Protein 2X1P (pdb70)

B-factor: mean 11.82, std 7.87, range [3.63, 53.61]

Structure (mmCIF, N/CA/C/O backbone):
data_2X1P
#
_entry.id   2X1P
#
_cell.length_a   55.948
_cell.length_b   59.342
_cell.length_c   81.651
_cell.angle_alpha   90.00
_cell.angle_beta   90.01
_cell.angle_gamma   90.00
#
_symmetry.space_group_name_H-M   'P 1 2 1'
#
loop_
_entity.id
_entity.type
_entity.pdbx_description
1 polymer 'GELSOLIN NANOBODY'
2 water water
#
loop_
_atom_site.group_PDB
_atom_site.id
_atom_site.type_symbol
_atom_site.label_atom_id
_atom_site.label_alt_id
_atom_site.label_comp_id
_atom_site.label_asym_id
_atom_site.label_entity_id
_atom_site.label_seq_id
_atom_site.pdbx_PDB_ins_code
_atom_site.Cartn_x
_atom_site.Cartn_y
_atom_site.Cartn_z
_atom_site.occupancy
_atom_site.B_iso_or_equiv
_atom_site.auth_seq_id
_atom_site.auth_comp_id
_atom_site.auth_asym_id
_atom_site.auth_atom_id
_atom_site.pdbx_PDB_model_num
ATOM 1 N N . GLN A 1 3 ? 41.958 33.289 32.540 1.00 15.07 3 GLN A N 1
ATOM 2 C CA . GLN A 1 3 ? 41.663 34.287 33.607 1.00 14.95 3 GLN A CA 1
ATOM 3 C C . GLN A 1 3 ? 42.667 35.431 33.533 1.00 13.86 3 GLN A C 1
ATOM 4 O O . GLN A 1 3 ? 43.875 35.203 33.564 1.00 14.39 3 GLN A O 1
ATOM 10 N N . LEU A 1 4 ? 42.165 36.657 33.423 1.00 12.38 4 LEU A N 1
ATOM 11 C CA . LEU A 1 4 ? 43.027 37.833 33.345 1.00 11.03 4 LEU A CA 1
ATOM 12 C C . LEU A 1 4 ? 43.000 38.613 34.647 1.00 10.55 4 LEU A C 1
ATOM 13 O O . LEU A 1 4 ? 41.924 38.971 35.133 1.00 11.33 4 LEU A O 1
ATOM 18 N N . GLN A 1 5 ? 44.183 38.856 35.212 1.00 9.89 5 GLN A N 1
ATOM 19 C CA . GLN A 1 5 ? 44.310 39.677 36.410 1.00 9.61 5 GLN A CA 1
ATOM 20 C C . GLN A 1 5 ? 44.871 41.042 36.038 1.00 9.02 5 GLN A C 1
ATOM 21 O O . GLN A 1 5 ? 46.056 41.199 35.731 1.00 9.20 5 GLN A O 1
ATOM 27 N N . GLU A 1 6 ? 43.986 42.026 36.064 1.00 8.00 6 GLU A N 1
ATOM 28 C CA . GLU A 1 6 ? 44.312 43.390 35.697 1.00 7.53 6 GLU A CA 1
ATOM 29 C C . GLU A 1 6 ? 44.834 44.174 36.913 1.00 6.82 6 GLU A C 1
ATOM 30 O O . GLU A 1 6 ? 44.507 43.835 38.057 1.00 7.30 6 GLU A O 1
ATOM 36 N N . SER A 1 7 ? 45.637 45.209 36.671 1.00 6.84 7 SER A N 1
ATOM 37 C CA . SER A 1 7 ? 46.111 46.088 37.734 1.00 6.81 7 SER A CA 1
ATOM 38 C C . SER A 1 7 ? 46.441 47.465 37.178 1.00 6.49 7 SER A C 1
ATOM 39 O O . SER A 1 7 ? 46.541 47.660 35.955 1.00 6.83 7 SER A O 1
ATOM 42 N N . GLY A 1 8 ? 46.616 48.415 38.086 1.00 6.42 8 GLY A N 1
ATOM 43 C CA . GLY A 1 8 ? 46.985 49.768 37.710 1.00 6.47 8 GLY A CA 1
ATOM 44 C C . GLY A 1 8 ? 45.791 50.683 37.555 1.00 5.99 8 GLY A C 1
ATOM 45 O O . GLY A 1 8 ? 44.715 50.418 38.098 1.00 6.50 8 GLY A O 1
ATOM 46 N N . GLY A 1 9 ? 45.985 51.758 36.796 1.00 7.40 9 GLY A N 1
ATOM 47 C CA . GLY A 1 9 ? 44.977 52.807 36.660 1.00 8.16 9 GLY A CA 1
ATOM 48 C C . GLY A 1 9 ? 45.138 53.882 37.718 1.00 8.02 9 GLY A C 1
ATOM 49 O O . GLY A 1 9 ? 46.240 54.093 38.239 1.00 8.96 9 GLY A O 1
ATOM 50 N N . GLY A 1 10 ? 44.042 54.570 38.023 1.00 7.78 10 GLY A N 1
ATOM 51 C CA . GLY A 1 10 ? 44.035 55.617 39.038 1.00 7.38 10 GLY A CA 1
ATOM 52 C C . GLY A 1 10 ? 43.762 57.011 38.502 1.00 6.35 10 GLY A C 1
ATOM 53 O O . GLY A 1 10 ? 43.248 57.187 37.385 1.00 6.12 10 GLY A O 1
ATOM 54 N N . LEU A 1 11 ? 44.119 57.991 39.328 1.00 6.43 11 LEU A N 1
ATOM 55 C CA . LEU A 1 11 ? 43.863 59.405 39.097 1.00 6.27 11 LEU A CA 1
ATOM 56 C C . LEU A 1 11 ? 45.179 60.113 38.811 1.00 5.77 11 LEU A C 1
ATOM 57 O O . LEU A 1 11 ? 46.164 59.923 39.534 1.00 6.03 11 LEU A O 1
ATOM 62 N N . VAL A 1 12 ? 45.193 60.933 37.764 1.00 5.73 12 VAL A N 1
ATOM 63 C CA . VAL A 1 12 ? 46.388 61.677 37.377 1.00 6.41 12 VAL A CA 1
ATOM 64 C C . VAL A 1 12 ? 45.955 63.004 36.767 1.00 6.21 12 VAL A C 1
ATOM 65 O O . VAL A 1 12 ? 44.860 63.115 36.210 1.00 6.25 12 VAL A O 1
ATOM 69 N N . GLN A 1 13 ? 46.818 64.006 36.863 1.00 6.96 13 GLN A N 1
ATOM 70 C CA . GLN A 1 13 ? 46.577 65.300 36.236 1.00 8.70 13 GLN A CA 1
ATOM 71 C C . GLN A 1 13 ? 46.809 65.253 34.728 1.00 7.54 13 GLN A C 1
ATOM 72 O O . GLN A 1 13 ? 47.673 64.524 34.241 1.00 7.31 13 GLN A O 1
ATOM 78 N N . ALA A 1 14 ? 46.035 66.055 34.000 1.00 7.75 14 ALA A N 1
ATOM 79 C CA . ALA A 1 14 ? 46.214 66.222 32.563 1.00 7.89 14 ALA A CA 1
ATOM 80 C C . ALA A 1 14 ? 47.677 66.479 32.201 1.00 7.36 14 ALA A C 1
ATOM 81 O O . ALA A 1 14 ? 48.404 67.202 32.903 1.00 7.46 14 ALA A O 1
ATOM 83 N N . GLY A 1 15 ? 48.100 65.872 31.097 1.00 7.69 15 GLY A N 1
ATOM 84 C CA . GLY A 1 15 ? 49.472 65.959 30.619 1.00 7.82 15 GLY A CA 1
ATOM 85 C C . GLY A 1 15 ? 50.324 64.802 31.099 1.00 7.82 15 GLY A C 1
ATOM 86 O O . GLY A 1 15 ? 51.363 64.503 30.501 1.00 8.02 15 GLY A O 1
ATOM 87 N N . GLY A 1 16 ? 49.879 64.157 32.178 1.00 7.28 16 GLY A N 1
ATOM 88 C CA . GLY A 1 16 ? 50.642 63.104 32.833 1.00 7.12 16 GLY A CA 1
ATOM 89 C C . GLY A 1 16 ? 50.446 61.722 32.248 1.00 6.43 16 GLY A C 1
ATOM 90 O O . GLY A 1 16 ? 49.934 61.561 31.129 1.00 6.85 16 GLY A O 1
ATOM 91 N N . SER A 1 17 ? 50.855 60.729 33.032 1.00 6.53 17 SER A N 1
ATOM 92 C CA . SER A 1 17 ? 50.950 59.353 32.575 1.00 6.65 17 SER A CA 1
ATOM 93 C C . SER A 1 17 ? 50.407 58.376 33.605 1.00 6.72 17 SER A C 1
ATOM 94 O O . SER A 1 17 ? 50.448 58.641 34.812 1.00 7.16 17 SER A O 1
ATOM 97 N N . LEU A 1 18 ? 49.923 57.239 33.112 1.00 6.66 18 LEU A N 1
ATOM 98 C CA . LEU A 1 18 ? 49.499 56.126 33.949 1.00 7.17 18 LEU A CA 1
ATOM 99 C C . LEU A 1 18 ? 49.856 54.840 33.236 1.00 6.57 18 LEU A C 1
ATOM 100 O O . LEU A 1 18 ? 49.922 54.808 32.005 1.00 7.31 18 LEU A O 1
ATOM 105 N N . ARG A 1 19 ? 50.044 53.774 34.001 1.00 7.50 19 ARG A N 1
ATOM 106 C CA . ARG A 1 19 ? 50.371 52.480 33.431 1.00 7.70 19 ARG A CA 1
ATOM 107 C C . ARG A 1 19 ? 49.385 51.431 33.916 1.00 7.92 19 ARG A C 1
ATOM 108 O O . ARG A 1 19 ? 49.088 51.349 35.116 1.00 10.59 19 ARG A O 1
ATOM 116 N N . LEU A 1 20 ? 48.878 50.634 32.982 1.00 6.41 20 LEU A N 1
ATOM 117 C CA . LEU A 1 20 ? 47.990 49.517 33.296 1.00 6.15 20 LEU A CA 1
ATOM 118 C C . LEU A 1 20 ? 48.721 48.223 33.003 1.00 5.75 20 LEU A C 1
ATOM 119 O O . LEU A 1 20 ? 49.593 48.181 32.127 1.00 5.78 20 LEU A O 1
ATOM 124 N N . SER A 1 21 ? 48.349 47.157 33.702 1.00 6.13 21 SER A N 1
ATOM 125 C CA . SER A 1 21 ? 48.934 45.853 33.436 1.00 6.93 21 SER A CA 1
ATOM 126 C C . SER A 1 21 ? 47.896 44.751 33.525 1.00 6.83 21 SER A C 1
ATOM 127 O O . SER A 1 21 ? 46.835 44.915 34.137 1.00 7.01 21 SER A O 1
ATOM 130 N N . CYS A 1 22 ? 48.213 43.620 32.911 1.00 7.77 22 CYS A N 1
ATOM 131 C CA . CYS A 1 22 ? 47.303 42.497 32.883 1.00 8.86 22 CYS A CA 1
ATOM 132 C C . CYS A 1 22 ? 48.103 41.209 32.735 1.00 9.76 22 CYS A C 1
ATOM 133 O O . CYS A 1 22 ? 49.010 41.123 31.912 1.00 9.67 22 CYS A O 1
ATOM 136 N N . ALA A 1 23 ? 47.775 40.213 33.550 1.00 11.81 23 ALA A N 1
ATOM 137 C CA . ALA A 1 23 ? 48.441 38.916 33.480 1.00 13.31 23 ALA A CA 1
ATOM 138 C C . ALA A 1 23 ? 47.417 37.794 33.432 1.00 13.81 23 ALA A C 1
ATOM 139 O O . ALA A 1 23 ? 46.425 37.828 34.157 1.00 13.01 23 ALA A O 1
ATOM 141 N N . ALA A 1 24 ? 47.654 36.811 32.568 1.00 15.06 24 ALA A N 1
ATOM 142 C CA . ALA A 1 24 ? 46.856 35.589 32.562 1.00 15.75 24 ALA A CA 1
ATOM 143 C C . ALA A 1 24 ? 47.420 34.598 33.571 1.00 16.24 24 ALA A C 1
ATOM 144 O O . ALA A 1 24 ? 48.635 34.500 33.740 1.00 16.89 24 ALA A O 1
ATOM 146 N N . SER A 1 31 ? 48.178 30.825 24.565 1.00 16.57 31 SER A N 1
ATOM 147 C CA . SER A 1 31 ? 48.625 31.637 23.440 1.00 16.22 31 SER A CA 1
ATOM 148 C C . SER A 1 31 ? 47.482 32.506 22.918 1.00 15.48 31 SER A C 1
ATOM 149 O O . SER A 1 31 ? 46.485 31.990 22.412 1.00 15.74 31 SER A O 1
ATOM 152 N N . PHE A 1 32 ? 47.629 33.823 23.046 1.00 14.30 32 PHE A N 1
ATOM 153 C CA . PHE A 1 32 ? 46.592 34.752 22.605 1.00 13.01 32 PHE A CA 1
ATOM 154 C C . PHE A 1 32 ? 47.115 36.158 22.324 1.00 11.66 32 PHE A C 1
ATOM 155 O O . PHE A 1 32 ? 48.145 36.588 22.862 1.00 11.17 32 PHE A O 1
ATOM 163 N N . ALA A 1 33 ? 46.388 36.864 21.465 1.00 10.58 33 ALA A N 1
ATOM 164 C CA . ALA A 1 33 ? 46.542 38.302 21.327 1.00 9.33 33 ALA A CA 1
ATOM 165 C C . ALA A 1 33 ? 45.863 38.975 22.520 1.00 9.15 33 ALA A C 1
ATOM 166 O O . ALA A 1 33 ? 44.807 38.533 22.983 1.00 9.88 33 ALA A O 1
ATOM 168 N N . MET A 1 34 ? 46.477 40.041 23.024 1.00 8.71 34 MET A N 1
ATOM 169 C CA . MET A 1 34 ? 45.884 40.820 24.109 1.00 9.77 34 MET A CA 1
ATOM 170 C C . MET A 1 34 ? 45.449 42.178 23.601 1.00 8.54 34 MET A C 1
ATOM 171 O O . MET A 1 34 ? 46.167 42.825 22.835 1.00 9.30 34 MET A O 1
ATOM 176 N N . GLY A 1 35 ? 44.271 42.605 24.040 1.00 8.46 35 GLY A N 1
ATOM 177 C CA . GLY A 1 35 ? 43.754 43.923 23.702 1.00 8.14 35 GLY A CA 1
ATOM 178 C C . GLY A 1 35 ? 43.381 44.731 24.929 1.00 7.54 35 GLY A C 1
ATOM 179 O O . GLY A 1 35 ? 43.203 44.183 26.023 1.00 7.90 35 GLY A O 1
ATOM 180 N N . TRP A 1 36 ? 43.275 46.042 24.733 1.00 6.88 36 TRP A N 1
ATOM 181 C CA . TRP A 1 36 ? 42.753 46.952 25.735 1.00 6.49 36 TRP A CA 1
ATOM 182 C C . TRP A 1 36 ? 41.616 47.732 25.124 1.00 6.21 36 TRP A C 1
ATOM 183 O O . TRP A 1 36 ? 41.718 48.200 23.982 1.00 6.20 36 TRP A O 1
ATOM 194 N N . PHE A 1 37 ? 40.538 47.843 25.895 1.00 5.87 37 PHE A N 1
ATOM 195 C CA . PHE A 1 37 ? 39.345 48.600 25.543 1.00 5.66 37 PHE A CA 1
ATOM 196 C C . PHE A 1 37 ? 39.036 49.548 26.687 1.00 5.21 37 PHE A C 1
ATOM 197 O O . PHE A 1 37 ? 39.471 49.326 27.820 1.00 6.22 37 PHE A O 1
ATOM 205 N N . ARG A 1 38 ? 38.274 50.596 26.402 1.00 4.96 38 ARG A N 1
ATOM 206 C CA . ARG A 1 38 ? 37.856 51.526 27.440 1.00 4.89 38 ARG A CA 1
ATOM 207 C C . ARG A 1 38 ? 36.405 51.905 27.246 1.00 5.10 38 ARG A C 1
ATOM 208 O O . ARG A 1 38 ? 35.883 51.878 26.128 1.00 5.83 38 ARG A O 1
ATOM 216 N N . GLN A 1 39 ? 35.763 52.279 28.344 1.00 5.28 39 GLN A N 1
ATOM 217 C CA . GLN A 1 39 ? 34.393 52.751 28.279 1.00 6.13 39 GLN A CA 1
ATOM 218 C C . GLN A 1 39 ? 34.185 53.899 29.244 1.00 6.38 39 GLN A C 1
ATOM 219 O O . GLN A 1 39 ? 34.398 53.763 30.454 1.00 6.34 39 GLN A O 1
ATOM 225 N N . ALA A 1 40 ? 33.791 55.034 28.676 1.00 6.68 40 ALA A N 1
ATOM 226 C CA . ALA A 1 40 ? 33.474 56.233 29.427 1.00 7.13 40 ALA A CA 1
ATOM 227 C C . ALA A 1 40 ? 31.958 56.331 29.602 1.00 7.27 40 ALA A C 1
ATOM 228 O O . ALA A 1 40 ? 31.202 55.818 28.773 1.00 6.57 40 ALA A O 1
ATOM 230 N N . PRO A 1 41 ? 31.496 57.001 30.671 1.00 7.76 41 PRO A N 1
ATOM 231 C CA . PRO A 1 41 ? 30.056 57.041 30.943 1.00 7.57 41 PRO A CA 1
ATOM 232 C C . PRO A 1 41 ? 29.248 57.554 29.756 1.00 6.55 41 PRO A C 1
ATOM 233 O O . PRO A 1 41 ? 29.556 58.612 29.195 1.00 7.25 41 PRO A O 1
ATOM 237 N N . GLY A 1 42 ? 28.229 56.792 29.372 1.00 6.03 42 GLY A N 1
ATOM 238 C CA . GLY A 1 42 ? 27.345 57.182 28.283 1.00 5.96 42 GLY A CA 1
ATOM 239 C C . GLY A 1 42 ? 27.912 56.994 26.890 1.00 5.82 42 GLY A C 1
ATOM 240 O O . GLY A 1 42 ? 27.231 57.310 25.909 1.00 5.81 42 GLY A O 1
ATOM 241 N N . LYS A 1 43 ? 29.135 56.465 26.796 1.00 5.91 43 LYS A N 1
ATOM 242 C CA . LYS A 1 43 ? 29.802 56.259 25.513 1.00 6.99 43 LYS A CA 1
ATOM 243 C C . LYS A 1 43 ? 29.906 54.768 25.186 1.00 6.90 43 LYS A C 1
ATOM 244 O O . LYS A 1 43 ? 29.936 53.922 26.080 1.00 7.30 43 LYS A O 1
ATOM 250 N N . GLU A 1 44 ? 29.991 54.446 23.901 1.00 7.87 44 GLU A N 1
ATOM 251 C CA . GLU A 1 44 ? 30.250 53.072 23.496 1.00 8.82 44 GLU A CA 1
ATOM 252 C C . GLU A 1 44 ? 31.672 52.672 23.882 1.00 8.17 44 GLU A C 1
ATOM 253 O O . GLU A 1 44 ? 32.603 53.483 23.776 1.00 8.45 44 GLU A O 1
ATOM 259 N N . ARG A 1 45 ? 31.830 51.438 24.357 1.00 8.14 45 ARG A N 1
ATOM 260 C CA . ARG A 1 45 ? 33.157 50.860 24.583 1.00 9.04 45 ARG A CA 1
ATOM 261 C C . ARG A 1 45 ? 34.004 50.978 23.306 1.00 8.33 45 ARG A C 1
ATOM 262 O O . ARG A 1 45 ? 33.507 50.713 22.206 1.00 9.47 45 ARG A O 1
ATOM 270 N N . GLU A 1 46 ? 35.277 51.350 23.488 1.00 7.61 46 GLU A N 1
ATOM 271 C CA . GLU A 1 46 ? 36.221 51.771 22.437 1.00 9.04 46 GLU A CA 1
ATOM 272 C C . GLU A 1 46 ? 37.474 50.900 22.485 1.00 6.58 46 GLU A C 1
ATOM 273 O O . GLU A 1 46 ? 38.008 50.687 23.574 1.00 5.67 46 GLU A O 1
ATOM 279 N N . PHE A 1 47 ? 37.976 50.452 21.331 1.00 6.26 47 PHE A N 1
ATOM 280 C CA . PHE A 1 47 ? 39.313 49.856 21.243 1.00 5.90 47 PHE A CA 1
ATOM 281 C C . PHE A 1 47 ? 40.375 50.885 21.609 1.00 5.83 47 PHE A C 1
ATOM 282 O O . PHE A 1 47 ? 40.256 52.064 21.255 1.00 6.86 47 PHE A O 1
ATOM 290 N N . VAL A 1 48 ? 41.416 50.426 22.301 1.00 5.25 48 VAL A N 1
ATOM 291 C CA . VAL A 1 48 ? 42.566 51.266 22.617 1.00 5.38 48 VAL A CA 1
ATOM 292 C C . VAL A 1 48 ? 43.851 50.772 21.942 1.00 5.30 48 VAL A C 1
ATOM 293 O O . VAL A 1 48 ? 44.494 51.528 21.215 1.00 5.50 48 VAL A O 1
ATOM 297 N N . ALA A 1 49 ? 44.224 49.515 22.181 1.00 5.27 49 ALA A N 1
ATOM 298 C CA . ALA A 1 49 ? 45.475 48.979 21.649 1.00 5.57 49 ALA A CA 1
ATOM 299 C C . ALA A 1 49 ? 45.472 47.467 21.737 1.00 5.72 49 ALA A C 1
ATOM 300 O O . ALA A 1 49 ? 44.752 46.886 22.543 1.00 5.98 49 ALA A O 1
ATOM 302 N N . SER A 1 50 ? 46.299 46.827 20.916 1.00 5.86 50 SER A N 1
ATOM 303 C CA . SER A 1 50 ? 46.455 45.382 20.973 1.00 6.40 50 SER A CA 1
ATOM 304 C C . SER A 1 50 ? 47.884 44.984 20.644 1.00 6.53 50 SER A C 1
ATOM 305 O O . SER A 1 50 ? 48.654 45.754 20.056 1.00 6.53 50 SER A O 1
ATOM 308 N N . ILE A 1 51 ? 48.225 43.764 21.034 1.00 6.92 51 ILE A N 1
ATOM 309 C CA . ILE A 1 51 ? 49.559 43.224 20.838 1.00 7.33 51 ILE A CA 1
ATOM 310 C C . ILE A 1 51 ? 49.479 41.721 20.600 1.00 7.58 51 ILE A C 1
ATOM 311 O O . ILE A 1 51 ? 48.667 41.025 21.216 1.00 8.37 51 ILE A O 1
ATOM 316 N N . SER A 1 52 ? 50.321 41.237 19.690 1.00 8.10 52 SER A N 1
ATOM 317 C CA . SER A 1 52 ? 50.409 39.818 19.373 1.00 9.49 52 SER A CA 1
ATOM 318 C C . SER A 1 52 ? 51.144 39.080 20.483 1.00 10.56 52 SER A C 1
ATOM 319 O O . SER A 1 52 ? 51.811 39.701 21.319 1.00 10.16 52 SER A O 1
ATOM 322 N N . ARG A 1 53 ? 51.047 37.752 20.476 1.00 12.39 53 ARG A N 1
ATOM 323 C CA . ARG A 1 53 ? 51.745 36.923 21.464 1.00 14.32 53 ARG A CA 1
ATOM 324 C C . ARG A 1 53 ? 53.240 37.264 21.594 1.00 14.67 53 ARG A C 1
ATOM 325 O O . ARG A 1 53 ? 53.752 37.396 22.707 1.00 15.37 53 ARG A O 1
ATOM 333 N N . SER A 1 54 ? 53.917 37.430 20.459 1.00 15.08 54 SER A N 1
ATOM 334 C CA . SER A 1 54 ? 55.364 37.679 20.440 1.00 15.64 54 SER A CA 1
ATOM 335 C C . SER A 1 54 ? 55.735 39.084 20.911 1.00 15.39 54 SER A C 1
ATOM 336 O O . SER A 1 54 ? 56.856 39.317 21.384 1.00 15.80 54 SER A O 1
ATOM 339 N N . GLY A 1 55 ? 54.793 40.014 20.773 1.00 15.26 55 GLY A N 1
ATOM 340 C CA . GLY A 1 55 ? 55.047 41.422 21.049 1.00 14.91 55 GLY A CA 1
ATOM 341 C C . GLY A 1 55 ? 55.491 42.203 19.822 1.00 14.98 55 GLY A C 1
ATOM 342 O O . GLY A 1 55 ? 55.620 43.426 19.878 1.00 15.36 55 GLY A O 1
ATOM 343 N N . THR A 1 56 ? 55.711 41.501 18.712 1.00 15.13 56 THR A N 1
ATOM 344 C CA . THR A 1 56 ? 56.262 42.120 17.504 1.00 15.34 56 THR A CA 1
ATOM 345 C C . THR A 1 56 ? 55.237 42.938 16.719 1.00 14.55 56 THR A C 1
ATOM 346 O O . THR A 1 56 ? 55.607 43.860 15.987 1.00 15.19 56 THR A O 1
ATOM 350 N N . LEU A 1 57 ? 53.958 42.599 16.869 1.00 13.40 57 LEU A N 1
ATOM 351 C CA . LEU A 1 57 ? 52.898 43.303 16.156 1.00 12.19 57 LEU A CA 1
ATOM 352 C C . LEU A 1 57 ? 51.965 44.011 17.126 1.00 11.50 57 LEU A C 1
ATOM 353 O O . LEU A 1 57 ? 51.367 43.386 18.006 1.00 11.29 57 LEU A O 1
ATOM 358 N N . THR A 1 58 ? 51.874 45.327 16.964 1.00 11.13 58 THR A N 1
ATOM 359 C CA . THR A 1 58 ? 51.009 46.157 17.788 1.00 11.26 58 THR A CA 1
ATOM 360 C C . THR A 1 58 ? 50.029 46.936 16.920 1.00 11.00 58 THR A C 1
ATOM 361 O O . THR A 1 58 ? 50.293 47.203 15.737 1.00 11.86 58 THR A O 1
ATOM 365 N N . ARG A 1 59 ? 48.899 47.294 17.522 1.00 10.35 59 ARG A N 1
ATOM 366 C CA . ARG A 1 59 ? 47.896 48.117 16.876 1.00 10.06 59 ARG A CA 1
ATOM 367 C C . ARG A 1 59 ? 47.396 49.138 17.881 1.00 8.81 59 ARG A C 1
ATOM 368 O O . ARG A 1 59 ? 47.225 48.823 19.067 1.00 8.60 59 ARG A O 1
ATOM 376 N N . TYR A 1 60 ? 47.152 50.352 17.402 1.00 8.04 60 TYR A N 1
ATOM 377 C CA . TYR A 1 60 ? 46.663 51.432 18.246 1.00 7.63 60 TYR A CA 1
ATOM 378 C C . TYR A 1 60 ? 45.443 52.087 17.635 1.00 7.70 60 TYR A C 1
ATOM 379 O O . TYR A 1 60 ? 45.390 52.321 16.425 1.00 8.10 60 TYR A O 1
ATOM 388 N N . ALA A 1 61 ? 44.464 52.393 18.479 1.00 7.73 61 ALA A N 1
ATOM 389 C CA . ALA A 1 61 ? 43.349 53.246 18.082 1.00 8.26 61 ALA A CA 1
ATOM 390 C C . ALA A 1 61 ? 43.869 54.635 17.722 1.00 8.48 61 ALA A C 1
ATOM 391 O O . ALA A 1 61 ? 44.936 55.047 18.187 1.00 7.74 61 ALA A O 1
ATOM 393 N N . ASP A 1 62 ? 43.111 55.356 16.899 1.00 10.22 62 ASP A N 1
ATOM 394 C CA . ASP A 1 62 ? 43.486 56.709 16.488 1.00 11.38 62 ASP A CA 1
ATOM 395 C C . ASP A 1 62 ? 43.825 57.639 17.654 1.00 11.08 62 ASP A C 1
ATOM 396 O O . ASP A 1 62 ? 44.773 58.413 17.576 1.00 11.72 62 ASP A O 1
ATOM 401 N N . SER A 1 63 ? 43.062 57.547 18.737 1.00 10.36 63 SER A N 1
ATOM 402 C CA . SER A 1 63 ? 43.286 58.416 19.888 1.00 9.85 63 SER A CA 1
ATOM 403 C C . SER A 1 63 ? 44.530 58.027 20.691 1.00 8.81 63 SER A C 1
ATOM 404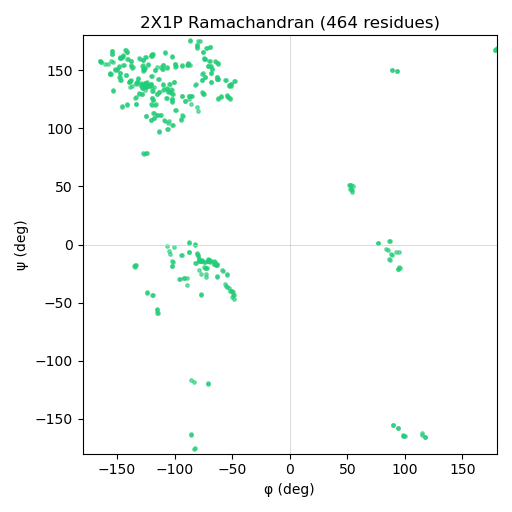 O O . SER A 1 63 ? 45.060 58.850 21.439 1.00 9.02 63 SER A O 1
ATOM 407 N N . ALA A 1 64 ? 44.981 56.783 20.529 1.00 8.00 64 ALA A N 1
ATOM 408 C CA . ALA A 1 64 ? 46.121 56.234 21.270 1.00 7.36 64 ALA A CA 1
ATOM 409 C C . ALA A 1 64 ? 47.448 56.420 20.543 1.00 7.44 64 ALA A C 1
ATOM 410 O O . ALA A 1 64 ? 48.506 56.482 21.175 1.00 7.40 64 ALA A O 1
ATOM 412 N N . LYS A 1 65 ? 47.386 56.467 19.213 1.00 8.36 65 LYS A N 1
ATOM 413 C CA . LYS A 1 65 ? 48.568 56.569 18.362 1.00 10.00 65 LYS A CA 1
ATOM 414 C C . LYS A 1 65 ? 49.426 57.748 18.773 1.00 9.79 65 LYS A C 1
ATOM 415 O O . LYS A 1 65 ? 48.940 58.874 18.871 1.00 10.33 65 LYS A O 1
ATOM 421 N N . GLY A 1 66 ? 50.700 57.482 19.019 1.00 9.66 66 GLY A N 1
ATOM 422 C CA . GLY A 1 66 ? 51.631 58.548 19.350 1.00 9.74 66 GLY A CA 1
ATOM 423 C C . GLY A 1 66 ? 51.665 58.936 20.815 1.00 9.37 66 GLY A C 1
ATOM 424 O O . GLY A 1 66 ? 52.474 59.776 21.212 1.00 10.58 66 GLY A O 1
ATOM 425 N N . ARG A 1 67 ? 50.798 58.358 21.641 1.00 8.70 67 ARG A N 1
ATOM 426 C CA . ARG A 1 67 ? 50.965 58.607 23.062 1.00 9.08 67 ARG A CA 1
ATOM 427 C C . ARG A 1 67 ? 50.849 57.416 23.997 1.00 7.02 67 ARG A C 1
ATOM 428 O O . ARG A 1 67 ? 51.350 57.485 25.112 1.00 6.35 67 ARG A O 1
ATOM 436 N N . PHE A 1 68 ? 50.253 56.310 23.543 1.00 6.40 68 PHE A N 1
ATOM 437 C CA . PHE A 1 68 ? 50.212 55.090 24.356 1.00 5.85 68 PHE A CA 1
ATOM 438 C C . PHE A 1 68 ? 51.181 54.051 23.787 1.00 5.69 68 PHE A C 1
ATOM 439 O O . PHE A 1 68 ? 51.439 54.026 22.579 1.00 6.90 68 PHE A O 1
ATOM 447 N N . THR A 1 69 ? 51.690 53.185 24.662 1.00 5.54 69 THR A N 1
ATOM 448 C CA . THR A 1 69 ? 52.609 52.125 24.279 1.00 5.72 69 THR A CA 1
ATOM 449 C C . THR A 1 69 ? 52.161 50.826 24.924 1.00 5.30 69 THR A C 1
ATOM 450 O O . THR A 1 69 ? 52.053 50.736 26.151 1.00 5.35 69 THR A O 1
ATOM 454 N N . ILE A 1 70 ? 51.889 49.826 24.095 1.00 5.80 70 ILE A N 1
ATOM 455 C CA . ILE A 1 70 ? 51.547 48.498 24.583 1.00 6.12 70 ILE A CA 1
ATOM 456 C C . ILE A 1 70 ? 52.784 47.607 24.487 1.00 6.26 70 ILE A C 1
ATOM 457 O O . ILE A 1 70 ? 53.546 47.702 23.523 1.00 6.88 70 ILE A O 1
ATOM 462 N N . SER A 1 71 ? 52.990 46.769 25.498 1.00 6.45 71 SER A N 1
ATOM 463 C CA . SER A 1 71 ? 54.173 45.920 25.573 1.00 7.50 71 SER A CA 1
ATOM 464 C C . SER A 1 71 ? 53.829 44.608 26.249 1.00 8.08 71 SER A C 1
ATOM 465 O O . SER A 1 71 ? 52.822 44.507 26.950 1.00 7.84 71 SER A O 1
ATOM 468 N N . VAL A 1 72 ? 54.673 43.605 26.028 1.00 9.79 72 VAL A N 1
ATOM 469 C CA . VAL A 1 72 ? 54.525 42.315 26.687 1.00 11.85 72 VAL A CA 1
ATOM 470 C C . VAL A 1 72 ? 55.813 41.989 27.431 1.00 12.37 72 VAL A C 1
ATOM 471 O O . VAL A 1 72 ? 56.909 42.276 26.943 1.00 12.47 72 VAL A O 1
ATOM 475 N N . ASP A 1 73 ? 55.674 41.420 28.625 1.00 13.53 73 ASP A N 1
ATOM 476 C CA . ASP A 1 73 ? 56.797 40.773 29.283 1.00 14.80 73 ASP A CA 1
ATOM 477 C C . ASP A 1 73 ? 56.613 39.276 29.101 1.00 15.51 73 ASP A C 1
ATOM 478 O O . ASP A 1 73 ? 55.794 38.650 29.778 1.00 15.19 73 ASP A O 1
ATOM 483 N N . ASN A 1 74 ? 57.389 38.722 28.172 1.00 16.89 74 ASN A N 1
ATOM 484 C CA . ASN A 1 74 ? 57.298 37.315 27.783 1.00 18.10 74 ASN A CA 1
ATOM 485 C C . ASN A 1 74 ? 57.767 36.333 28.857 1.00 18.53 74 ASN A C 1
ATOM 486 O O . ASN A 1 74 ? 57.497 35.133 28.768 1.00 19.12 74 ASN A O 1
ATOM 491 N N . ALA A 1 75 ? 58.467 36.847 29.865 1.00 18.92 75 ALA A N 1
ATOM 492 C CA . ALA A 1 75 ? 58.957 36.027 30.973 1.00 19.11 75 ALA A CA 1
ATOM 493 C C . ALA A 1 75 ? 57.937 35.927 32.107 1.00 19.16 75 ALA A C 1
ATOM 494 O O . ALA A 1 75 ? 57.903 34.929 32.833 1.00 19.52 75 ALA A O 1
ATOM 496 N N . LYS A 1 76 ? 57.110 36.963 32.248 1.00 18.90 76 LYS A N 1
ATOM 497 C CA . LYS A 1 76 ? 56.126 37.050 33.329 1.00 18.57 76 LYS A CA 1
ATOM 498 C C . LYS A 1 76 ? 54.691 36.830 32.853 1.00 17.88 76 LYS A C 1
ATOM 499 O O . LYS A 1 76 ? 53.758 36.857 33.660 1.00 18.01 76 LYS A O 1
ATOM 505 N N . ASN A 1 77 ? 54.523 36.616 31.547 1.00 16.97 77 ASN A N 1
ATOM 506 C CA . ASN A 1 77 ? 53.205 36.455 30.920 1.00 16.16 77 ASN A CA 1
ATOM 507 C C . ASN A 1 77 ? 52.266 37.624 31.234 1.00 14.88 77 ASN A C 1
ATOM 508 O O . ASN A 1 77 ? 51.104 37.435 31.592 1.00 14.96 77 ASN A O 1
ATOM 513 N N . THR A 1 78 ? 52.795 38.837 31.120 1.00 13.17 78 THR A N 1
ATOM 514 C CA . THR A 1 78 ? 52.001 40.030 31.364 1.00 11.78 78 THR A CA 1
ATOM 515 C C . THR A 1 78 ? 51.955 40.889 30.106 1.00 10.82 78 THR A C 1
ATOM 516 O O . THR A 1 78 ? 52.743 40.701 29.175 1.00 11.09 78 THR A O 1
ATOM 520 N N . VAL A 1 79 ? 51.000 41.808 30.081 1.00 9.03 79 VAL A N 1
ATOM 521 C CA . VAL A 1 79 ? 50.931 42.846 29.065 1.00 8.40 79 VAL A CA 1
ATOM 522 C C . VAL A 1 79 ? 50.719 44.162 29.798 1.00 7.58 79 VAL A C 1
ATOM 523 O O . VAL A 1 79 ? 50.013 44.213 30.808 1.00 8.02 79 VAL A O 1
ATOM 527 N N . SER A 1 80 ? 51.345 45.219 29.298 1.00 7.54 80 SER A N 1
ATOM 528 C CA . SER A 1 80 ? 51.193 46.535 29.889 1.00 7.22 80 SER A CA 1
ATOM 529 C C . SER A 1 80 ? 50.766 47.563 28.863 1.00 6.36 80 SER A C 1
ATOM 530 O O . SER A 1 80 ? 51.078 47.444 27.671 1.00 7.15 80 SER A O 1
ATOM 533 N N . LEU A 1 81 ? 50.039 48.565 29.344 1.00 5.67 81 LEU A N 1
ATOM 534 C CA . LEU A 1 81 ? 49.653 49.701 28.535 1.00 5.33 81 LEU A CA 1
ATOM 535 C C . LEU A 1 81 ? 50.120 50.951 29.258 1.00 4.77 81 LEU A C 1
ATOM 536 O O . LEU A 1 81 ? 49.611 51.286 30.336 1.00 5.42 81 LEU A O 1
ATOM 541 N N . GLN A 1 82 ? 51.118 51.606 28.678 1.00 4.86 82 GLN A N 1
ATOM 542 C CA . GLN A 1 82 ? 51.636 52.854 29.204 1.00 5.04 82 GLN A CA 1
ATOM 543 C C . GLN A 1 82 ? 50.899 53.965 28.478 1.00 5.28 82 GLN A C 1
ATOM 544 O O . GLN A 1 82 ? 50.841 53.974 27.253 1.00 7.04 82 GLN A O 1
ATOM 550 N N . MET A 1 83 ? 50.331 54.894 29.233 1.00 4.90 83 MET A N 1
ATOM 551 C CA . MET A 1 83 ? 49.577 55.993 28.654 1.00 6.01 83 MET A CA 1
ATOM 552 C C . MET A 1 83 ? 50.249 57.302 29.027 1.00 5.55 83 MET A C 1
ATOM 553 O O . MET A 1 83 ? 50.295 57.662 30.203 1.00 6.98 83 MET A O 1
ATOM 558 N N . ASP A 1 84 ? 50.792 57.988 28.024 1.00 5.41 84 ASP A N 1
ATOM 559 C CA . ASP A 1 84 ? 51.406 59.290 28.221 1.00 5.36 84 ASP A CA 1
ATOM 560 C C . ASP A 1 84 ? 50.526 60.381 27.611 1.00 5.54 84 ASP A C 1
ATOM 561 O O . ASP A 1 84 ? 49.606 60.097 26.830 1.00 5.76 84 ASP A O 1
ATOM 566 N N . ASN A 1 85 ? 50.811 61.627 27.982 1.00 5.63 85 ASN A N 1
ATOM 567 C CA . ASN A 1 85 ? 50.115 62.789 27.434 1.00 5.62 85 ASN A CA 1
ATOM 568 C C . ASN A 1 85 ? 48.598 62.642 27.567 1.00 5.53 85 ASN A C 1
ATOM 569 O O . ASN A 1 85 ? 47.837 62.873 26.615 1.00 5.39 85 ASN A O 1
ATOM 574 N N . LEU A 1 86 ? 48.165 62.255 28.763 1.00 5.53 86 LEU A N 1
ATOM 575 C CA . LEU A 1 86 ? 46.757 62.034 29.030 1.00 5.36 86 LEU A CA 1
ATOM 576 C C . LEU A 1 86 ? 45.977 63.337 29.073 1.00 5.06 86 LEU A C 1
ATOM 577 O O . LEU A 1 86 ? 46.524 64.399 29.380 1.00 6.08 86 LEU A O 1
ATOM 582 N N . ASN A 1 87 ? 44.687 63.252 28.768 1.00 5.27 87 ASN A N 1
ATOM 583 C CA . ASN A 1 87 ? 43.805 64.401 28.876 1.00 5.76 87 ASN A CA 1
ATOM 584 C C . ASN A 1 87 ? 42.452 63.938 29.418 1.00 5.56 87 ASN A C 1
ATOM 585 O O . ASN A 1 87 ? 42.206 62.731 29.491 1.00 5.49 87 ASN A O 1
ATOM 590 N N . PRO A 1 88 ? 41.600 64.881 29.865 1.00 6.29 88 PRO A N 1
ATOM 591 C CA . PRO A 1 88 ? 40.328 64.476 30.475 1.00 6.44 88 PRO A CA 1
ATOM 592 C C . PRO A 1 88 ? 39.435 63.559 29.627 1.00 6.38 88 PRO A C 1
ATOM 593 O O . PRO A 1 88 ? 38.634 62.806 30.192 1.00 6.96 88 PRO A O 1
ATOM 597 N N . ASP A 1 89 ? 39.564 63.600 28.303 1.00 5.87 89 ASP A N 1
ATOM 598 C CA . ASP A 1 89 ? 38.778 62.703 27.456 1.00 6.16 89 ASP A CA 1
ATOM 599 C C . ASP A 1 89 ? 39.156 61.234 27.645 1.00 6.01 89 ASP A C 1
ATOM 600 O O . ASP A 1 89 ? 38.398 60.354 27.248 1.00 6.75 89 ASP A O 1
ATOM 605 N N . ASP A 1 90 ? 40.321 60.978 28.243 1.00 5.40 90 ASP A N 1
ATOM 606 C CA . ASP A 1 90 ? 40.794 59.615 28.491 1.00 5.26 90 ASP A CA 1
ATOM 607 C C . ASP A 1 90 ? 40.171 58.960 29.724 1.00 5.23 90 ASP A C 1
ATOM 608 O O . ASP A 1 90 ? 40.385 57.780 29.965 1.00 5.31 90 ASP A O 1
ATOM 613 N N . THR A 1 91 ? 39.415 59.722 30.506 1.00 5.04 91 THR A N 1
ATOM 614 C CA . THR A 1 91 ? 38.724 59.176 31.672 1.00 4.74 91 THR A CA 1
ATOM 615 C C . THR A 1 91 ? 37.771 58.075 31.231 1.00 4.36 91 THR A C 1
ATOM 616 O O . THR A 1 91 ? 36.965 58.292 30.320 1.00 5.22 91 THR A O 1
ATOM 620 N N . ALA A 1 92 ? 37.878 56.902 31.853 1.00 4.60 92 ALA A N 1
ATOM 621 C CA . ALA A 1 92 ? 37.097 55.730 31.463 1.00 4.75 92 ALA A CA 1
ATOM 622 C C . ALA A 1 92 ? 37.495 54.567 32.340 1.00 4.62 92 ALA A C 1
ATOM 623 O O . ALA A 1 92 ? 38.517 54.620 33.023 1.00 4.76 92 ALA A O 1
ATOM 625 N N . VAL A 1 93 ? 36.703 53.504 32.291 1.00 4.62 93 VAL A N 1
ATOM 626 C CA . VAL A 1 93 ? 37.138 52.214 32.808 1.00 5.11 93 VAL A CA 1
ATOM 627 C C . VAL A 1 93 ? 37.864 51.500 31.667 1.00 4.72 93 VAL A C 1
ATOM 628 O O . VAL A 1 93 ? 37.338 51.404 30.560 1.00 4.92 93 VAL A O 1
ATOM 632 N N . TYR A 1 94 ? 39.082 51.033 31.947 1.00 5.01 94 TYR A N 1
ATOM 633 C CA . TYR A 1 94 ? 39.922 50.337 30.970 1.00 5.03 94 TYR A CA 1
ATOM 634 C C . TYR A 1 94 ? 39.961 48.849 31.291 1.00 4.73 94 TYR A C 1
ATOM 635 O O . TYR A 1 94 ? 40.166 48.465 32.444 1.00 5.02 94 TYR A O 1
ATOM 644 N N . TYR A 1 95 ? 39.782 48.025 30.261 1.00 5.20 95 TYR A N 1
ATOM 645 C CA . TYR A 1 95 ? 39.766 46.567 30.371 1.00 5.84 95 TYR A CA 1
ATOM 646 C C . TYR A 1 95 ? 40.840 45.948 29.502 1.00 5.95 95 TYR A C 1
ATOM 647 O O . TYR A 1 95 ? 41.007 46.346 28.347 1.00 6.20 95 TYR A O 1
ATOM 656 N N . CYS A 1 96 ? 41.540 44.953 30.034 1.00 5.82 96 CYS A N 1
ATOM 657 C CA . CYS A 1 96 ? 42.311 44.068 29.171 1.00 6.43 96 CYS A CA 1
ATOM 658 C C . CYS A 1 96 ? 41.419 42.919 28.711 1.00 6.23 96 CYS A C 1
ATOM 659 O O . CYS A 1 96 ? 40.414 42.584 29.347 1.00 6.40 96 CYS A O 1
ATOM 662 N N . ALA A 1 97 ? 41.784 42.338 27.577 1.00 6.66 97 ALA A N 1
ATOM 663 C CA . ALA A 1 97 ? 41.019 41.259 26.973 1.00 7.41 97 ALA A CA 1
ATOM 664 C C . ALA A 1 97 ? 41.949 40.342 26.192 1.00 7.44 97 ALA A C 1
ATOM 665 O O . ALA A 1 97 ? 42.974 40.775 25.681 1.00 8.44 97 ALA A O 1
ATOM 667 N N . ALA A 1 98 ? 41.572 39.071 26.095 1.00 7.75 98 ALA A N 1
ATOM 668 C CA . ALA A 1 98 ? 42.368 38.054 25.415 1.00 7.79 98 ALA A CA 1
ATOM 669 C C . ALA A 1 98 ? 41.583 37.459 24.256 1.00 7.50 98 ALA A C 1
ATOM 670 O O . ALA A 1 98 ? 40.405 37.144 24.402 1.00 7.79 98 ALA A O 1
ATOM 672 N N . ASP A 1 99 ? 42.249 37.316 23.113 1.00 7.72 99 ASP A N 1
ATOM 673 C CA . ASP A 1 99 ? 41.669 36.688 21.932 1.00 7.71 99 ASP A CA 1
ATOM 674 C C . ASP A 1 99 ? 42.395 35.380 21.633 1.00 7.85 99 ASP A C 1
ATOM 675 O O . ASP A 1 99 ? 43.464 35.355 21.010 1.00 7.40 99 ASP A O 1
ATOM 680 N N . LEU A 1 100 ? 41.787 34.296 22.098 1.00 8.55 100 LEU A N 1
ATOM 681 C CA . LEU A 1 100 ? 42.332 32.957 21.913 1.00 9.34 100 LEU A CA 1
ATOM 682 C C . LEU A 1 100 ? 42.257 32.470 20.467 1.00 8.91 100 LEU A C 1
ATOM 683 O O . LEU A 1 100 ? 42.894 31.474 20.116 1.00 9.19 100 LEU A O 1
ATOM 688 N N . HIS A 1 101 ? 41.481 33.168 19.642 1.00 8.29 101 HIS A N 1
ATOM 689 C CA . HIS A 1 101 ? 41.369 32.840 18.215 1.00 8.31 101 HIS A CA 1
ATOM 690 C C . HIS A 1 101 ? 42.619 33.243 17.449 1.00 7.20 101 HIS A C 1
ATOM 691 O O . HIS A 1 101 ? 42.787 32.831 16.294 1.00 6.39 101 HIS A O 1
ATOM 698 N N . ARG A 1 102 ? 43.456 34.082 18.064 1.00 6.77 102 ARG A N 1
ATOM 699 C CA . ARG A 1 102 ? 44.632 34.624 17.398 1.00 7.31 102 ARG A CA 1
ATOM 700 C C . ARG A 1 102 ? 45.907 34.331 18.182 1.00 7.33 102 ARG A C 1
ATOM 701 O O . ARG A 1 102 ? 46.430 35.195 18.891 1.00 7.35 102 ARG A O 1
ATOM 709 N N . PRO A 1 103 ? 46.413 33.091 18.069 1.00 7.79 103 PRO A N 1
ATOM 710 C CA . PRO A 1 103 ? 47.637 32.715 18.772 1.00 8.44 103 PRO A CA 1
ATOM 711 C C . PRO A 1 103 ? 48.915 33.366 18.225 1.00 8.64 103 PRO A C 1
ATOM 712 O O . PRO A 1 103 ? 49.950 33.309 18.897 1.00 9.31 103 PRO A O 1
ATOM 716 N N . TYR A 1 104 ? 48.844 33.969 17.036 1.00 8.62 104 TYR A N 1
ATOM 717 C CA . TYR A 1 104 ? 50.019 34.592 16.405 1.00 9.31 104 TYR A CA 1
ATOM 718 C C . TYR A 1 104 ? 49.863 36.065 16.044 1.00 9.41 104 TYR A C 1
ATOM 719 O O . TYR A 1 104 ? 50.807 36.838 16.203 1.00 9.77 104 TYR A O 1
ATOM 728 N N . GLY A 1 105 ? 48.702 36.442 15.512 1.00 9.56 105 GLY A N 1
ATOM 729 C CA . GLY A 1 105 ? 48.497 37.801 15.000 1.00 10.99 105 GLY A CA 1
ATOM 730 C C . GLY A 1 105 ? 48.182 38.830 16.077 1.00 11.46 105 GLY A C 1
ATOM 731 O O . GLY A 1 105 ? 47.930 38.472 17.220 1.00 11.05 105 GLY A O 1
ATOM 732 N N . PRO A 1 106 ? 48.195 40.133 15.724 1.00 12.49 106 PRO A N 1
ATOM 733 C CA . PRO A 1 106 ? 47.777 41.096 16.732 1.00 12.70 106 PRO A CA 1
ATOM 734 C C . PRO A 1 106 ? 46.267 41.042 16.894 1.00 12.43 106 PRO A C 1
ATOM 735 O O . PRO A 1 106 ? 45.546 40.528 16.024 1.00 12.57 106 PRO A O 1
ATOM 739 N N . GLY A 1 107 ? 45.805 41.554 18.019 1.00 12.11 107 GLY A N 1
ATOM 740 C CA . GLY A 1 107 ? 44.389 41.612 18.278 1.00 11.17 107 GLY A CA 1
ATOM 741 C C . GLY A 1 107 ? 43.702 42.595 17.354 1.00 10.30 107 GLY A C 1
ATOM 742 O O . GLY A 1 107 ? 44.284 43.607 16.941 1.00 10.79 107 GLY A O 1
ATOM 743 N N . THR A 1 108 ? 42.459 42.272 17.017 1.00 9.43 108 THR A N 1
ATOM 744 C CA . THR A 1 108 ? 41.615 43.153 16.225 1.00 9.30 108 THR A CA 1
ATOM 745 C C . THR A 1 108 ? 41.049 44.272 17.096 1.00 9.28 108 THR A C 1
ATOM 746 O O . THR A 1 108 ? 41.220 44.283 18.323 1.00 9.58 108 THR A O 1
ATOM 750 N N . GLN A 1 109 ? 40.348 45.199 16.449 1.00 9.83 109 GLN A N 1
ATOM 751 C CA . GLN A 1 109 ? 39.700 46.308 17.143 1.00 10.77 109 GLN A CA 1
ATOM 752 C C . GLN A 1 109 ? 38.292 45.956 17.618 1.00 10.83 109 GLN A C 1
ATOM 753 O O . GLN A 1 109 ? 37.602 46.799 18.196 1.00 11.42 109 GLN A O 1
ATOM 759 N N . ARG A 1 110 ? 37.868 44.719 17.373 1.00 11.12 110 ARG A N 1
ATOM 760 C CA . ARG A 1 110 ? 36.493 44.307 17.636 1.00 11.62 110 ARG A CA 1
ATOM 761 C C . ARG A 1 110 ? 36.361 43.561 18.957 1.00 11.07 110 ARG A C 1
ATOM 762 O O . ARG A 1 110 ? 36.923 42.479 19.127 1.00 10.24 110 ARG A O 1
ATOM 770 N N . SER A 1 111 ? 35.611 44.149 19.885 1.00 11.42 111 SER A N 1
ATOM 771 C CA . SER A 1 111 ? 35.410 43.573 21.211 1.00 12.07 111 SER A CA 1
ATOM 772 C C . SER A 1 111 ? 34.842 42.151 21.153 1.00 11.72 111 SER A C 1
ATOM 773 O O . SER A 1 111 ? 35.184 41.305 21.981 1.00 11.32 111 SER A O 1
ATOM 776 N N . ASP A 1 112 ? 33.997 41.896 20.154 1.00 12.03 112 ASP A N 1
ATOM 777 C CA . ASP A 1 112 ? 33.336 40.600 19.984 1.00 12.84 112 ASP A CA 1
ATOM 778 C C . ASP A 1 112 ? 34.304 39.445 19.704 1.00 12.70 112 ASP A C 1
ATOM 779 O O . ASP A 1 112 ? 33.941 38.276 19.859 1.00 13.34 112 ASP A O 1
ATOM 784 N N . GLU A 1 113 ? 35.530 39.776 19.302 1.00 11.95 113 GLU A N 1
ATOM 785 C CA . GLU A 1 113 ? 36.563 38.774 19.020 1.00 11.99 113 GLU A CA 1
ATOM 786 C C . GLU A 1 113 ? 37.279 38.264 20.277 1.00 11.58 113 GLU A C 1
ATOM 787 O O . GLU A 1 113 ? 37.954 37.231 20.233 1.00 12.62 113 GLU A O 1
ATOM 793 N N . TYR A 1 114 ? 37.131 38.988 21.385 1.00 10.98 114 TYR A N 1
ATOM 794 C CA . TYR A 1 114 ? 37.823 38.661 22.635 1.00 10.48 114 TYR A CA 1
ATOM 795 C C . TYR A 1 114 ? 36.866 37.972 23.612 1.00 11.11 114 TYR A C 1
ATOM 796 O O . TYR A 1 114 ? 35.813 38.519 23.936 1.00 11.49 114 TYR A O 1
ATOM 805 N N . ASP A 1 115 ? 37.242 36.786 24.090 1.00 11.49 115 ASP A N 1
ATOM 806 C CA . ASP A 1 115 ? 36.360 35.966 24.934 1.00 12.06 115 ASP A CA 1
ATOM 807 C C . ASP A 1 115 ? 36.676 36.016 26.428 1.00 11.92 115 ASP A C 1
ATOM 808 O O . ASP A 1 115 ? 35.862 35.580 27.242 1.00 12.41 115 ASP A O 1
ATOM 813 N N . SER A 1 116 ? 37.856 36.523 26.783 1.00 11.66 116 SER A N 1
ATOM 814 C CA . SER A 1 116 ? 38.261 36.640 28.185 1.00 11.64 116 SER A CA 1
ATOM 815 C C . SER A 1 116 ? 38.584 38.090 28.511 1.00 10.90 116 SER A C 1
ATOM 816 O O . SER A 1 116 ? 39.250 38.767 27.731 1.00 10.41 116 SER A O 1
ATOM 819 N N . TRP A 1 117 ? 38.113 38.547 29.670 1.00 10.32 117 TRP A N 1
ATOM 820 C CA . TRP A 1 117 ? 38.193 39.956 30.051 1.00 9.97 117 TRP A CA 1
ATOM 821 C C . TRP A 1 117 ? 38.710 40.147 31.468 1.00 9.77 117 TRP A C 1
ATOM 822 O O . TRP A 1 117 ? 38.346 39.396 32.380 1.00 10.17 117 TRP A O 1
ATOM 833 N N . GLY A 1 118 ? 39.562 41.153 31.644 1.00 9.33 118 GLY A N 1
ATOM 834 C CA . GLY A 1 118 ? 39.945 41.609 32.977 1.00 8.98 118 GLY A CA 1
ATOM 835 C C . GLY A 1 118 ? 38.780 42.336 33.625 1.00 9.12 118 GLY A C 1
ATOM 836 O O . GLY A 1 118 ? 37.794 42.649 32.967 1.00 9.72 118 GLY A O 1
ATOM 837 N N . GLN A 1 119 ? 38.887 42.618 34.916 1.00 8.86 119 GLN A N 1
ATOM 838 C CA . GLN A 1 119 ? 37.745 43.180 35.648 1.00 8.96 119 GLN A CA 1
ATOM 839 C C . GLN A 1 119 ? 37.523 44.676 35.422 1.00 8.19 119 GLN A C 1
ATOM 840 O O . GLN A 1 119 ? 36.479 45.212 35.805 1.00 8.80 119 GLN A O 1
ATOM 846 N N . GLY A 1 120 ? 38.502 45.338 34.812 1.00 7.57 120 GLY A N 1
ATOM 847 C CA . GLY A 1 120 ? 38.436 46.771 34.574 1.00 6.99 120 GLY A CA 1
ATOM 848 C C . GLY A 1 120 ? 39.090 47.562 35.685 1.00 6.30 120 GLY A C 1
ATOM 849 O O . GLY A 1 120 ? 39.089 47.147 36.849 1.00 7.36 120 GLY A O 1
ATOM 850 N N . THR A 1 121 ? 39.647 48.709 35.320 1.00 5.77 121 THR A N 1
ATOM 851 C CA . THR A 1 121 ? 40.170 49.646 36.292 1.00 5.94 121 THR A CA 1
ATOM 852 C C . THR A 1 121 ? 39.796 51.065 35.878 1.00 5.20 121 THR A C 1
ATOM 853 O O . THR A 1 121 ? 39.817 51.410 34.687 1.00 5.31 121 THR A O 1
ATOM 857 N N . GLN A 1 122 ? 39.446 51.884 36.865 1.00 5.53 122 GLN A N 1
ATOM 858 C CA . GLN A 1 122 ? 39.110 53.274 36.619 1.00 5.79 122 GLN A CA 1
ATOM 859 C C . GLN A 1 122 ? 40.357 54.105 36.364 1.00 5.44 122 GLN A C 1
ATOM 860 O O . GLN A 1 122 ? 41.327 54.039 37.129 1.00 6.39 122 GLN A O 1
ATOM 866 N N . VAL A 1 123 ? 40.310 54.884 35.289 1.00 5.32 123 VAL A N 1
ATOM 867 C CA . VAL A 1 123 ? 41.317 55.886 34.971 1.00 5.41 123 VAL A CA 1
ATOM 868 C C . VAL A 1 123 ? 40.596 57.220 34.933 1.00 5.09 123 VAL A C 1
ATOM 869 O O . VAL A 1 123 ? 39.593 57.366 34.225 1.00 4.98 123 VAL A O 1
ATOM 873 N N . THR A 1 124 ? 41.091 58.183 35.699 1.00 5.03 124 THR A N 1
ATOM 874 C CA . THR A 1 124 ? 40.511 59.516 35.700 1.00 5.31 124 THR A CA 1
ATOM 875 C C . THR A 1 124 ? 41.622 60.529 35.534 1.00 4.90 124 THR A C 1
ATOM 876 O O . THR A 1 124 ? 42.641 60.466 36.238 1.00 5.74 124 THR A O 1
ATOM 880 N N . VAL A 1 125 ? 41.431 61.441 34.584 1.00 5.11 125 VAL A N 1
ATOM 881 C CA . VAL A 1 125 ? 42.418 62.454 34.270 1.00 5.74 125 VAL A CA 1
ATOM 882 C C . VAL A 1 125 ? 41.811 63.802 34.621 1.00 6.09 125 VAL A C 1
ATOM 883 O O . VAL A 1 125 ? 40.842 64.238 33.991 1.00 6.32 125 VAL A O 1
ATOM 887 N N . SER A 1 126 ? 42.354 64.438 35.654 1.00 6.56 126 SER A N 1
ATOM 888 C CA . SER A 1 126 ? 41.816 65.694 36.156 1.00 8.24 126 SER A CA 1
ATOM 889 C C . SER A 1 126 ? 42.319 66.869 35.331 1.00 8.47 126 SER A C 1
ATOM 890 O O . SER A 1 126 ? 43.404 66.830 34.753 1.00 9.35 126 SER A O 1
ATOM 893 N N . GLN B 1 3 ? 41.774 62.943 6.908 1.00 14.14 3 GLN B N 1
ATOM 894 C CA . GLN B 1 3 ? 42.034 63.903 5.798 1.00 14.00 3 GLN B CA 1
ATOM 895 C C . GLN B 1 3 ? 41.027 65.045 5.868 1.00 12.95 3 GLN B C 1
ATOM 896 O O . GLN B 1 3 ? 39.820 64.812 5.838 1.00 13.36 3 GLN B O 1
ATOM 902 N N . LEU B 1 4 ? 41.522 66.276 5.971 1.00 11.48 4 LEU B N 1
ATOM 903 C CA . LEU B 1 4 ? 40.655 67.451 6.088 1.00 10.18 4 LEU B CA 1
ATOM 904 C C . LEU B 1 4 ? 40.580 68.228 4.780 1.00 9.77 4 LEU B C 1
ATOM 905 O O . LEU B 1 4 ? 41.611 68.515 4.175 1.00 10.35 4 LEU B O 1
ATOM 910 N N . GLN B 1 5 ? 39.358 68.554 4.359 1.00 8.96 5 GLN B N 1
ATOM 911 C CA . GLN B 1 5 ? 39.119 69.350 3.155 1.00 8.74 5 GLN B CA 1
ATOM 912 C C . GLN B 1 5 ? 38.637 70.743 3.542 1.00 7.63 5 GLN B C 1
ATOM 913 O O . GLN B 1 5 ? 37.498 70.931 3.977 1.00 8.13 5 GLN B O 1
ATOM 919 N N . GLU B 1 6 ? 39.521 71.716 3.382 1.00 6.76 6 GLU B N 1
ATOM 920 C CA . GLU B 1 6 ? 39.258 73.089 3.773 1.00 6.25 6 GLU B CA 1
ATOM 921 C C . GLU B 1 6 ? 38.717 73.886 2.583 1.00 5.90 6 GLU B C 1
ATOM 922 O O . GLU B 1 6 ? 39.003 73.554 1.427 1.00 6.21 6 GLU B O 1
ATOM 928 N N . SER B 1 7 ? 37.955 74.942 2.862 1.00 5.83 7 SER B N 1
ATOM 929 C CA . SER B 1 7 ? 37.469 75.828 1.814 1.00 6.48 7 SER B CA 1
ATOM 930 C C . SER B 1 7 ? 37.188 77.218 2.359 1.00 5.69 7 SER B C 1
ATOM 931 O O . SER B 1 7 ? 37.093 77.416 3.582 1.00 6.14 7 SER B O 1
ATOM 934 N N . GLY B 1 8 ? 37.062 78.173 1.441 1.00 5.72 8 GLY B N 1
ATOM 935 C CA . GLY B 1 8 ? 36.797 79.556 1.798 1.00 5.98 8 GLY B CA 1
ATOM 936 C C . GLY B 1 8 ? 38.064 80.384 1.803 1.00 5.19 8 GLY B C 1
ATOM 937 O O . GLY B 1 8 ? 39.095 79.978 1.243 1.00 5.59 8 GLY B O 1
ATOM 938 N N . GLY B 1 9 ? 37.987 81.555 2.424 1.00 5.91 9 GLY B N 1
ATOM 939 C CA . GLY B 1 9 ? 39.103 82.495 2.446 1.00 5.87 9 GLY B CA 1
ATOM 940 C C . GLY B 1 9 ? 38.961 83.602 1.424 1.00 5.65 9 GLY B C 1
ATOM 941 O O . GLY B 1 9 ? 37.874 83.831 0.878 1.00 6.94 9 GLY B O 1
ATOM 942 N N . GLY B 1 10 ? 40.061 84.301 1.177 1.00 5.53 10 GLY B N 1
ATOM 943 C CA . GLY B 1 10 ? 40.092 85.360 0.188 1.00 5.63 10 GLY B CA 1
ATOM 944 C C . GLY B 1 10 ? 40.396 86.728 0.758 1.00 5.00 10 GLY B C 1
ATOM 945 O O . GLY B 1 10 ? 40.850 86.869 1.903 1.00 5.55 10 GLY B O 1
ATOM 946 N N . LEU B 1 11 ? 40.134 87.726 -0.079 1.00 5.54 11 LEU B N 1
ATOM 947 C CA . LEU B 1 11 ? 40.414 89.120 0.195 1.00 6.07 11 LEU B CA 1
ATOM 948 C C . LEU B 1 11 ? 39.117 89.823 0.583 1.00 6.08 11 LEU B C 1
ATOM 949 O O . LEU B 1 11 ? 38.084 89.664 -0.085 1.00 6.49 11 LEU B O 1
ATOM 954 N N . VAL B 1 12 ? 39.173 90.601 1.659 1.00 6.18 12 VAL B N 1
ATOM 955 C CA . VAL B 1 12 ? 37.994 91.266 2.198 1.00 7.44 12 VAL B CA 1
ATOM 956 C C . VAL B 1 12 ? 38.413 92.606 2.802 1.00 7.27 12 VAL B C 1
ATOM 957 O O . VAL B 1 12 ? 39.527 92.731 3.311 1.00 7.33 12 VAL B O 1
ATOM 961 N N . GLN B 1 13 ? 37.534 93.605 2.733 1.00 8.35 13 GLN B N 1
ATOM 962 C CA . GLN B 1 13 ? 37.809 94.915 3.338 1.00 9.84 13 GLN B CA 1
ATOM 963 C C . GLN B 1 13 ? 37.696 94.853 4.858 1.00 9.19 13 GLN B C 1
ATOM 964 O O . GLN B 1 13 ? 36.839 94.153 5.394 1.00 9.35 13 GLN B O 1
ATOM 970 N N . ALA B 1 14 ? 38.557 95.608 5.542 1.00 9.12 14 ALA B N 1
ATOM 971 C CA . ALA B 1 14 ? 38.484 95.741 6.996 1.00 9.02 14 ALA B CA 1
ATOM 972 C C . ALA B 1 14 ? 37.069 96.105 7.429 1.00 8.90 14 ALA B C 1
ATOM 973 O O . ALA B 1 14 ? 36.399 96.930 6.791 1.00 9.55 14 ALA B O 1
ATOM 975 N N . GLY B 1 15 ? 36.627 95.469 8.509 1.00 8.98 15 GLY B N 1
ATOM 976 C CA . GLY B 1 15 ? 35.263 95.592 8.998 1.00 9.40 15 GLY B CA 1
ATOM 977 C C . GLY B 1 15 ? 34.354 94.490 8.485 1.00 9.37 15 GLY B C 1
ATOM 978 O O . GLY B 1 15 ? 33.298 94.247 9.061 1.00 10.18 15 GLY B O 1
ATOM 979 N N . GLY B 1 16 ? 34.764 93.826 7.405 1.00 8.79 16 GLY B N 1
ATOM 980 C CA . GLY B 1 16 ? 33.953 92.788 6.772 1.00 8.50 16 GLY B CA 1
ATOM 981 C C . GLY B 1 16 ? 34.056 91.415 7.413 1.00 7.99 16 GLY B C 1
ATOM 982 O O . GLY B 1 16 ? 34.724 91.231 8.442 1.00 7.75 16 GLY B O 1
ATOM 983 N N . SER B 1 17 ? 33.387 90.449 6.781 1.00 7.97 17 SER B N 1
ATOM 984 C CA . SER B 1 17 ? 33.283 89.078 7.277 1.00 8.28 17 SER B CA 1
ATOM 985 C C . SER B 1 17 ? 33.733 88.054 6.239 1.00 7.89 17 SER B C 1
ATOM 986 O O . SER B 1 17 ? 33.613 88.285 5.033 1.00 8.35 17 SER B O 1
ATOM 989 N N . LEU B 1 18 ? 34.217 86.915 6.728 1.00 7.49 18 LEU B N 1
ATOM 990 C CA . LEU B 1 18 ? 34.511 85.738 5.914 1.00 7.14 18 LEU B CA 1
ATOM 991 C C . LEU B 1 18 ? 34.136 84.510 6.708 1.00 6.61 18 LEU B C 1
ATOM 992 O O . LEU B 1 18 ? 34.312 84.482 7.929 1.00 7.80 18 LEU B O 1
ATOM 997 N N . ARG B 1 19 ? 33.661 83.489 6.008 1.00 6.28 19 ARG B N 1
ATOM 998 C CA . ARG B 1 19 ? 33.330 82.221 6.629 1.00 5.94 19 ARG B CA 1
ATOM 999 C C . ARG B 1 19 ? 34.178 81.113 6.012 1.00 5.47 19 ARG B C 1
ATOM 1000 O O . ARG B 1 19 ? 34.117 80.886 4.797 1.00 6.23 19 ARG B O 1
ATOM 1008 N N . LEU B 1 20 ? 34.969 80.433 6.837 1.00 5.16 20 LEU B N 1
ATOM 1009 C CA . LEU B 1 20 ? 35.783 79.310 6.375 1.00 5.38 20 LEU B CA 1
ATOM 1010 C C . LEU B 1 20 ? 35.078 78.012 6.721 1.00 5.42 20 LEU B C 1
ATOM 1011 O O . LEU B 1 20 ? 34.281 77.963 7.666 1.00 5.67 20 LEU B O 1
ATOM 1016 N N . SER B 1 21 ? 35.370 76.952 5.982 1.00 5.87 21 SER B N 1
ATOM 1017 C CA . SER B 1 21 ? 34.790 75.652 6.293 1.00 6.71 21 SER B CA 1
ATOM 1018 C C . SER B 1 21 ? 35.814 74.538 6.178 1.00 6.10 21 SER B C 1
ATOM 1019 O O . SER B 1 21 ? 36.835 74.671 5.493 1.00 5.82 21 SER B O 1
ATOM 1022 N N . CYS B 1 22 ? 35.537 73.437 6.863 1.00 6.78 22 CYS B N 1
ATOM 1023 C CA . CYS B 1 22 ? 36.421 72.286 6.857 1.00 7.64 22 CYS B CA 1
ATOM 1024 C C . CYS B 1 22 ? 35.646 71.019 7.189 1.00 8.46 22 CYS B C 1
ATOM 1025 O O . CYS B 1 22 ? 34.686 71.038 7.967 1.00 8.28 22 CYS B O 1
ATOM 1028 N N . ALA B 1 23 ? 36.070 69.904 6.609 1.00 10.39 23 ALA B N 1
ATOM 1029 C CA . ALA B 1 23 ? 35.405 68.639 6.868 1.00 11.48 23 ALA B CA 1
ATOM 1030 C C . ALA B 1 23 ? 36.355 67.499 6.598 1.00 12.04 23 ALA B C 1
ATOM 1031 O O . ALA B 1 23 ? 37.203 67.596 5.712 1.00 12.04 23 ALA B O 1
ATOM 1033 N N . ALA B 1 24 ? 36.212 66.423 7.368 1.00 12.86 24 ALA B N 1
ATOM 1034 C CA . ALA B 1 24 ? 36.964 65.198 7.131 1.00 13.58 24 ALA B CA 1
ATOM 1035 C C . ALA B 1 24 ? 36.454 64.501 5.874 1.00 14.34 24 ALA B C 1
ATOM 1036 O O . ALA B 1 24 ? 35.285 64.642 5.513 1.00 15.21 24 ALA B O 1
ATOM 1038 N N . SER B 1 31 ? 36.271 60.381 15.398 1.00 15.10 31 SER B N 1
ATOM 1039 C CA . SER B 1 31 ? 35.812 61.434 16.297 1.00 14.69 31 SER B CA 1
ATOM 1040 C C . SER B 1 31 ? 36.993 62.267 16.776 1.00 13.73 31 SER B C 1
ATOM 1041 O O . SER B 1 31 ? 37.963 61.727 17.309 1.00 14.17 31 SER B O 1
ATOM 1044 N N . PHE B 1 32 ? 36.907 63.580 16.579 1.00 12.32 32 PHE B N 1
ATOM 1045 C CA . PHE B 1 32 ? 37.993 64.489 16.926 1.00 11.01 32 PHE B CA 1
ATOM 1046 C C . PHE B 1 32 ? 37.475 65.892 17.217 1.00 10.05 32 PHE B C 1
ATOM 1047 O O . PHE B 1 32 ? 36.393 66.280 16.764 1.00 9.88 32 PHE B O 1
ATOM 1055 N N . ALA B 1 33 ? 38.263 66.643 17.976 1.00 9.11 33 ALA B N 1
ATOM 1056 C CA . ALA B 1 33 ? 38.053 68.073 18.127 1.00 8.22 33 ALA B CA 1
ATOM 1057 C C . ALA B 1 33 ? 38.668 68.802 16.930 1.00 8.03 33 ALA B C 1
ATOM 1058 O O . ALA B 1 33 ? 39.773 68.470 16.486 1.00 8.52 33 ALA B O 1
ATOM 1060 N N . MET B 1 34 ? 37.959 69.803 16.413 1.00 7.14 34 MET B N 1
ATOM 1061 C CA . MET B 1 34 ? 38.459 70.607 15.291 1.00 8.28 34 MET B CA 1
ATOM 1062 C C . MET B 1 34 ? 38.980 71.934 15.797 1.00 7.11 34 MET B C 1
ATOM 1063 O O . MET B 1 34 ? 38.294 72.618 16.551 1.00 7.94 34 MET B O 1
ATOM 1068 N N . GLY B 1 35 ? 40.194 72.287 15.387 1.00 6.58 35 GLY B N 1
ATOM 1069 C CA . GLY B 1 35 ? 40.767 73.580 15.719 1.00 6.44 35 GLY B CA 1
ATOM 1070 C C . GLY B 1 35 ? 41.086 74.366 14.458 1.00 5.96 35 GLY B C 1
ATOM 1071 O O . GLY B 1 35 ? 41.166 73.806 13.349 1.00 6.80 35 GLY B O 1
ATOM 1072 N N . TRP B 1 36 ? 41.268 75.671 14.641 1.00 5.76 36 TRP B N 1
ATOM 1073 C CA . TRP B 1 36 ? 41.722 76.558 13.592 1.00 5.43 36 TRP B CA 1
ATOM 1074 C C . TRP B 1 36 ? 42.897 77.344 14.125 1.00 4.83 36 TRP B C 1
ATOM 1075 O O . TRP B 1 36 ? 42.850 77.867 15.250 1.00 5.34 36 TRP B O 1
ATOM 1086 N N . PHE B 1 37 ? 43.933 77.420 13.293 1.00 4.95 37 PHE B N 1
ATOM 1087 C CA . PHE B 1 37 ? 45.151 78.165 13.573 1.00 5.23 37 PHE B CA 1
ATOM 1088 C C . PHE B 1 37 ? 45.423 79.084 12.404 1.00 5.03 37 PHE B C 1
ATOM 1089 O O . PHE B 1 37 ? 45.012 78.798 11.276 1.00 6.24 37 PHE B O 1
ATOM 1097 N N . ARG B 1 38 ? 46.128 80.178 12.657 1.00 4.87 38 ARG B N 1
ATOM 1098 C CA . ARG B 1 38 ? 46.545 81.057 11.581 1.00 4.92 38 ARG B CA 1
ATOM 1099 C C . ARG B 1 38 ? 48.041 81.300 11.651 1.00 5.12 38 ARG B C 1
ATOM 1100 O O . ARG B 1 38 ? 48.648 81.263 12.732 1.00 5.54 38 ARG B O 1
ATOM 1108 N N . GLN B 1 39 ? 48.637 81.538 10.490 1.00 5.20 39 GLN B N 1
ATOM 1109 C CA . GLN B 1 39 ? 50.069 81.767 10.407 1.00 5.22 39 GLN B CA 1
ATOM 1110 C C . GLN B 1 39 ? 50.344 82.770 9.301 1.00 5.62 39 GLN B C 1
ATOM 1111 O O . GLN B 1 39 ? 50.021 82.524 8.132 1.00 5.54 39 GLN B O 1
ATOM 1117 N N . ALA B 1 40 ? 50.923 83.904 9.685 1.00 6.05 40 ALA B N 1
ATOM 1118 C CA . ALA B 1 40 ? 51.312 84.953 8.745 1.00 7.11 40 ALA B CA 1
ATOM 1119 C C . ALA B 1 40 ? 52.826 85.080 8.730 1.00 7.45 40 ALA B C 1
ATOM 1120 O O . ALA B 1 40 ? 53.465 84.953 9.773 1.00 6.66 40 ALA B O 1
ATOM 1122 N N . PRO B 1 41 ? 53.417 85.327 7.544 1.00 8.29 41 PRO B N 1
ATOM 1123 C CA . PRO B 1 41 ? 54.868 85.530 7.508 1.00 8.85 41 PRO B CA 1
ATOM 1124 C C . PRO B 1 41 ? 55.324 86.573 8.526 1.00 8.95 41 PRO B C 1
ATOM 1125 O O . PRO B 1 41 ? 54.684 87.612 8.693 1.00 9.56 41 PRO B O 1
ATOM 1129 N N . GLY B 1 42 ? 56.411 86.266 9.224 1.00 8.85 42 GLY B N 1
ATOM 1130 C CA . GLY B 1 42 ? 56.955 87.157 10.241 1.00 8.98 42 GLY B CA 1
ATOM 1131 C C . GLY B 1 42 ? 56.367 87.012 11.634 1.00 8.60 42 GLY B C 1
ATOM 1132 O O . GLY B 1 42 ? 56.921 87.562 12.590 1.00 9.80 42 GLY B O 1
ATOM 1133 N N . LYS B 1 43 ? 55.258 86.280 11.760 1.00 7.81 43 LYS B N 1
ATOM 1134 C CA . LYS B 1 43 ? 54.556 86.142 13.029 1.00 7.75 43 LYS B CA 1
ATOM 1135 C C . LYS B 1 43 ? 54.545 84.704 13.511 1.00 7.03 43 LYS B C 1
ATOM 1136 O O . LYS B 1 43 ? 54.535 83.757 12.717 1.00 7.01 43 LYS B O 1
ATOM 1142 N N . GLU B 1 44 ? 54.514 84.553 14.824 1.00 6.84 44 GLU B N 1
ATOM 1143 C CA . GLU B 1 44 ? 54.262 83.264 15.419 1.00 6.83 44 GLU B CA 1
ATOM 1144 C C . GLU B 1 44 ? 52.864 82.780 15.027 1.00 5.57 44 GLU B C 1
ATOM 1145 O O . GLU B 1 44 ? 51.913 83.573 14.954 1.00 6.34 44 GLU B O 1
ATOM 1151 N N . ARG B 1 45 ? 52.738 81.481 14.781 1.00 5.62 45 ARG B N 1
ATOM 1152 C CA . ARG B 1 45 ? 51.433 80.850 14.597 1.00 5.90 45 ARG B CA 1
ATOM 1153 C C . ARG B 1 45 ? 50.523 81.128 15.798 1.00 5.43 45 ARG B C 1
ATOM 1154 O O . ARG B 1 45 ? 50.980 81.122 16.949 1.00 6.33 45 ARG B O 1
ATOM 1162 N N . GLU B 1 46 ? 49.240 81.361 15.527 1.00 5.12 46 GLU B N 1
ATOM 1163 C CA . GLU B 1 46 ? 48.271 81.635 16.579 1.00 5.39 46 GLU B CA 1
ATOM 1164 C C . GLU B 1 46 ? 47.095 80.677 16.522 1.00 5.07 46 GLU B C 1
ATOM 1165 O O . GLU B 1 46 ? 46.541 80.408 15.449 1.00 5.52 46 GLU B O 1
ATOM 1171 N N . PHE B 1 47 ? 46.692 80.192 17.688 1.00 4.86 47 PHE B N 1
ATOM 1172 C CA . PHE B 1 47 ? 45.389 79.556 17.833 1.00 4.97 47 PHE B CA 1
ATOM 1173 C C . PHE B 1 47 ? 44.297 80.573 17.542 1.00 4.67 47 PHE B C 1
ATOM 1174 O O . PHE B 1 47 ? 44.437 81.749 17.897 1.00 5.54 47 PHE B O 1
ATOM 1182 N N . VAL B 1 48 ? 43.213 80.112 16.915 1.00 4.49 48 VAL B N 1
ATOM 1183 C CA . VAL B 1 48 ? 42.045 80.950 16.660 1.00 4.85 48 VAL B CA 1
ATOM 1184 C C . VAL B 1 48 ? 40.807 80.460 17.429 1.00 4.67 48 VAL B C 1
ATOM 1185 O O . VAL B 1 48 ? 40.236 81.213 18.226 1.00 5.15 48 VAL B O 1
ATOM 1189 N N . ALA B 1 49 ? 40.390 79.222 17.186 1.00 4.74 49 ALA B N 1
ATOM 1190 C CA . ALA B 1 49 ? 39.184 78.689 17.826 1.00 5.29 49 ALA B CA 1
ATOM 1191 C C . ALA B 1 49 ? 39.149 77.181 17.700 1.00 5.20 49 ALA B C 1
ATOM 1192 O O . ALA B 1 49 ? 39.773 76.614 16.803 1.00 5.57 49 ALA B O 1
ATOM 1194 N N . SER B 1 50 ? 38.411 76.527 18.589 1.00 5.14 50 SER B N 1
ATOM 1195 C CA . SER B 1 50 ? 38.214 75.086 18.490 1.00 5.36 50 SER B CA 1
ATOM 1196 C C . SER B 1 50 ? 36.818 74.710 18.939 1.00 5.22 50 SER B C 1
ATOM 1197 O O . SER B 1 50 ? 36.140 75.472 19.637 1.00 5.55 50 SER B O 1
ATOM 1200 N N . ILE B 1 51 ? 36.414 73.506 18.553 1.00 5.65 51 ILE B N 1
ATOM 1201 C CA . ILE B 1 51 ? 35.088 73.004 18.853 1.00 6.09 51 ILE B CA 1
ATOM 1202 C C . ILE B 1 51 ? 35.121 71.494 19.050 1.00 6.40 51 ILE B C 1
ATOM 1203 O O . ILE B 1 51 ? 35.875 70.780 18.385 1.00 6.93 51 ILE B O 1
ATOM 1208 N N . SER B 1 52 ? 34.303 71.017 19.981 1.00 6.42 52 SER B N 1
ATOM 1209 C CA . SER B 1 52 ? 34.144 69.586 20.211 1.00 7.00 52 SER B CA 1
ATOM 1210 C C . SER B 1 52 ? 33.415 68.937 19.041 1.00 7.45 52 SE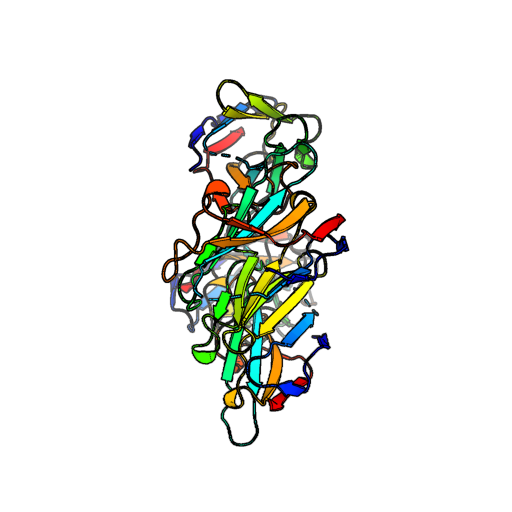R B C 1
ATOM 1211 O O . SER B 1 52 ? 32.686 69.607 18.299 1.00 7.39 52 SER B O 1
ATOM 1214 N N . ARG B 1 53 ? 33.595 67.627 18.892 1.00 8.61 53 ARG B N 1
ATOM 1215 C CA . ARG B 1 53 ? 32.847 66.866 17.896 1.00 10.13 53 ARG B CA 1
ATOM 1216 C C . ARG B 1 53 ? 31.340 67.153 17.978 1.00 10.35 53 ARG B C 1
ATOM 1217 O O . ARG B 1 53 ? 30.669 67.292 16.950 1.00 11.16 53 ARG B O 1
ATOM 1225 N N . SER B 1 54 ? 30.828 67.252 19.204 1.00 10.29 54 SER B N 1
ATOM 1226 C CA . SER B 1 54 ? 29.405 67.501 19.458 1.00 10.80 54 SER B CA 1
ATOM 1227 C C . SER B 1 54 ? 28.917 68.847 18.930 1.00 10.32 54 SER B C 1
ATOM 1228 O O . SER B 1 54 ? 27.731 69.007 18.630 1.00 11.06 54 SER B O 1
ATOM 1231 N N . GLY B 1 55 ? 29.826 69.814 18.846 1.00 9.73 55 GLY B N 1
ATOM 1232 C CA . GLY B 1 55 ? 29.482 71.165 18.430 1.00 9.98 55 GLY B CA 1
ATOM 1233 C C . GLY B 1 55 ? 29.007 72.054 19.564 1.00 10.18 55 GLY B C 1
ATOM 1234 O O . GLY B 1 55 ? 28.645 73.210 19.331 1.00 10.49 55 GLY B O 1
ATOM 1235 N N . THR B 1 56 ? 29.022 71.530 20.790 1.00 10.38 56 THR B N 1
ATOM 1236 C CA . THR B 1 56 ? 28.465 72.249 21.938 1.00 11.32 56 THR B CA 1
ATOM 1237 C C . THR B 1 56 ? 29.514 72.911 22.831 1.00 10.50 56 THR B C 1
ATOM 1238 O O . THR B 1 56 ? 29.175 73.795 23.620 1.00 11.78 56 THR B O 1
ATOM 1242 N N . LEU B 1 57 ? 30.771 72.480 22.724 1.00 9.56 57 LEU B N 1
ATOM 1243 C CA . LEU B 1 57 ? 31.850 73.053 23.527 1.00 8.89 57 LEU B CA 1
ATOM 1244 C C . LEU B 1 57 ? 32.847 73.753 22.626 1.00 8.30 57 LEU B C 1
ATOM 1245 O O . LEU B 1 57 ? 33.306 73.184 21.638 1.00 8.20 57 LEU B O 1
ATOM 1250 N N . THR B 1 58 ? 33.169 74.996 22.969 1.00 8.41 58 THR B N 1
ATOM 1251 C CA . THR B 1 58 ? 34.061 75.808 22.150 1.00 8.94 58 THR B CA 1
ATOM 1252 C C . THR B 1 58 ? 35.160 76.462 22.970 1.00 8.81 58 THR B C 1
ATOM 1253 O O . THR B 1 58 ? 35.050 76.598 24.197 1.00 9.90 58 THR B O 1
ATOM 1257 N N . ARG B 1 59 ? 36.217 76.865 22.270 1.00 8.54 59 ARG B N 1
ATOM 1258 C CA . ARG B 1 59 ? 37.295 77.654 22.844 1.00 8.46 59 ARG B CA 1
ATOM 1259 C C . ARG B 1 59 ? 37.670 78.719 21.818 1.00 7.33 59 ARG B C 1
ATOM 1260 O O . ARG B 1 59 ? 37.782 78.419 20.621 1.00 7.34 59 ARG B O 1
ATOM 1268 N N . TYR B 1 60 ? 37.860 79.954 22.284 1.00 6.89 60 TYR B N 1
ATOM 1269 C CA . TYR B 1 60 ? 38.255 81.054 21.415 1.00 6.71 60 TYR B CA 1
ATOM 1270 C C . TYR B 1 60 ? 39.513 81.707 21.925 1.00 6.60 60 TYR B C 1
ATOM 1271 O O . TYR B 1 60 ? 39.654 81.960 23.126 1.00 7.05 60 TYR B O 1
ATOM 1280 N N . ALA B 1 61 ? 40.418 82.005 21.001 1.00 6.66 61 ALA B N 1
ATOM 1281 C CA . ALA B 1 61 ? 41.576 82.830 21.305 1.00 7.10 61 ALA B CA 1
ATOM 1282 C C . ALA B 1 61 ? 41.125 84.234 21.675 1.00 6.97 61 ALA B C 1
ATOM 1283 O O . ALA B 1 61 ? 40.034 84.666 21.305 1.00 6.43 61 ALA B O 1
ATOM 1285 N N . ASP B 1 62 ? 41.987 84.944 22.397 1.00 8.26 62 ASP B N 1
ATOM 1286 C CA . ASP B 1 62 ? 41.731 86.327 22.784 1.00 9.73 62 ASP B CA 1
ATOM 1287 C C . ASP B 1 62 ? 41.294 87.197 21.621 1.00 9.68 62 ASP B C 1
ATOM 1288 O O . ASP B 1 62 ? 40.365 87.994 21.754 1.00 10.51 62 ASP B O 1
ATOM 1293 N N . SER B 1 63 ? 41.956 87.048 20.483 1.00 9.42 63 SER B N 1
ATOM 1294 C CA . SER B 1 63 ? 41.661 87.925 19.366 1.00 9.66 63 SER B CA 1
ATOM 1295 C C . SER B 1 63 ? 40.359 87.553 18.647 1.00 8.03 63 SER B C 1
ATOM 1296 O O . SER B 1 63 ? 39.824 88.357 17.881 1.00 8.62 63 SER B O 1
ATOM 1299 N N . ALA B 1 64 ? 39.841 86.355 18.926 1.00 7.29 64 ALA B N 1
ATOM 1300 C CA . ALA B 1 64 ? 38.619 85.843 18.298 1.00 6.92 64 ALA B CA 1
ATOM 1301 C C . ALA B 1 64 ? 37.356 86.069 19.132 1.00 6.98 64 ALA B C 1
ATOM 1302 O O . ALA B 1 64 ? 36.258 86.188 18.580 1.00 7.26 64 ALA B O 1
ATOM 1304 N N . LYS B 1 65 ? 37.517 86.097 20.456 1.00 7.87 65 LYS B N 1
ATOM 1305 C CA . LYS B 1 65 ? 36.400 86.227 21.394 1.00 9.48 65 LYS B CA 1
ATOM 1306 C C . LYS B 1 65 ? 35.514 87.405 21.049 1.00 9.58 65 LYS B C 1
ATOM 1307 O O . LYS B 1 65 ? 35.985 88.535 20.933 1.00 10.14 65 LYS B O 1
ATOM 1313 N N . GLY B 1 66 ? 34.228 87.129 20.884 1.00 9.65 66 GLY B N 1
ATOM 1314 C CA . GLY B 1 66 ? 33.249 88.182 20.685 1.00 9.78 66 GLY B CA 1
ATOM 1315 C C . GLY B 1 66 ? 33.016 88.609 19.255 1.00 9.30 66 GLY B C 1
ATOM 1316 O O . GLY B 1 66 ? 32.087 89.383 18.997 1.00 10.20 66 GLY B O 1
ATOM 1317 N N . ARG B 1 67 ? 33.840 88.123 18.323 1.00 8.38 67 ARG B N 1
ATOM 1318 C CA . ARG B 1 67 ? 33.646 88.459 16.920 1.00 7.75 67 ARG B CA 1
ATOM 1319 C C . ARG B 1 67 ? 33.728 87.270 15.951 1.00 6.73 67 ARG B C 1
ATOM 1320 O O . ARG B 1 67 ? 33.262 87.375 14.818 1.00 6.97 67 ARG B O 1
ATOM 1328 N N . PHE B 1 68 ? 34.307 86.151 16.392 1.00 6.11 68 PHE B N 1
ATOM 1329 C CA . PHE B 1 68 ? 34.333 84.938 15.576 1.00 6.05 68 PHE B CA 1
ATOM 1330 C C . PHE B 1 68 ? 33.425 83.877 16.202 1.00 5.72 68 PHE B C 1
ATOM 1331 O O . PHE B 1 68 ? 33.254 83.844 17.425 1.00 6.37 68 PHE B O 1
ATOM 1339 N N . THR B 1 69 ? 32.863 83.008 15.364 1.00 5.25 69 THR B N 1
ATOM 1340 C CA . THR B 1 69 ? 32.001 81.926 15.818 1.00 5.23 69 THR B CA 1
ATOM 1341 C C . THR B 1 69 ? 32.412 80.647 15.119 1.00 4.64 69 THR B C 1
ATOM 1342 O O . THR B 1 69 ? 32.488 80.604 13.887 1.00 5.31 69 THR B O 1
ATOM 1346 N N . ILE B 1 70 ? 32.671 79.611 15.905 1.00 5.02 70 ILE B N 1
ATOM 1347 C CA . ILE B 1 70 ? 32.932 78.291 15.363 1.00 4.96 70 ILE B CA 1
ATOM 1348 C C . ILE B 1 70 ? 31.686 77.437 15.588 1.00 4.97 70 ILE B C 1
ATOM 1349 O O . ILE B 1 70 ? 31.059 77.516 16.651 1.00 5.39 70 ILE B O 1
ATOM 1354 N N . SER B 1 71 ? 31.314 76.654 14.576 1.00 5.16 71 SER B N 1
ATOM 1355 C CA . SER B 1 71 ? 30.094 75.855 14.639 1.00 5.89 71 SER B CA 1
ATOM 1356 C C . SER B 1 71 ? 30.259 74.560 13.865 1.00 6.27 71 SER B C 1
ATOM 1357 O O . SER B 1 71 ? 31.145 74.449 13.015 1.00 6.44 71 SER B O 1
ATOM 1360 N N . VAL B 1 72 ? 29.394 73.593 14.171 1.00 7.62 72 VAL B N 1
ATOM 1361 C CA . VAL B 1 72 ? 29.348 72.294 13.490 1.00 9.27 72 VAL B CA 1
ATOM 1362 C C . VAL B 1 72 ? 27.989 72.095 12.818 1.00 9.16 72 VAL B C 1
ATOM 1363 O O . VAL B 1 72 ? 26.952 72.324 13.450 1.00 10.09 72 VAL B O 1
ATOM 1367 N N . ASP B 1 73 ? 27.990 71.676 11.552 1.00 8.79 73 ASP B N 1
ATOM 1368 C CA . ASP B 1 73 ? 26.776 71.187 10.902 1.00 8.88 73 ASP B CA 1
ATOM 1369 C C . ASP B 1 73 ? 26.805 69.677 11.067 1.00 9.42 73 ASP B C 1
ATOM 1370 O O . ASP B 1 73 ? 27.607 68.992 10.425 1.00 9.21 73 ASP B O 1
ATOM 1375 N N . ASN B 1 74 ? 25.939 69.171 11.946 1.00 10.40 74 ASN B N 1
ATOM 1376 C CA . ASN B 1 74 ? 25.896 67.746 12.285 1.00 12.20 74 ASN B CA 1
ATOM 1377 C C . ASN B 1 74 ? 25.322 66.858 11.178 1.00 12.45 74 ASN B C 1
ATOM 1378 O O . ASN B 1 74 ? 25.555 65.648 11.167 1.00 13.30 74 ASN B O 1
ATOM 1383 N N . ALA B 1 75 ? 24.569 67.454 10.258 1.00 12.56 75 ALA B N 1
ATOM 1384 C CA . ALA B 1 75 ? 24.037 66.719 9.112 1.00 12.80 75 ALA B CA 1
ATOM 1385 C C . ALA B 1 75 ? 25.120 66.483 8.059 1.00 12.80 75 ALA B C 1
ATOM 1386 O O . ALA B 1 75 ? 25.240 65.377 7.519 1.00 13.35 75 ALA B O 1
ATOM 1388 N N . LYS B 1 76 ? 25.914 67.517 7.784 1.00 12.78 76 LYS B N 1
ATOM 1389 C CA . LYS B 1 76 ? 26.951 67.460 6.752 1.00 13.08 76 LYS B CA 1
ATOM 1390 C C . LYS B 1 76 ? 28.323 67.059 7.292 1.00 12.74 76 LYS B C 1
ATOM 1391 O O . LYS B 1 76 ? 29.249 66.800 6.514 1.00 13.35 76 LYS B O 1
ATOM 1397 N N . ASN B 1 77 ? 28.444 67.005 8.618 1.00 12.11 77 ASN B N 1
ATOM 1398 C CA . ASN B 1 77 ? 29.721 66.755 9.296 1.00 11.93 77 ASN B CA 1
ATOM 1399 C C . ASN B 1 77 ? 30.815 67.727 8.842 1.00 10.68 77 ASN B C 1
ATOM 1400 O O . ASN B 1 77 ? 31.915 67.332 8.446 1.00 11.13 77 ASN B O 1
ATOM 1405 N N . THR B 1 78 ? 30.480 69.012 8.891 1.00 9.08 78 THR B N 1
ATOM 1406 C CA . THR B 1 78 ? 31.419 70.074 8.567 1.00 8.37 78 THR B CA 1
ATOM 1407 C C . THR B 1 78 ? 31.590 70.960 9.790 1.00 7.75 78 THR B C 1
ATOM 1408 O O . THR B 1 78 ? 30.795 70.888 10.738 1.00 8.33 78 THR B O 1
ATOM 1412 N N . VAL B 1 79 ? 32.648 71.763 9.773 1.00 6.64 79 VAL B N 1
ATOM 1413 C CA . VAL B 1 79 ? 32.876 72.788 10.772 1.00 6.32 79 VAL B CA 1
ATOM 1414 C C . VAL B 1 79 ? 33.075 74.105 10.041 1.00 6.19 79 VAL B C 1
ATOM 1415 O O . VAL B 1 79 ? 33.746 74.149 9.002 1.00 6.89 79 VAL B O 1
ATOM 1419 N N . SER B 1 80 ? 32.487 75.169 10.579 1.00 5.91 80 SER B N 1
ATOM 1420 C CA . SER B 1 80 ? 32.628 76.497 10.014 1.00 6.09 80 SER B CA 1
ATOM 1421 C C . SER B 1 80 ? 33.256 77.444 11.020 1.00 5.33 80 SER B C 1
ATOM 1422 O O . SER B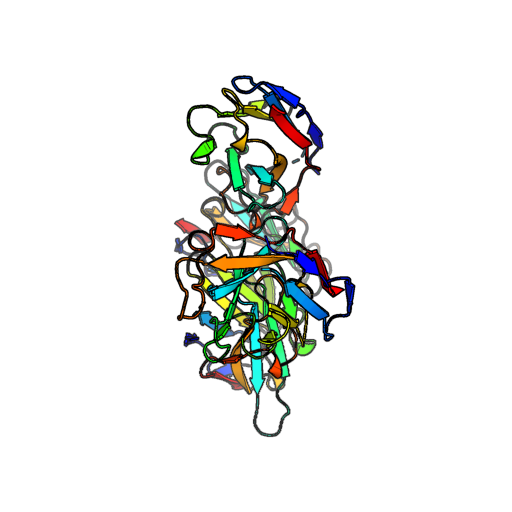 1 80 ? 32.996 77.351 12.229 1.00 5.90 80 SER B O 1
ATOM 1425 N N . LEU B 1 81 ? 34.059 78.366 10.501 1.00 5.27 81 LEU B N 1
ATOM 1426 C CA . LEU B 1 81 ? 34.599 79.466 11.277 1.00 5.44 81 LEU B CA 1
ATOM 1427 C C . LEU B 1 81 ? 34.125 80.761 10.635 1.00 5.12 81 LEU B C 1
ATOM 1428 O O . LEU B 1 81 ? 34.582 81.133 9.547 1.00 5.32 81 LEU B O 1
ATOM 1433 N N . GLN B 1 82 ? 33.190 81.428 11.303 1.00 5.11 82 GLN B N 1
ATOM 1434 C CA . GLN B 1 82 ? 32.664 82.708 10.865 1.00 5.21 82 GLN B CA 1
ATOM 1435 C C . GLN B 1 82 ? 33.508 83.797 11.503 1.00 5.20 82 GLN B C 1
ATOM 1436 O O . GLN B 1 82 ? 33.642 83.843 12.727 1.00 6.26 82 GLN B O 1
AT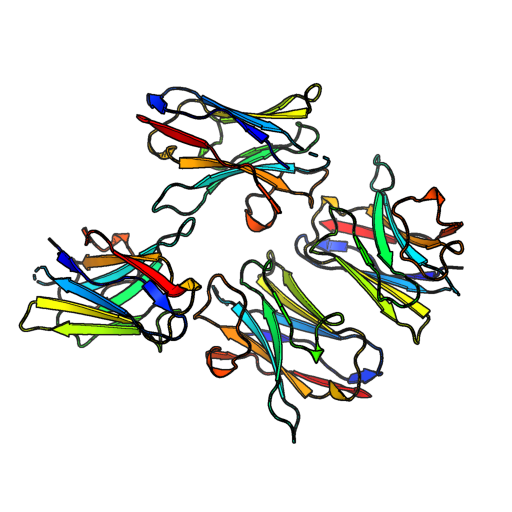OM 1442 N N . MET B 1 83 ? 34.078 84.668 10.679 1.00 5.46 83 MET B N 1
ATOM 1443 C CA . MET B 1 83 ? 34.921 85.748 11.174 1.00 6.40 83 MET B CA 1
ATOM 1444 C C . MET B 1 83 ? 34.299 87.080 10.801 1.00 6.51 83 MET B C 1
ATOM 1445 O O . MET B 1 83 ? 34.271 87.450 9.627 1.00 7.19 83 MET B O 1
ATOM 1450 N N . ASP B 1 84 ? 33.784 87.784 11.807 1.00 6.55 84 ASP B N 1
ATOM 1451 C CA . ASP B 1 84 ? 33.205 89.112 11.623 1.00 6.50 84 ASP B CA 1
ATOM 1452 C C . ASP B 1 84 ? 34.179 90.182 12.094 1.00 6.24 84 ASP B C 1
ATOM 1453 O O . ASP B 1 84 ? 35.116 89.909 12.856 1.00 6.28 84 ASP B O 1
ATOM 1458 N N . ASN B 1 85 ? 33.942 91.406 11.633 1.00 6.19 85 ASN B N 1
ATOM 1459 C CA . ASN B 1 85 ? 34.714 92.570 12.052 1.00 6.50 85 ASN B CA 1
ATOM 1460 C C . ASN B 1 85 ? 36.216 92.346 11.893 1.00 6.31 85 ASN B C 1
ATOM 1461 O O . ASN B 1 85 ? 37.012 92.549 12.824 1.00 5.98 85 ASN B O 1
ATOM 1466 N N . LEU B 1 86 ? 36.592 91.912 10.694 1.00 6.06 86 LEU B N 1
ATOM 1467 C CA . LEU B 1 86 ? 37.986 91.631 10.391 1.00 5.93 86 LEU B CA 1
ATOM 1468 C C . LEU B 1 86 ? 38.814 92.910 10.333 1.00 5.57 86 LEU B C 1
ATOM 1469 O O . LEU B 1 86 ? 38.290 93.996 10.044 1.00 6.57 86 LEU B O 1
ATOM 1474 N N . ASN B 1 87 ? 40.105 92.780 10.614 1.00 5.71 87 ASN B N 1
ATOM 1475 C CA . ASN B 1 87 ? 41.017 93.906 10.524 1.00 6.04 87 ASN B CA 1
ATOM 1476 C C . ASN B 1 87 ? 42.356 93.402 9.970 1.00 6.06 87 ASN B C 1
ATOM 1477 O O . ASN B 1 87 ? 42.562 92.190 9.866 1.00 5.64 87 ASN B O 1
ATOM 1482 N N . PRO B 1 88 ? 43.255 94.318 9.559 1.00 6.88 88 PRO B N 1
ATOM 1483 C CA . PRO B 1 88 ? 44.507 93.878 8.931 1.00 7.28 88 PRO B CA 1
ATOM 1484 C C . PRO B 1 88 ? 45.388 92.947 9.772 1.00 6.92 88 PRO B C 1
ATOM 1485 O O . PRO B 1 88 ? 46.197 92.206 9.205 1.00 7.35 88 PRO B O 1
ATOM 1489 N N . ASP B 1 89 ? 45.246 92.971 11.097 1.00 6.77 89 ASP B N 1
ATOM 1490 C CA . ASP B 1 89 ? 45.982 92.031 11.943 1.00 6.97 89 ASP B CA 1
ATOM 1491 C C . ASP B 1 89 ? 45.549 90.583 11.705 1.00 6.84 89 ASP B C 1
ATOM 1492 O O . ASP B 1 89 ? 46.233 89.656 12.138 1.00 7.69 89 ASP B O 1
ATOM 1497 N N . ASP B 1 90 ? 44.410 90.397 11.035 1.00 6.44 90 ASP B N 1
ATOM 1498 C CA . ASP B 1 90 ? 43.866 89.063 10.775 1.00 6.27 90 ASP B CA 1
ATOM 1499 C C . ASP B 1 90 ? 44.397 88.421 9.491 1.00 6.05 90 ASP B C 1
ATOM 1500 O O . ASP B 1 90 ? 44.105 87.262 9.214 1.00 6.08 90 ASP B O 1
ATOM 1505 N N . THR B 1 91 ? 45.158 89.168 8.697 1.00 5.48 91 THR B N 1
ATOM 1506 C CA . THR B 1 91 ? 45.733 88.626 7.467 1.00 5.49 91 THR B CA 1
ATOM 1507 C C . THR B 1 91 ? 46.684 87.488 7.806 1.00 5.30 91 THR B C 1
ATOM 1508 O O . THR B 1 91 ? 47.600 87.669 8.612 1.00 5.96 91 THR B O 1
ATOM 1512 N N . ALA B 1 92 ? 46.461 86.322 7.204 1.00 5.25 92 ALA B N 1
ATOM 1513 C CA . ALA B 1 92 ? 47.240 85.120 7.497 1.00 5.27 92 ALA B CA 1
ATOM 1514 C C . ALA B 1 92 ? 46.730 83.977 6.649 1.00 4.95 92 ALA B C 1
ATOM 1515 O O . ALA B 1 92 ? 45.657 84.065 6.046 1.00 5.09 92 ALA B O 1
ATOM 1517 N N . VAL B 1 93 ? 47.486 82.884 6.639 1.00 4.94 93 VAL B N 1
ATOM 1518 C CA . VAL B 1 93 ? 46.963 81.610 6.171 1.00 5.18 93 VAL B CA 1
ATOM 1519 C C . VAL B 1 93 ? 46.259 80.936 7.347 1.00 4.70 93 VAL B C 1
ATOM 1520 O O . VAL B 1 93 ? 46.843 80.802 8.426 1.00 5.31 93 VAL B O 1
ATOM 1524 N N . TYR B 1 94 ? 45.008 80.532 7.131 1.00 4.72 94 TYR B N 1
ATOM 1525 C CA . TYR B 1 94 ? 44.197 79.877 8.152 1.00 4.77 94 TYR B CA 1
ATOM 1526 C C . TYR B 1 94 ? 44.087 78.395 7.848 1.00 4.40 94 TYR B C 1
ATOM 1527 O O . TYR B 1 94 ? 43.774 78.021 6.715 1.00 4.70 94 TYR B O 1
ATOM 1536 N N . TYR B 1 95 ? 44.332 77.568 8.863 1.00 4.90 95 TYR B N 1
ATOM 1537 C CA . TYR B 1 95 ? 44.278 76.111 8.751 1.00 5.63 95 TYR B CA 1
ATOM 1538 C C . TYR B 1 95 ? 43.246 75.543 9.707 1.00 5.68 95 TYR B C 1
ATOM 1539 O O . TYR B 1 95 ? 43.179 75.966 10.864 1.00 6.27 95 TYR B O 1
ATOM 1548 N N . CYS B 1 96 ? 42.472 74.571 9.243 1.00 5.49 96 CYS B N 1
ATOM 1549 C CA . CYS B 1 96 ? 41.751 73.696 10.158 1.00 5.94 96 CYS B CA 1
ATOM 1550 C C . CYS B 1 96 ? 42.653 72.510 10.506 1.00 5.79 96 CYS B C 1
ATOM 1551 O O . CYS B 1 96 ? 43.570 72.158 9.762 1.00 6.53 96 CYS B O 1
ATOM 1554 N N . ALA B 1 97 ? 42.400 71.917 11.665 1.00 6.16 97 ALA B N 1
ATOM 1555 C CA . ALA B 1 97 ? 43.219 70.825 12.178 1.00 6.61 97 ALA B CA 1
ATOM 1556 C C . ALA B 1 97 ? 42.370 69.928 13.064 1.00 6.72 97 ALA B C 1
ATOM 1557 O O . ALA B 1 97 ? 41.409 70.382 13.668 1.00 6.99 97 ALA B O 1
ATOM 1559 N N . ALA B 1 98 ? 42.722 68.647 13.112 1.00 7.04 98 ALA B N 1
ATOM 1560 C CA . ALA B 1 98 ? 41.987 67.646 13.882 1.00 7.63 98 ALA B CA 1
ATOM 1561 C C . ALA B 1 98 ? 42.828 67.120 15.035 1.00 7.56 98 ALA B C 1
ATOM 1562 O O . ALA B 1 98 ? 43.989 66.754 14.839 1.00 8.01 98 ALA B O 1
ATOM 1564 N N . ASP B 1 99 ? 42.233 67.094 16.229 1.00 7.55 99 ASP B N 1
ATOM 1565 C CA . ASP B 1 99 ? 42.858 66.526 17.415 1.00 7.61 99 ASP B CA 1
ATOM 1566 C C . ASP B 1 99 ? 42.208 65.189 17.733 1.00 7.96 99 ASP B C 1
ATOM 1567 O O . ASP B 1 99 ? 41.129 65.119 18.329 1.00 7.45 99 ASP B O 1
ATOM 1572 N N . LEU B 1 100 ? 42.889 64.131 17.309 1.00 8.46 100 LEU B N 1
ATOM 1573 C CA . LEU B 1 100 ? 42.415 62.770 17.524 1.00 8.91 100 LEU B CA 1
ATOM 1574 C C . LEU B 1 100 ? 42.495 62.327 18.983 1.00 8.31 100 LEU B C 1
ATOM 1575 O O . LEU B 1 100 ? 41.900 61.311 19.357 1.00 8.74 100 LEU B O 1
ATOM 1580 N N . HIS B 1 101 ? 43.226 63.082 19.801 1.00 7.66 101 HIS B N 1
ATOM 1581 C CA . HIS B 1 101 ? 43.342 62.768 21.222 1.00 7.20 101 HIS B CA 1
ATOM 1582 C C . HIS B 1 101 ? 42.090 63.170 21.992 1.00 6.44 101 HIS B C 1
ATOM 1583 O O . HIS B 1 101 ? 41.932 62.775 23.147 1.00 6.07 101 HIS B O 1
ATOM 1590 N N . ARG B 1 102 ? 41.225 63.973 21.371 1.00 6.27 102 ARG B N 1
ATOM 1591 C CA . ARG B 1 102 ? 40.080 64.555 22.059 1.00 6.71 102 ARG B CA 1
ATOM 1592 C C . ARG B 1 102 ? 38.776 64.279 21.311 1.00 6.89 102 ARG B C 1
ATOM 1593 O O . ARG B 1 102 ? 38.255 65.147 20.595 1.00 7.20 102 ARG B O 1
ATOM 1601 N N . PRO B 1 103 ? 38.249 63.048 21.462 1.00 7.75 103 PRO B N 1
ATOM 1602 C CA . PRO B 1 103 ? 36.985 62.701 20.819 1.00 8.81 103 PRO B CA 1
ATOM 1603 C C . PRO B 1 103 ? 35.764 63.393 21.435 1.00 9.10 103 PRO B C 1
ATOM 1604 O O . PRO B 1 103 ? 34.692 63.384 20.818 1.00 9.76 103 PRO B O 1
ATOM 1608 N N . TYR B 1 104 ? 35.915 63.983 22.621 1.00 9.13 104 TYR B N 1
ATOM 1609 C CA . TYR B 1 104 ? 34.771 64.558 23.345 1.00 9.13 104 TYR B CA 1
ATOM 1610 C C . TYR B 1 104 ? 34.870 66.048 23.620 1.00 9.32 104 TYR B C 1
ATOM 1611 O O . TYR B 1 104 ? 33.875 66.762 23.478 1.00 9.91 104 TYR B O 1
ATOM 1620 N N . GLY B 1 105 ? 36.045 66.510 24.039 1.00 9.05 105 GLY B N 1
ATOM 1621 C CA . GLY B 1 105 ? 36.208 67.892 24.472 1.00 9.77 105 GLY B CA 1
ATOM 1622 C C . GLY B 1 105 ? 36.522 68.840 23.330 1.00 9.95 105 GLY B C 1
ATOM 1623 O O . GLY B 1 105 ? 36.709 68.407 22.197 1.00 9.67 105 GLY B O 1
ATOM 1624 N N . PRO B 1 106 ? 36.595 70.148 23.624 1.00 10.36 106 PRO B N 1
ATOM 1625 C CA . PRO B 1 106 ? 37.042 71.076 22.594 1.00 11.00 106 PRO B CA 1
ATOM 1626 C C . PRO B 1 106 ? 38.552 70.918 22.390 1.00 10.76 106 PRO B C 1
ATOM 1627 O O . PRO B 1 106 ? 39.238 70.358 23.251 1.00 11.77 106 PRO B O 1
ATOM 1631 N N . GLY B 1 107 ? 39.052 71.364 21.247 1.00 10.89 107 GLY B N 1
ATOM 1632 C CA . GLY B 1 107 ? 40.480 71.339 21.006 1.00 10.57 107 GLY B CA 1
ATOM 1633 C C . GLY B 1 107 ? 41.220 72.302 21.915 1.00 10.05 107 GLY B C 1
ATOM 1634 O O . GLY B 1 107 ? 40.676 73.324 22.342 1.00 10.34 107 GLY B O 1
ATOM 1635 N N . THR B 1 108 ? 42.469 71.963 22.216 1.00 9.19 108 THR B N 1
ATOM 1636 C CA . THR B 1 108 ? 43.354 72.847 22.963 1.00 9.11 108 THR B CA 1
ATOM 1637 C C . THR B 1 108 ? 43.947 73.904 22.043 1.00 8.43 108 THR B C 1
ATOM 1638 O O . THR B 1 108 ? 43.823 73.827 20.816 1.00 8.44 108 THR B O 1
ATOM 1642 N N . GLN B 1 109 ? 44.632 74.867 22.648 1.00 9.14 109 GLN B N 1
ATOM 1643 C CA . GLN B 1 109 ? 45.331 75.896 21.888 1.00 9.90 109 GLN B CA 1
ATOM 1644 C C . GLN B 1 109 ? 46.699 75.432 21.386 1.00 9.99 109 GLN B C 1
ATOM 1645 O O . GLN B 1 109 ? 47.413 76.197 20.735 1.00 10.63 109 GLN B O 1
ATOM 1651 N N . ARG B 1 110 ? 47.067 74.190 21.692 1.00 10.20 110 ARG B N 1
ATOM 1652 C CA . ARG B 1 110 ? 48.396 73.691 21.365 1.00 10.70 110 ARG B CA 1
ATOM 1653 C C . ARG B 1 110 ? 48.412 72.987 20.019 1.00 10.00 110 ARG B C 1
ATOM 1654 O O . ARG B 1 110 ? 47.835 71.912 19.849 1.00 9.43 110 ARG B O 1
ATOM 1662 N N . SER B 1 111 ? 49.077 73.623 19.061 1.00 10.35 111 SER B N 1
ATOM 1663 C CA . SER B 1 111 ? 49.198 73.109 17.709 1.00 10.65 111 SER B CA 1
ATOM 1664 C C . SER B 1 111 ? 49.720 71.667 17.679 1.00 9.95 111 SER B C 1
ATOM 1665 O O . SER B 1 111 ? 49.272 70.852 16.875 1.00 9.29 111 SER B O 1
ATOM 1668 N N . ASP B 1 112 ? 50.653 71.358 18.579 1.00 9.85 112 ASP B N 1
ATOM 1669 C CA . ASP B 1 112 ? 51.292 70.040 18.623 1.00 10.32 112 ASP B CA 1
ATOM 1670 C C . ASP B 1 112 ? 50.347 68.876 18.930 1.00 9.85 112 ASP B C 1
ATOM 1671 O O . ASP B 1 112 ? 50.693 67.721 18.669 1.00 10.62 112 ASP B O 1
ATOM 1676 N N . GLU B 1 113 ? 49.170 69.180 19.476 1.00 8.92 113 GLU B N 1
ATOM 1677 C CA . GLU B 1 113 ? 48.161 68.163 19.793 1.00 8.88 113 GLU B CA 1
ATOM 1678 C C . GLU B 1 113 ? 47.365 67.710 18.567 1.00 9.02 113 GLU B C 1
ATOM 1679 O O . GLU B 1 113 ? 46.675 66.695 18.619 1.00 9.92 113 GLU B O 1
ATOM 1685 N N . TYR B 1 114 ? 47.458 68.463 17.473 1.00 8.70 114 TYR B N 1
ATOM 1686 C CA . TYR B 1 114 ? 46.681 68.174 16.271 1.00 9.08 114 TYR B CA 1
ATOM 1687 C C . TYR B 1 114 ? 47.572 67.504 15.237 1.00 9.96 114 TYR B C 1
ATOM 1688 O O . TYR B 1 114 ? 48.584 68.075 14.826 1.00 10.72 114 TYR B O 1
ATOM 1697 N N . ASP B 1 115 ? 47.174 66.313 14.794 1.00 10.87 115 ASP B N 1
ATOM 1698 C CA . ASP B 1 115 ? 48.006 65.510 13.889 1.00 11.61 115 ASP B CA 1
ATOM 1699 C C . ASP B 1 115 ? 47.537 65.488 12.429 1.00 11.39 115 ASP B C 1
ATOM 1700 O O . ASP B 1 115 ? 48.220 64.924 11.568 1.00 12.29 115 ASP B O 1
ATOM 1705 N N . SER B 1 116 ? 46.381 66.087 12.153 1.00 11.05 116 SER B N 1
ATOM 1706 C CA . SER B 1 116 ? 45.866 66.193 10.786 1.00 10.72 116 SER B CA 1
ATOM 1707 C C . SER B 1 116 ? 45.511 67.640 10.494 1.00 9.76 116 SER B C 1
ATOM 1708 O O . SER B 1 116 ? 44.915 68.316 11.342 1.00 9.05 116 SER B O 1
ATOM 1711 N N . TRP B 1 117 ? 45.877 68.101 9.297 1.00 9.34 117 TRP B N 1
ATOM 1712 C CA . TRP B 1 117 ? 45.769 69.514 8.934 1.00 9.21 117 TRP B CA 1
ATOM 1713 C C . TRP B 1 117 ? 45.148 69.718 7.557 1.00 8.90 117 TRP B C 1
ATOM 1714 O O . TRP B 1 117 ? 45.451 68.976 6.617 1.00 9.54 117 TRP B O 1
ATOM 1725 N N . GLY B 1 118 ? 44.270 70.712 7.446 1.00 8.46 118 GLY B N 1
ATOM 1726 C CA . GLY B 1 118 ? 43.779 71.166 6.146 1.00 7.86 118 GLY B CA 1
ATOM 1727 C C . GLY B 1 118 ? 44.899 71.857 5.392 1.00 7.54 118 GLY B C 1
ATOM 1728 O O . GLY B 1 118 ? 45.960 72.135 5.954 1.00 7.87 118 GLY B O 1
ATOM 1729 N N . GLN B 1 119 ? 44.674 72.146 4.115 1.00 7.42 119 GLN B N 1
ATOM 1730 C CA . GLN B 1 119 ? 45.768 72.655 3.286 1.00 7.48 119 GLN B CA 1
ATOM 1731 C C . GLN B 1 119 ? 46.045 74.146 3.483 1.00 7.05 119 GLN B C 1
ATOM 1732 O O . GLN B 1 119 ? 47.057 74.656 3.005 1.00 7.36 119 GLN B O 1
ATOM 1738 N N . GLY B 1 120 ? 45.159 74.826 4.208 1.00 6.52 120 GLY B N 1
ATOM 1739 C CA . GLY B 1 120 ? 45.286 76.251 4.456 1.00 6.07 120 GLY B CA 1
ATOM 1740 C C . GLY B 1 120 ? 44.624 77.090 3.392 1.00 5.39 120 GLY B C 1
ATOM 1741 O O . GLY B 1 120 ? 44.537 76.692 2.224 1.00 6.16 120 GLY B O 1
ATOM 1742 N N . THR B 1 121 ? 44.163 78.263 3.799 1.00 5.05 121 THR B N 1
ATOM 1743 C CA . THR B 1 121 ? 43.654 79.237 2.859 1.00 5.39 121 THR B CA 1
ATOM 1744 C C . THR B 1 121 ? 44.104 80.634 3.267 1.00 5.03 121 THR B C 1
ATOM 1745 O O . THR B 1 121 ? 44.127 80.967 4.456 1.00 5.44 121 THR B O 1
ATOM 1749 N N . GLN B 1 122 ? 44.479 81.439 2.279 1.00 5.28 122 GLN B N 1
ATOM 1750 C CA . GLN B 1 122 ? 44.880 82.815 2.523 1.00 5.56 122 GLN B CA 1
ATOM 1751 C C . GLN B 1 122 ? 43.672 83.686 2.812 1.00 5.18 122 GLN B C 1
ATOM 1752 O O . GLN B 1 122 ? 42.689 83.676 2.062 1.00 5.83 122 GLN B O 1
ATOM 1758 N N . VAL B 1 123 ? 43.765 84.439 3.903 1.00 5.23 123 VAL B N 1
ATOM 1759 C CA . VAL B 1 123 ? 42.817 85.489 4.241 1.00 5.42 123 VAL B CA 1
ATOM 1760 C C . VAL B 1 123 ? 43.615 86.779 4.274 1.00 5.20 123 VAL B C 1
ATOM 1761 O O . VAL B 1 123 ? 44.625 86.875 4.977 1.00 5.50 123 VAL B O 1
ATOM 1765 N N . THR B 1 124 ? 43.181 87.764 3.498 1.00 5.30 124 THR B N 1
ATOM 1766 C CA . THR B 1 124 ? 43.834 89.063 3.489 1.00 5.82 124 THR B CA 1
ATOM 1767 C C . THR B 1 124 ? 42.777 90.126 3.700 1.00 5.72 124 THR B C 1
ATOM 1768 O O . THR B 1 124 ? 41.744 90.135 3.024 1.00 6.09 124 THR B O 1
ATOM 1772 N N . VAL B 1 125 ? 43.038 91.008 4.657 1.00 5.83 125 VAL B N 1
ATOM 1773 C CA . VAL B 1 125 ? 42.099 92.048 5.030 1.00 6.64 125 VAL B CA 1
ATOM 1774 C C . VAL B 1 125 ? 42.688 93.393 4.630 1.00 7.14 125 VAL B C 1
ATOM 1775 O O . VAL B 1 125 ? 43.693 93.833 5.201 1.00 8.24 125 VAL B O 1
ATOM 1779 N N . SER B 1 126 ? 42.068 94.022 3.633 1.00 7.80 126 SER B N 1
ATOM 1780 C CA . SER B 1 126 ? 42.533 95.290 3.075 1.00 9.29 126 SER B CA 1
ATOM 1781 C C . SER B 1 126 ? 42.112 96.476 3.932 1.00 9.74 126 SER B C 1
ATOM 1782 O O . SER B 1 126 ? 41.082 96.451 4.597 1.00 10.81 126 SER B O 1
ATOM 1785 N N . GLN C 1 3 ? 69.739 74.322 33.902 1.00 14.10 3 GLN C N 1
ATOM 1786 C CA . GLN C 1 3 ? 69.992 73.367 35.016 1.00 14.03 3 GLN C CA 1
ATOM 1787 C C . GLN C 1 3 ? 68.992 72.218 34.943 1.00 13.01 3 GLN C C 1
ATOM 1788 O O . GLN C 1 3 ? 67.784 72.444 34.958 1.00 13.50 3 GLN C O 1
ATOM 1794 N N . LEU C 1 4 ? 69.495 70.989 34.855 1.00 11.55 4 LEU C N 1
ATOM 1795 C CA . LEU C 1 4 ? 68.630 69.808 34.744 1.00 10.23 4 LEU C CA 1
ATOM 1796 C C . LEU C 1 4 ? 68.550 69.035 36.056 1.00 9.82 4 LEU C C 1
ATOM 1797 O O . LEU C 1 4 ? 69.577 68.757 36.673 1.00 10.50 4 LEU C O 1
ATOM 1802 N N . GLN C 1 5 ? 67.326 68.702 36.468 1.00 9.13 5 GLN C N 1
ATOM 1803 C CA . GLN C 1 5 ? 67.087 67.910 37.676 1.00 8.86 5 GLN C CA 1
ATOM 1804 C C . GLN C 1 5 ? 66.605 66.518 37.289 1.00 7.89 5 GLN C C 1
ATOM 1805 O O . GLN C 1 5 ? 65.467 66.329 36.852 1.00 8.30 5 GLN C O 1
ATOM 1811 N N . GLU C 1 6 ? 67.490 65.545 37.451 1.00 6.84 6 GLU C N 1
ATOM 1812 C CA . GLU C 1 6 ? 67.227 64.170 37.056 1.00 6.32 6 GLU C CA 1
ATOM 1813 C C . GLU C 1 6 ? 66.686 63.369 38.244 1.00 6.06 6 GLU C C 1
ATOM 1814 O O . GLU C 1 6 ? 66.976 63.699 39.398 1.00 6.19 6 GLU C O 1
ATOM 1820 N N . SER C 1 7 ? 65.920 62.313 37.969 1.00 5.98 7 SER C N 1
ATOM 1821 C CA . SER C 1 7 ? 65.433 61.429 39.019 1.00 6.62 7 SER C CA 1
ATOM 1822 C C . SER C 1 7 ? 65.154 60.039 38.472 1.00 5.82 7 SER C C 1
ATOM 1823 O O . SER C 1 7 ? 65.060 59.843 37.249 1.00 6.11 7 SER C O 1
ATOM 1826 N N . GLY C 1 8 ? 65.025 59.085 39.388 1.00 5.88 8 GLY C N 1
ATOM 1827 C CA . GLY C 1 8 ? 64.765 57.699 39.035 1.00 6.10 8 GLY C CA 1
ATOM 1828 C C . GLY C 1 8 ? 66.036 56.875 39.032 1.00 5.36 8 GLY C C 1
ATOM 1829 O O . GLY C 1 8 ? 67.072 57.289 39.583 1.00 5.79 8 GLY C O 1
ATOM 1830 N N . GLY C 1 9 ? 65.954 55.699 38.419 1.00 5.86 9 GLY C N 1
ATOM 1831 C CA . GLY C 1 9 ? 67.069 54.764 38.383 1.00 5.96 9 GLY C CA 1
ATOM 1832 C C . GLY C 1 9 ? 66.930 53.656 39.402 1.00 5.62 9 GLY C C 1
ATOM 1833 O O . GLY C 1 9 ? 65.847 53.422 39.946 1.00 6.92 9 GLY C O 1
ATOM 1834 N N . GLY C 1 10 ? 68.032 52.961 39.648 1.00 5.63 10 GLY C N 1
ATOM 1835 C CA . GLY C 1 10 ? 68.059 51.903 40.637 1.00 5.46 10 GLY C CA 1
ATOM 1836 C C . GLY C 1 10 ? 68.362 50.533 40.070 1.00 4.85 10 GLY C C 1
ATOM 1837 O O . GLY C 1 10 ? 68.824 50.390 38.931 1.00 5.48 10 GLY C O 1
ATOM 1838 N N . LEU C 1 11 ? 68.093 49.534 40.902 1.00 5.54 11 LEU C N 1
ATOM 1839 C CA . LEU C 1 11 ? 68.381 48.141 40.627 1.00 5.92 11 LEU C CA 1
ATOM 1840 C C . LEU C 1 11 ? 67.083 47.439 40.236 1.00 6.22 11 LEU C C 1
ATOM 1841 O O . LEU C 1 11 ? 66.052 47.598 40.905 1.00 6.62 11 LEU C O 1
ATOM 1846 N N . VAL C 1 12 ? 67.137 46.659 39.161 1.00 6.30 12 VAL C N 1
ATOM 1847 C CA . VAL C 1 12 ? 65.962 45.995 38.625 1.00 7.47 12 VAL C CA 1
ATOM 1848 C C . VAL C 1 12 ? 66.383 44.657 38.023 1.00 7.37 12 VAL C C 1
ATOM 1849 O O . VAL C 1 12 ? 67.499 44.528 37.512 1.00 7.32 12 VAL C O 1
ATOM 1853 N N . GLN C 1 13 ? 65.503 43.661 38.098 1.00 8.33 13 GLN C N 1
ATOM 1854 C CA . GLN C 1 13 ? 65.774 42.354 37.493 1.00 9.71 13 GLN C CA 1
ATOM 1855 C C . GLN C 1 13 ? 65.656 42.406 35.973 1.00 9.13 13 GLN C C 1
ATOM 1856 O O . GLN C 1 13 ? 64.799 43.105 35.437 1.00 9.35 13 GLN C O 1
ATOM 1862 N N . ALA C 1 14 ? 66.518 41.650 35.292 1.00 9.09 14 ALA C N 1
ATOM 1863 C CA . ALA C 1 14 ? 66.454 41.517 33.838 1.00 8.84 14 ALA C CA 1
ATOM 1864 C C . ALA C 1 14 ? 65.042 41.151 33.406 1.00 8.75 14 ALA C C 1
ATOM 1865 O O . ALA C 1 14 ? 64.377 40.321 34.041 1.00 9.38 14 ALA C O 1
ATOM 1867 N N . GLY C 1 15 ? 64.595 41.790 32.332 1.00 8.79 15 GLY C N 1
ATOM 1868 C CA . GLY C 1 15 ? 63.230 41.661 31.848 1.00 9.41 15 GLY C CA 1
ATOM 1869 C C . GLY C 1 15 ? 62.320 42.766 32.351 1.00 9.34 15 GLY C C 1
ATOM 1870 O O . GLY C 1 15 ? 61.276 43.020 31.759 1.00 10.14 15 GLY C O 1
ATOM 1871 N N . GLY C 1 16 ? 62.716 43.424 33.439 1.00 8.86 16 GLY C N 1
ATOM 1872 C CA . GLY C 1 16 ? 61.903 44.467 34.058 1.00 8.56 16 GLY C CA 1
ATOM 1873 C C . GLY C 1 16 ? 62.021 45.840 33.417 1.00 8.01 16 GLY C C 1
ATOM 1874 O O . GLY C 1 16 ? 62.696 46.019 32.391 1.00 7.81 16 GLY C O 1
ATOM 1875 N N . SER C 1 17 ? 61.357 46.810 34.046 1.00 7.90 17 SER C N 1
ATOM 1876 C CA . SER C 1 17 ? 61.259 48.181 33.550 1.00 8.21 17 SER C CA 1
ATOM 1877 C C . SER C 1 17 ? 61.703 49.204 34.589 1.00 7.90 17 SER C C 1
ATOM 1878 O O . SER C 1 17 ? 61.578 48.967 35.793 1.00 8.24 17 SER C O 1
ATOM 1881 N N . LEU C 1 18 ? 62.190 50.345 34.103 1.00 7.44 18 LEU C N 1
ATOM 1882 C CA . LEU C 1 18 ? 62.481 51.524 34.916 1.00 7.12 18 LEU C CA 1
ATOM 1883 C C . LEU C 1 18 ? 62.106 52.752 34.122 1.00 6.57 18 LEU C C 1
ATOM 1884 O O . LEU C 1 18 ? 62.275 52.778 32.900 1.00 7.62 18 LEU C O 1
ATOM 1889 N N . ARG C 1 19 ? 61.634 53.775 34.819 1.00 6.39 19 ARG C N 1
ATOM 1890 C CA . ARG C 1 19 ? 61.303 55.042 34.193 1.00 6.07 19 ARG C CA 1
ATOM 1891 C C . ARG C 1 19 ? 62.146 56.148 34.816 1.00 5.79 19 ARG C C 1
ATOM 1892 O O . ARG C 1 19 ? 62.083 56.374 36.031 1.00 6.22 19 ARG C O 1
ATOM 1900 N N . LEU C 1 20 ? 62.935 56.830 33.991 1.00 5.30 20 LEU C N 1
ATOM 1901 C CA . LEU C 1 20 ? 63.749 57.951 34.450 1.00 5.46 20 LEU C CA 1
ATOM 1902 C C . LEU C 1 20 ? 63.047 59.251 34.101 1.00 5.50 20 LEU C C 1
ATOM 1903 O O . LEU C 1 20 ? 62.251 59.299 33.156 1.00 5.82 20 LEU C O 1
ATOM 1908 N N . SER C 1 21 ? 63.340 60.312 34.841 1.00 5.98 21 SER C N 1
ATOM 1909 C CA . SER C 1 21 ? 62.761 61.608 34.526 1.00 6.86 21 SER C CA 1
ATOM 1910 C C . SER C 1 21 ? 63.782 62.723 34.647 1.00 6.20 21 SER C C 1
ATOM 1911 O O . SER C 1 21 ? 64.804 62.587 35.329 1.00 5.98 21 SER C O 1
ATOM 1914 N N . CYS C 1 22 ? 63.501 63.826 33.968 1.00 6.69 22 CYS C N 1
ATOM 1915 C CA . CYS C 1 22 ? 64.390 64.976 33.971 1.00 7.58 22 CYS C CA 1
ATOM 1916 C C . CYS C 1 22 ? 63.617 66.242 33.643 1.00 8.41 22 CYS C C 1
ATOM 1917 O O . CYS C 1 22 ? 62.655 66.224 32.867 1.00 8.24 22 CYS C O 1
ATOM 1920 N N . ALA C 1 23 ? 64.041 67.352 34.229 1.00 10.26 23 ALA C N 1
ATOM 1921 C CA . ALA C 1 23 ? 63.380 68.620 33.978 1.00 11.38 23 ALA C CA 1
ATOM 1922 C C . ALA C 1 23 ? 64.339 69.758 34.226 1.00 12.00 23 ALA C C 1
ATOM 1923 O O . ALA C 1 23 ? 65.197 69.663 35.102 1.00 12.08 23 ALA C O 1
ATOM 1925 N N . ALA C 1 24 ? 64.189 70.830 33.450 1.00 12.75 24 ALA C N 1
ATOM 1926 C CA . ALA C 1 24 ? 64.944 72.056 33.668 1.00 13.48 24 ALA C CA 1
ATOM 1927 C C . ALA C 1 24 ? 64.452 72.766 34.926 1.00 14.13 24 ALA C C 1
ATOM 1928 O O . ALA C 1 24 ? 63.290 72.630 35.308 1.00 15.07 24 ALA C O 1
ATOM 1930 N N . SER C 1 31 ? 64.301 76.828 25.552 1.00 15.13 31 SER C N 1
ATOM 1931 C CA . SER C 1 31 ? 63.831 75.861 24.566 1.00 14.71 31 SER C CA 1
ATOM 1932 C C . SER C 1 31 ? 64.991 75.008 24.066 1.00 13.71 31 SER C C 1
ATOM 1933 O O . SER C 1 31 ? 65.967 75.536 23.531 1.00 14.19 31 SER C O 1
ATOM 1936 N N . PHE C 1 32 ? 64.881 73.692 24.243 1.00 12.33 32 PHE C N 1
ATOM 1937 C CA . PHE C 1 32 ? 65.960 72.773 23.895 1.00 11.00 32 PHE C CA 1
ATOM 1938 C C . PHE C 1 32 ? 65.446 71.367 23.608 1.00 10.00 32 PHE C C 1
ATOM 1939 O O . PHE C 1 32 ? 64.364 70.978 24.063 1.00 9.60 32 PHE C O 1
ATOM 1947 N N . ALA C 1 33 ? 66.240 70.612 22.857 1.00 9.02 33 ALA C N 1
ATOM 1948 C CA . ALA C 1 33 ? 66.031 69.182 22.707 1.00 8.12 33 ALA C CA 1
ATOM 1949 C C . ALA C 1 33 ? 66.649 68.451 23.901 1.00 7.93 33 ALA C C 1
ATOM 1950 O O . ALA C 1 33 ? 67.759 68.779 24.335 1.00 8.39 33 ALA C O 1
ATOM 1952 N N . MET C 1 34 ? 65.933 67.457 24.427 1.00 7.24 34 MET C N 1
ATOM 1953 C CA . MET C 1 34 ? 66.427 66.649 25.549 1.00 8.35 34 MET C CA 1
ATOM 1954 C C . MET C 1 34 ? 66.949 65.320 25.040 1.00 7.01 34 MET C C 1
ATOM 1955 O O . MET C 1 34 ? 66.257 64.634 24.291 1.00 7.86 34 MET C O 1
ATOM 1960 N N . GLY C 1 35 ? 68.166 64.969 25.440 1.00 6.40 35 GLY C N 1
ATOM 1961 C CA . GLY C 1 35 ? 68.738 63.676 25.101 1.00 6.15 35 GLY C CA 1
ATOM 1962 C C . GLY C 1 35 ? 69.059 62.892 26.361 1.00 5.79 35 GLY C C 1
ATOM 1963 O O . GLY C 1 35 ? 69.145 63.452 27.467 1.00 6.59 35 GLY C O 1
ATOM 1964 N N . TRP C 1 36 ? 69.234 61.587 26.185 1.00 5.54 36 TRP C N 1
ATOM 1965 C CA . TRP C 1 36 ? 69.696 60.702 27.233 1.00 5.17 36 TRP C CA 1
ATOM 1966 C C . TRP C 1 36 ? 70.875 59.920 26.699 1.00 4.66 36 TRP C C 1
ATOM 1967 O O . TRP C 1 36 ? 70.834 59.403 25.573 1.00 5.20 36 TRP C O 1
ATOM 1978 N N . PHE C 1 37 ? 71.909 59.842 27.530 1.00 4.89 37 PHE C N 1
ATOM 1979 C CA . PHE C 1 37 ? 73.128 59.094 27.253 1.00 5.16 37 PHE C CA 1
ATOM 1980 C C . PHE C 1 37 ? 73.400 58.177 28.427 1.00 5.09 37 PHE C C 1
ATOM 1981 O O . PHE C 1 37 ? 72.995 58.466 29.558 1.00 6.37 37 PHE C O 1
ATOM 1989 N N . ARG C 1 38 ? 74.099 57.081 28.168 1.00 4.84 38 ARG C N 1
ATOM 1990 C CA . ARG C 1 38 ? 74.518 56.204 29.241 1.00 4.86 38 ARG C CA 1
ATOM 1991 C C . ARG C 1 38 ? 76.011 55.958 29.173 1.00 5.21 38 ARG C C 1
ATOM 1992 O O . ARG C 1 38 ? 76.617 55.996 28.093 1.00 5.40 38 ARG C O 1
ATOM 2000 N N . GLN C 1 39 ? 76.607 55.720 30.334 1.00 5.26 39 GLN C N 1
ATOM 2001 C CA . GLN C 1 39 ? 78.039 55.490 30.418 1.00 5.32 39 GLN C CA 1
ATOM 2002 C C . GLN C 1 39 ? 78.316 54.490 31.526 1.00 5.62 39 GLN C C 1
ATOM 2003 O O . GLN C 1 39 ? 77.989 54.733 32.691 1.00 5.66 39 GLN C O 1
ATOM 2009 N N . ALA C 1 40 ? 78.903 53.358 31.149 1.00 5.96 40 ALA C N 1
ATOM 2010 C CA . ALA C 1 40 ? 79.283 52.306 32.090 1.00 6.88 40 ALA C CA 1
ATOM 2011 C C . ALA C 1 40 ? 80.797 52.183 32.106 1.00 7.31 40 ALA C C 1
ATOM 2012 O O . ALA C 1 40 ? 81.434 52.311 31.063 1.00 6.66 40 ALA C O 1
ATOM 2014 N N . PRO C 1 41 ? 81.390 51.934 33.289 1.00 8.21 41 PRO C N 1
ATOM 2015 C CA . PRO C 1 41 ? 82.840 51.729 33.313 1.00 8.89 41 PRO C CA 1
ATOM 2016 C C . PRO C 1 41 ? 83.289 50.679 32.298 1.00 9.11 41 PRO C C 1
ATOM 2017 O O . PRO C 1 41 ? 82.643 49.645 32.132 1.00 9.71 41 PRO C O 1
ATOM 2021 N N . GLY C 1 42 ? 84.379 50.980 31.602 1.00 8.99 42 GLY C N 1
ATOM 2022 C CA . GLY C 1 42 ? 84.916 50.086 30.588 1.00 9.01 42 GLY C CA 1
ATOM 2023 C C . GLY C 1 42 ? 84.337 50.250 29.193 1.00 8.59 42 GLY C C 1
ATOM 2024 O O . GLY C 1 42 ? 84.894 49.711 28.233 1.00 9.82 42 GLY C O 1
ATOM 2025 N N . LYS C 1 43 ? 83.230 50.985 29.071 1.00 7.91 43 LYS C N 1
ATOM 2026 C CA . LYS C 1 43 ? 82.526 51.126 27.802 1.00 7.98 43 LYS C CA 1
ATOM 2027 C C . LYS C 1 43 ? 82.518 52.561 27.317 1.00 7.21 43 LYS C C 1
ATOM 2028 O O . LYS C 1 43 ? 82.504 53.507 28.108 1.00 7.25 43 LYS C O 1
ATOM 2034 N N . GLU C 1 44 ? 82.495 52.712 26.003 1.00 6.90 44 GLU C N 1
ATOM 2035 C CA . GLU C 1 44 ? 82.237 54.004 25.405 1.00 6.77 44 GLU C CA 1
ATOM 2036 C C . GLU C 1 44 ? 80.838 54.488 25.796 1.00 5.56 44 GLU C C 1
ATOM 2037 O O . GLU C 1 44 ? 79.891 53.695 25.877 1.00 6.36 44 GLU C O 1
ATOM 2043 N N . ARG C 1 45 ? 80.707 55.790 26.027 1.00 5.59 45 ARG C N 1
ATOM 2044 C CA . ARG C 1 45 ? 79.405 56.420 26.224 1.00 5.84 45 ARG C CA 1
ATOM 2045 C C . ARG C 1 45 ? 78.496 56.137 25.028 1.00 5.46 45 ARG C C 1
ATOM 2046 O O . ARG C 1 45 ? 78.954 56.139 23.878 1.00 6.37 45 ARG C O 1
ATOM 2054 N N . GLU C 1 46 ? 77.214 55.900 25.301 1.00 5.14 46 GLU C N 1
ATOM 2055 C CA . GLU C 1 46 ? 76.247 55.630 24.247 1.00 5.45 46 GLU C CA 1
ATOM 2056 C C . GLU C 1 46 ? 75.072 56.587 24.306 1.00 5.12 46 GLU C C 1
ATOM 2057 O O . GLU C 1 46 ? 74.514 56.847 25.379 1.00 5.54 46 GLU C O 1
ATOM 2063 N N . PHE C 1 47 ? 74.667 57.076 23.141 1.00 4.98 47 PHE C N 1
ATOM 2064 C CA . PHE C 1 47 ? 73.364 57.709 23.001 1.00 4.86 47 PHE C CA 1
ATOM 2065 C C . PHE C 1 47 ? 72.275 56.687 23.292 1.00 4.68 47 PHE C C 1
ATOM 2066 O O . PHE C 1 47 ? 72.418 55.513 22.933 1.00 5.63 47 PHE C O 1
ATOM 2074 N N . VAL C 1 48 ? 71.187 57.145 23.911 1.00 4.52 48 VAL C N 1
ATOM 2075 C CA . VAL C 1 48 ? 70.019 56.306 24.166 1.00 4.69 48 VAL C CA 1
ATOM 2076 C C . VAL C 1 48 ? 68.783 56.795 23.394 1.00 4.52 48 VAL C C 1
ATOM 2077 O O . VAL C 1 48 ? 68.214 56.045 22.595 1.00 5.05 48 VAL C O 1
ATOM 2081 N N . ALA C 1 49 ? 68.367 58.035 23.638 1.00 4.66 49 ALA C N 1
ATOM 2082 C CA . ALA C 1 49 ? 67.159 58.571 23.005 1.00 5.16 49 ALA C CA 1
ATOM 2083 C C . ALA C 1 49 ? 67.122 60.079 23.134 1.00 5.15 49 ALA C C 1
ATOM 2084 O O . ALA C 1 49 ? 67.744 60.642 24.034 1.00 5.29 49 ALA C O 1
ATOM 2086 N N . SER C 1 50 ? 66.389 60.735 22.241 1.00 4.93 50 SER C N 1
ATOM 2087 C CA . SER C 1 50 ? 66.188 62.175 22.344 1.00 5.36 50 SER C CA 1
ATOM 2088 C C . SER C 1 50 ? 64.792 62.552 21.886 1.00 5.18 50 SER C C 1
ATOM 2089 O O . SER C 1 50 ? 64.112 61.787 21.198 1.00 5.55 50 SER C O 1
ATOM 2092 N N . ILE C 1 51 ? 64.391 63.759 22.262 1.00 5.52 51 ILE C N 1
ATOM 2093 C CA . ILE C 1 51 ? 63.062 64.257 21.967 1.00 5.87 51 ILE C CA 1
ATOM 2094 C C . ILE C 1 51 ? 63.099 65.767 21.774 1.00 6.24 51 ILE C C 1
ATOM 2095 O O . ILE C 1 51 ? 63.855 66.481 22.438 1.00 6.81 51 ILE C O 1
ATOM 2100 N N . SER C 1 52 ? 62.276 66.244 20.848 1.00 6.33 52 SER C N 1
ATOM 2101 C CA . SER C 1 52 ? 62.122 67.673 20.617 1.00 6.99 52 SER C CA 1
ATOM 2102 C C . SER C 1 52 ? 61.389 68.323 21.785 1.00 7.33 52 SER C C 1
ATOM 2103 O O . SER C 1 52 ? 60.660 67.653 22.528 1.00 7.21 52 SER C O 1
ATOM 2106 N N . ARG C 1 53 ? 61.568 69.633 21.935 1.00 8.52 53 ARG C N 1
ATOM 2107 C CA . ARG C 1 53 ? 60.828 70.394 22.938 1.00 9.97 53 ARG C CA 1
ATOM 2108 C C . ARG C 1 53 ? 59.320 70.112 22.862 1.00 10.19 53 ARG C C 1
ATOM 2109 O O . ARG C 1 53 ? 58.654 69.974 23.894 1.00 11.03 53 ARG C O 1
ATOM 2117 N N . SER C 1 54 ? 58.806 70.005 21.638 1.00 10.19 54 SER C N 1
ATOM 2118 C CA . SER C 1 54 ? 57.385 69.759 21.379 1.00 10.69 54 SER C CA 1
ATOM 2119 C C . SER C 1 54 ? 56.893 68.413 21.902 1.00 10.16 54 SER C C 1
ATOM 2120 O O . SER C 1 54 ? 55.708 68.253 22.203 1.00 11.08 54 SER C O 1
ATOM 2123 N N . GLY C 1 55 ? 57.801 67.443 21.980 1.00 9.58 55 GLY C N 1
ATOM 2124 C CA . GLY C 1 55 ? 57.452 66.094 22.396 1.00 9.85 55 GLY C CA 1
ATOM 2125 C C . GLY C 1 55 ? 56.982 65.207 21.259 1.00 10.14 55 GLY C C 1
ATOM 2126 O O . GLY C 1 55 ? 56.621 64.050 21.486 1.00 10.48 55 GLY C O 1
ATOM 2127 N N . THR C 1 56 ? 57.005 65.733 20.036 1.00 10.34 56 THR C N 1
ATOM 2128 C CA . THR C 1 56 ? 56.444 65.018 18.889 1.00 11.26 56 THR C CA 1
ATOM 2129 C C . THR C 1 56 ? 57.492 64.349 17.999 1.00 10.47 56 THR C C 1
ATOM 2130 O O . THR C 1 56 ? 57.154 63.463 17.216 1.00 11.82 56 THR C O 1
ATOM 2134 N N . LEU C 1 57 ? 58.750 64.780 18.103 1.00 9.45 57 LEU C N 1
ATOM 2135 C CA . LEU C 1 57 ? 59.824 64.203 17.296 1.00 8.88 57 LEU C CA 1
ATOM 2136 C C . LEU C 1 57 ? 60.821 63.502 18.199 1.00 8.29 57 LEU C C 1
ATOM 2137 O O . LEU C 1 57 ? 61.282 64.073 19.185 1.00 8.13 57 LEU C O 1
ATOM 2142 N N . THR C 1 58 ? 61.137 62.256 17.865 1.00 8.38 58 THR C N 1
ATOM 2143 C CA . THR C 1 58 ? 62.034 61.448 18.681 1.00 8.82 58 THR C CA 1
ATOM 2144 C C . THR C 1 58 ? 63.135 60.799 17.859 1.00 8.80 58 THR C C 1
ATOM 2145 O O . THR C 1 58 ? 63.020 60.656 16.635 1.00 9.77 58 THR C O 1
ATOM 2149 N N . ARG C 1 59 ? 64.201 60.411 18.553 1.00 8.53 59 ARG C N 1
ATOM 2150 C CA . ARG C 1 59 ? 65.269 59.610 17.980 1.00 9.10 59 ARG C CA 1
ATOM 2151 C C . ARG C 1 59 ? 65.642 58.547 19.009 1.00 7.54 59 ARG C C 1
ATOM 2152 O O . ARG C 1 59 ? 65.749 58.850 20.203 1.00 7.48 59 ARG C O 1
ATOM 2160 N N . TYR C 1 60 ? 65.835 57.312 18.547 1.00 7.03 60 TYR C N 1
ATOM 2161 C CA . TYR C 1 60 ? 66.225 56.206 19.414 1.00 6.67 60 TYR C CA 1
ATOM 2162 C C . TYR C 1 60 ? 67.488 55.553 18.911 1.00 6.64 60 TYR C C 1
ATOM 2163 O O . TYR C 1 60 ? 67.636 55.304 17.711 1.00 7.07 60 TYR C O 1
ATOM 2172 N N . ALA C 1 61 ? 68.387 55.254 19.838 1.00 6.62 61 ALA C N 1
ATOM 2173 C CA . ALA C 1 61 ? 69.543 54.427 19.541 1.00 7.22 61 ALA C CA 1
ATOM 2174 C C . ALA C 1 61 ? 69.095 53.027 19.157 1.00 7.06 61 ALA C C 1
ATOM 2175 O O . ALA C 1 61 ? 68.007 52.590 19.525 1.00 6.58 61 ALA C O 1
ATOM 2177 N N . ASP C 1 62 ? 69.959 52.325 18.427 1.00 8.25 62 ASP C N 1
ATOM 2178 C CA . ASP C 1 62 ? 69.712 50.941 18.034 1.00 9.71 62 ASP C CA 1
ATOM 2179 C C . ASP C 1 62 ? 69.269 50.069 19.196 1.00 9.68 62 ASP C C 1
ATOM 2180 O O . ASP C 1 62 ? 68.341 49.274 19.061 1.00 10.48 62 ASP C O 1
ATOM 2185 N N . SER C 1 63 ? 69.929 50.214 20.336 1.00 9.46 63 SER C N 1
ATOM 2186 C CA . SER C 1 63 ? 69.632 49.341 21.458 1.00 9.73 63 SER C CA 1
ATOM 2187 C C . SER C 1 63 ? 68.332 49.713 22.180 1.00 8.21 63 SER C C 1
ATOM 2188 O O . SER C 1 63 ? 67.798 48.910 22.950 1.00 8.46 63 SER C O 1
ATOM 2191 N N . ALA C 1 64 ? 67.818 50.912 21.900 1.00 7.38 64 ALA C N 1
ATOM 2192 C CA . ALA C 1 64 ? 66.597 51.427 22.526 1.00 7.05 64 ALA C CA 1
ATOM 2193 C C . ALA C 1 64 ? 65.335 51.193 21.695 1.00 7.10 64 ALA C C 1
ATOM 2194 O O . ALA C 1 64 ? 64.238 51.066 22.243 1.00 7.18 64 ALA C O 1
ATOM 2196 N N . LYS C 1 65 ? 65.495 51.163 20.372 1.00 8.01 65 LYS C N 1
ATOM 2197 C CA . LYS C 1 65 ? 64.373 51.041 19.436 1.00 9.87 65 LYS C CA 1
ATOM 2198 C C . LYS C 1 65 ? 63.483 49.864 19.780 1.00 9.59 65 LYS C C 1
ATOM 2199 O O . LYS C 1 65 ? 63.950 48.733 19.900 1.00 10.19 65 LYS C O 1
ATOM 2205 N N . GLY C 1 66 ? 62.196 50.140 19.939 1.00 9.65 66 GLY C N 1
ATOM 2206 C CA . GLY C 1 66 ? 61.217 49.087 20.141 1.00 9.74 66 GLY C CA 1
ATOM 2207 C C . GLY C 1 66 ? 60.995 48.658 21.573 1.00 9.28 66 GLY C C 1
ATOM 2208 O O . GLY C 1 66 ? 60.078 47.875 21.835 1.00 10.16 66 GLY C O 1
ATOM 2209 N N . ARG C 1 67 ? 61.817 49.150 22.502 1.00 8.47 67 ARG C N 1
ATOM 2210 C CA . ARG C 1 67 ? 61.620 48.808 23.905 1.00 7.83 67 ARG C CA 1
ATOM 2211 C C . ARG C 1 67 ? 61.701 49.987 24.878 1.00 6.68 67 ARG C C 1
ATOM 2212 O O . ARG C 1 67 ? 61.233 49.877 26.005 1.00 6.94 67 ARG C O 1
ATOM 2220 N N . PHE C 1 68 ? 62.281 51.110 24.444 1.00 6.06 68 PHE C N 1
ATOM 2221 C CA . PHE C 1 68 ? 62.309 52.325 25.258 1.00 6.13 68 PHE C CA 1
ATOM 2222 C C . PHE C 1 68 ? 61.398 53.380 24.631 1.00 5.89 68 PHE C C 1
ATOM 2223 O O . PHE C 1 68 ? 61.225 53.409 23.408 1.00 6.47 68 PHE C O 1
ATOM 2231 N N . THR C 1 69 ? 60.841 54.250 25.471 1.00 5.29 69 THR C N 1
ATOM 2232 C CA . THR C 1 69 ? 59.979 55.333 25.020 1.00 5.36 69 THR C CA 1
ATOM 2233 C C . THR C 1 69 ? 60.385 56.619 25.715 1.00 4.78 69 THR C C 1
ATOM 2234 O O . THR C 1 69 ? 60.456 56.667 26.946 1.00 5.37 69 THR C O 1
ATOM 2238 N N . ILE C 1 70 ? 60.646 57.653 24.927 1.00 5.13 70 ILE C N 1
ATOM 2239 C CA . ILE C 1 70 ? 60.907 58.971 25.471 1.00 5.08 70 ILE C CA 1
ATOM 2240 C C . ILE C 1 70 ? 59.661 59.822 25.248 1.00 5.16 70 ILE C C 1
ATOM 2241 O O . ILE C 1 70 ? 59.039 59.735 24.188 1.00 5.43 70 ILE C O 1
ATOM 2246 N N . SER C 1 71 ? 59.283 60.604 26.259 1.00 5.33 71 SER C N 1
ATOM 2247 C CA . SER C 1 71 ? 58.066 61.409 26.190 1.00 5.92 71 SER C CA 1
ATOM 2248 C C . SER C 1 71 ? 58.234 62.707 26.963 1.00 6.31 71 SER C C 1
ATOM 2249 O O . SER C 1 71 ? 59.124 62.820 27.807 1.00 6.26 71 SER C O 1
ATOM 2252 N N . VAL C 1 72 ? 57.363 63.672 26.668 1.00 7.51 72 VAL C N 1
ATOM 2253 C CA . VAL C 1 72 ? 57.321 64.970 27.350 1.00 9.25 72 VAL C CA 1
ATOM 2254 C C . VAL C 1 72 ? 55.960 65.163 28.013 1.00 9.16 72 VAL C C 1
ATOM 2255 O O . VAL C 1 72 ? 54.926 64.945 27.374 1.00 10.19 72 VAL C O 1
ATOM 2259 N N . ASP C 1 73 ? 55.959 65.574 29.281 1.00 8.84 73 ASP C N 1
ATOM 2260 C CA . ASP C 1 73 ? 54.750 66.073 29.925 1.00 9.04 73 ASP C CA 1
ATOM 2261 C C . ASP C 1 73 ? 54.778 67.584 29.763 1.00 9.51 73 ASP C 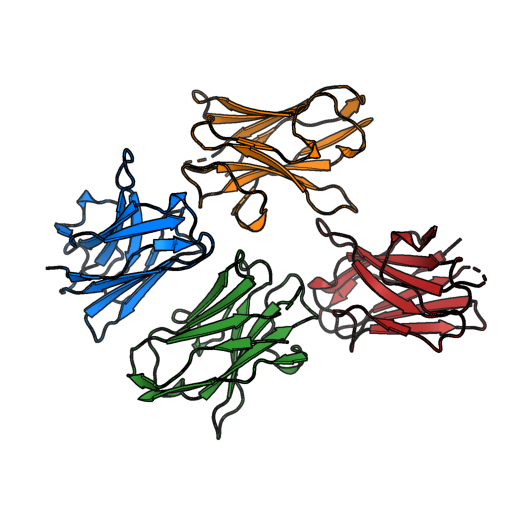C 1
ATOM 2262 O O . ASP C 1 73 ? 55.584 68.267 30.403 1.00 9.36 73 ASP C O 1
ATOM 2267 N N . ASN C 1 74 ? 53.905 68.095 28.895 1.00 10.37 74 ASN C N 1
ATOM 2268 C CA . ASN C 1 74 ? 53.869 69.519 28.554 1.00 12.15 74 ASN C CA 1
ATOM 2269 C C . ASN C 1 74 ? 53.299 70.408 29.660 1.00 12.39 74 ASN C C 1
ATOM 2270 O O . ASN C 1 74 ? 53.535 71.618 29.671 1.00 13.37 74 ASN C O 1
ATOM 2275 N N . ALA C 1 75 ? 52.545 69.812 30.579 1.00 12.54 75 ALA C N 1
ATOM 2276 C CA . ALA C 1 75 ? 52.006 70.549 31.719 1.00 12.75 75 ALA C CA 1
ATOM 2277 C C . ALA C 1 75 ? 53.085 70.786 32.776 1.00 12.84 75 ALA C C 1
ATOM 2278 O O . ALA C 1 75 ? 53.195 71.889 33.320 1.00 13.22 75 ALA C O 1
ATOM 2280 N N . LYS C 1 76 ? 53.888 69.756 33.043 1.00 12.79 76 LYS C N 1
ATOM 2281 C CA . LYS C 1 76 ? 54.922 69.815 34.077 1.00 13.16 76 LYS C CA 1
ATOM 2282 C C . LYS C 1 76 ? 56.296 70.207 33.539 1.00 12.81 76 LYS C C 1
ATOM 2283 O O . LYS C 1 76 ? 57.220 70.466 34.317 1.00 13.38 76 LYS C O 1
ATOM 2289 N N . ASN C 1 77 ? 56.418 70.255 32.213 1.00 12.24 77 ASN C N 1
ATOM 2290 C CA . ASN C 1 77 ? 57.693 70.513 31.536 1.00 12.04 77 ASN C CA 1
ATOM 2291 C C . ASN C 1 77 ? 58.787 69.534 31.982 1.00 10.76 77 ASN C C 1
ATOM 2292 O O . ASN C 1 77 ? 59.891 69.927 32.369 1.00 11.17 77 ASN C O 1
ATOM 2297 N N . THR C 1 78 ? 58.448 68.250 31.939 1.00 9.14 78 THR C N 1
ATOM 2298 C CA . THR C 1 78 ? 59.388 67.185 32.261 1.00 8.36 78 THR C CA 1
ATOM 2299 C C . THR C 1 78 ? 59.565 66.303 31.038 1.00 7.76 78 THR C C 1
ATOM 2300 O O . THR C 1 78 ? 58.773 66.378 30.089 1.00 8.40 78 THR C O 1
ATOM 2304 N N . VAL C 1 79 ? 60.625 65.502 31.055 1.00 6.55 79 VAL C N 1
ATOM 2305 C CA . VAL C 1 79 ? 60.850 64.473 30.060 1.00 6.37 79 VAL C CA 1
ATOM 2306 C C . VAL C 1 79 ? 61.055 63.154 30.792 1.00 6.18 79 VAL C C 1
ATOM 2307 O O . VAL C 1 79 ? 61.718 63.109 31.839 1.00 6.94 79 VAL C O 1
ATOM 2311 N N . SER C 1 80 ? 60.471 62.091 30.247 1.00 5.76 80 SER C N 1
ATOM 2312 C CA . SER C 1 80 ? 60.604 60.761 30.815 1.00 6.12 80 SER C CA 1
ATOM 2313 C C . SER C 1 80 ? 61.230 59.811 29.812 1.00 5.19 80 SER C C 1
ATOM 2314 O O . SER C 1 80 ? 60.966 59.899 28.605 1.00 5.76 80 SER C O 1
ATOM 2317 N N . LEU C 1 81 ? 62.029 58.888 30.334 1.00 5.45 81 LEU C N 1
ATOM 2318 C CA . LEU C 1 81 ? 62.570 57.793 29.556 1.00 5.50 81 LEU C CA 1
ATOM 2319 C C . LEU C 1 81 ? 62.099 56.493 30.193 1.00 4.91 81 LEU C C 1
ATOM 2320 O O . LEU C 1 81 ? 62.555 56.122 31.280 1.00 5.17 81 LEU C O 1
ATOM 2325 N N . GLN C 1 82 ? 61.165 55.825 29.520 1.00 4.93 82 GLN C N 1
ATOM 2326 C CA . GLN C 1 82 ? 60.632 54.548 29.960 1.00 5.16 82 GLN C CA 1
ATOM 2327 C C . GLN C 1 82 ? 61.479 53.462 29.323 1.00 5.01 82 GLN C C 1
ATOM 2328 O O . GLN C 1 82 ? 61.611 53.413 28.099 1.00 6.26 82 GLN C O 1
ATOM 2334 N N . MET C 1 83 ? 62.049 52.594 30.149 1.00 5.40 83 MET C N 1
ATOM 2335 C CA . MET C 1 83 ? 62.895 51.513 29.659 1.00 6.17 83 MET C CA 1
ATOM 2336 C C . MET C 1 83 ? 62.268 50.180 30.031 1.00 6.30 83 MET C C 1
ATOM 2337 O O . MET C 1 83 ? 62.254 49.801 31.203 1.00 7.13 83 MET C O 1
ATOM 2342 N N . ASP C 1 84 ? 61.748 49.480 29.026 1.00 6.37 84 ASP C N 1
ATOM 2343 C CA . ASP C 1 84 ? 61.177 48.149 29.210 1.00 6.24 84 ASP C CA 1
ATOM 2344 C C . ASP C 1 84 ? 62.151 47.079 28.738 1.00 5.96 84 ASP C C 1
ATOM 2345 O O . ASP C 1 84 ? 63.093 47.350 27.977 1.00 6.21 84 ASP C O 1
ATOM 2350 N N . ASN C 1 85 ? 61.904 45.852 29.190 1.00 6.04 85 ASN C N 1
ATOM 2351 C CA . ASN C 1 85 ? 62.684 44.689 28.778 1.00 6.29 85 ASN C CA 1
ATOM 2352 C C . ASN C 1 85 ? 64.188 44.913 28.934 1.00 6.11 85 ASN C C 1
ATOM 2353 O O . ASN C 1 85 ? 64.982 44.703 28.006 1.00 5.99 85 ASN C O 1
ATOM 2358 N N . LEU C 1 86 ? 64.566 45.355 30.129 1.00 5.99 86 LEU C N 1
ATOM 2359 C CA . LEU C 1 86 ? 65.959 45.629 30.439 1.00 5.88 86 LEU C CA 1
ATOM 2360 C C . LEU C 1 86 ? 66.781 44.348 30.494 1.00 5.72 86 LEU C C 1
ATOM 2361 O O . LEU C 1 86 ? 66.250 43.261 30.769 1.00 6.52 86 LEU C O 1
ATOM 2366 N N . ASN C 1 87 ? 68.073 44.480 30.221 1.00 5.72 87 ASN C N 1
ATOM 2367 C CA . ASN C 1 87 ? 68.988 43.356 30.306 1.00 5.98 87 ASN C CA 1
ATOM 2368 C C . ASN C 1 87 ? 70.328 43.861 30.855 1.00 6.10 87 ASN C C 1
ATOM 2369 O O . ASN C 1 87 ? 70.530 45.073 30.964 1.00 5.74 87 ASN C O 1
ATOM 2374 N N . PRO C 1 88 ? 71.226 42.945 31.262 1.00 6.91 88 PRO C N 1
ATOM 2375 C CA . PRO C 1 88 ? 72.475 43.385 31.890 1.00 7.31 88 PRO C CA 1
ATOM 2376 C C . PRO C 1 88 ? 73.366 44.304 31.046 1.00 7.05 88 PRO C C 1
ATOM 2377 O O . PRO C 1 88 ? 74.178 45.040 31.613 1.00 7.40 88 PRO C O 1
ATOM 2381 N N . ASP C 1 89 ? 73.222 44.282 29.722 1.00 6.77 89 ASP C N 1
ATOM 2382 C CA . ASP C 1 89 ? 73.957 45.227 28.880 1.00 6.97 89 ASP C CA 1
ATOM 2383 C C . ASP C 1 89 ? 73.517 46.675 29.116 1.00 6.70 89 ASP C C 1
ATOM 2384 O O . ASP C 1 89 ? 74.199 47.606 28.683 1.00 7.67 89 ASP C O 1
ATOM 2389 N N . ASP C 1 90 ? 72.379 46.859 29.786 1.00 6.31 90 ASP C N 1
ATOM 2390 C CA . ASP C 1 90 ? 71.842 48.194 30.051 1.00 6.13 90 ASP C CA 1
ATOM 2391 C C . ASP C 1 90 ? 72.371 48.833 31.335 1.00 5.82 90 ASP C C 1
ATOM 2392 O O . ASP C 1 90 ? 72.066 49.988 31.613 1.00 6.24 90 ASP C O 1
ATOM 2397 N N . THR C 1 91 ? 73.133 48.089 32.131 1.00 5.37 91 THR C N 1
ATOM 2398 C CA . THR C 1 91 ? 73.707 48.631 33.358 1.00 5.36 91 THR C CA 1
ATOM 2399 C C . THR C 1 91 ? 74.656 49.776 33.020 1.00 5.13 91 THR C C 1
ATOM 2400 O O . THR C 1 91 ? 75.571 49.602 32.211 1.00 6.02 91 THR C O 1
ATOM 2404 N N . ALA C 1 92 ? 74.442 50.940 33.629 1.00 5.01 92 ALA C N 1
ATOM 2405 C CA . ALA C 1 92 ? 75.217 52.141 33.327 1.00 5.24 92 ALA C CA 1
ATOM 2406 C C . ALA C 1 92 ? 74.703 53.283 34.174 1.00 4.91 92 ALA C C 1
ATOM 2407 O O . ALA C 1 92 ? 73.631 53.191 34.778 1.00 5.19 92 ALA C O 1
ATOM 2409 N N . VAL C 1 93 ? 75.461 54.375 34.189 1.00 4.87 93 VAL C N 1
ATOM 2410 C CA . VAL C 1 93 ? 74.934 55.648 34.654 1.00 4.95 93 VAL C CA 1
ATOM 2411 C C . VAL C 1 93 ? 74.231 56.324 33.477 1.00 4.59 93 VAL C C 1
ATOM 2412 O O . VAL C 1 93 ? 74.816 56.459 32.395 1.00 5.35 93 VAL C O 1
ATOM 2416 N N . TYR C 1 94 ? 72.979 56.728 33.690 1.00 4.71 94 TYR C N 1
ATOM 2417 C CA . TYR C 1 94 ? 72.175 57.385 32.666 1.00 4.69 94 TYR C CA 1
ATOM 2418 C C . TYR C 1 94 ? 72.060 58.863 32.980 1.00 4.32 94 TYR C C 1
ATOM 2419 O O . TYR C 1 94 ? 71.747 59.230 34.117 1.00 4.76 94 TYR C O 1
ATOM 2428 N N . TYR C 1 95 ? 72.302 59.695 31.966 1.00 4.86 95 TYR C N 1
ATOM 2429 C CA . TYR C 1 95 ? 72.246 61.149 32.084 1.00 5.56 95 TYR C CA 1
ATOM 2430 C C . TYR C 1 95 ? 71.221 61.717 31.125 1.00 5.50 95 TYR C C 1
ATOM 2431 O O . TYR C 1 95 ? 71.161 61.295 29.965 1.00 6.26 95 TYR C O 1
ATOM 2440 N N . CYS C 1 96 ? 70.449 62.692 31.587 1.00 5.34 96 CYS C N 1
ATOM 2441 C CA . CYS C 1 96 ? 69.726 63.565 30.672 1.00 5.84 96 CYS C CA 1
ATOM 2442 C C . CYS C 1 96 ? 70.623 64.752 30.326 1.00 5.61 96 CYS C C 1
ATOM 2443 O O . CYS C 1 96 ? 71.530 65.109 31.080 1.00 6.49 96 CYS C O 1
ATOM 2446 N N . ALA C 1 97 ? 70.378 65.343 29.163 1.00 5.96 97 ALA C N 1
ATOM 2447 C CA . ALA C 1 97 ? 71.195 66.441 28.657 1.00 6.45 97 ALA C CA 1
ATOM 2448 C C . ALA C 1 97 ? 70.346 67.332 27.766 1.00 6.52 97 ALA C C 1
ATOM 2449 O O . ALA C 1 97 ? 69.394 66.871 27.150 1.00 6.96 97 ALA C O 1
ATOM 2451 N N . ALA C 1 98 ? 70.694 68.614 27.720 1.00 7.01 98 ALA C N 1
ATOM 2452 C CA . ALA C 1 98 ? 69.958 69.613 26.953 1.00 7.60 98 ALA C CA 1
ATOM 2453 C C . ALA C 1 98 ? 70.794 70.149 25.801 1.00 7.57 98 ALA C C 1
ATOM 2454 O O . ALA C 1 98 ? 71.955 70.516 25.994 1.00 8.05 98 ALA C O 1
ATOM 2456 N N . ASP C 1 99 ? 70.198 70.178 24.608 1.00 7.72 99 ASP C N 1
ATOM 2457 C CA . ASP C 1 99 ? 70.827 70.741 23.423 1.00 7.79 99 ASP C CA 1
ATOM 2458 C C . ASP C 1 99 ? 70.177 72.075 23.097 1.00 8.11 99 ASP C C 1
ATOM 2459 O O . ASP C 1 99 ? 69.097 72.142 22.499 1.00 7.44 99 ASP C O 1
ATOM 2464 N N . LEU C 1 100 ? 70.856 73.136 23.516 1.00 8.51 100 LEU C N 1
ATOM 2465 C CA . LEU C 1 100 ? 70.383 74.496 23.301 1.00 8.92 100 LEU C CA 1
ATOM 2466 C C . LEU C 1 100 ? 70.467 74.938 21.842 1.00 8.35 100 LEU C C 1
ATOM 2467 O O . LEU C 1 100 ? 69.874 75.954 21.466 1.00 8.81 100 LEU C O 1
ATOM 2472 N N . HIS C 1 101 ? 71.198 74.181 21.028 1.00 7.85 101 HIS C N 1
ATOM 2473 C CA . HIS C 1 101 ? 71.317 74.501 19.607 1.00 7.30 101 HIS C CA 1
ATOM 2474 C C . HIS C 1 101 ? 70.064 74.096 18.839 1.00 6.52 101 HIS C C 1
ATOM 2475 O O . HIS C 1 101 ? 69.901 74.494 17.685 1.00 5.93 101 HIS C O 1
ATOM 2482 N N . ARG C 1 102 ? 69.206 73.285 19.460 1.00 6.27 102 ARG C N 1
ATOM 2483 C CA . ARG C 1 102 ? 68.056 72.705 18.776 1.00 6.75 102 ARG C CA 1
ATOM 2484 C C . ARG C 1 102 ? 66.752 72.980 19.522 1.00 6.99 102 ARG C C 1
ATOM 2485 O O . ARG C 1 102 ? 66.226 72.109 20.230 1.00 7.37 102 ARG C O 1
ATOM 2493 N N . PRO C 1 103 ? 66.225 74.210 19.374 1.00 7.80 103 PRO C N 1
ATOM 2494 C CA . PRO C 1 103 ? 64.962 74.560 20.018 1.00 8.72 103 PRO C CA 1
ATOM 2495 C C . PRO C 1 103 ? 63.741 73.876 19.398 1.00 8.95 103 PRO C C 1
ATOM 2496 O O . PRO C 1 103 ? 62.669 73.881 20.017 1.00 9.77 103 PRO C O 1
ATOM 2500 N N . TYR C 1 104 ? 63.891 73.292 18.209 1.00 9.01 104 TYR C N 1
ATOM 2501 C CA . TYR C 1 104 ? 62.748 72.712 17.488 1.00 8.98 104 TYR C CA 1
ATOM 2502 C C . TYR C 1 104 ? 62.846 71.220 17.215 1.00 9.25 104 TYR C C 1
ATOM 2503 O O . TYR C 1 104 ? 61.852 70.506 17.366 1.00 9.70 104 TYR C O 1
ATOM 2512 N N . GLY C 1 105 ? 64.017 70.756 16.787 1.00 9.18 105 GLY C N 1
ATOM 2513 C CA . GLY C 1 105 ? 64.175 69.371 16.355 1.00 9.80 105 GLY C CA 1
ATOM 2514 C C . GLY C 1 105 ? 64.492 68.419 17.494 1.00 9.88 105 GLY C C 1
ATOM 2515 O O . GLY C 1 105 ? 64.678 68.847 18.628 1.00 9.60 105 GLY C O 1
ATOM 2516 N N . PRO C 1 106 ? 64.568 67.110 17.198 1.00 10.19 106 PRO C N 1
ATOM 2517 C CA . PRO C 1 106 ? 65.014 66.178 18.225 1.00 10.80 106 PRO C CA 1
ATOM 2518 C C . PRO C 1 106 ? 66.525 66.341 18.430 1.00 10.59 106 PRO C C 1
ATOM 2519 O O . PRO C 1 106 ? 67.211 66.903 17.568 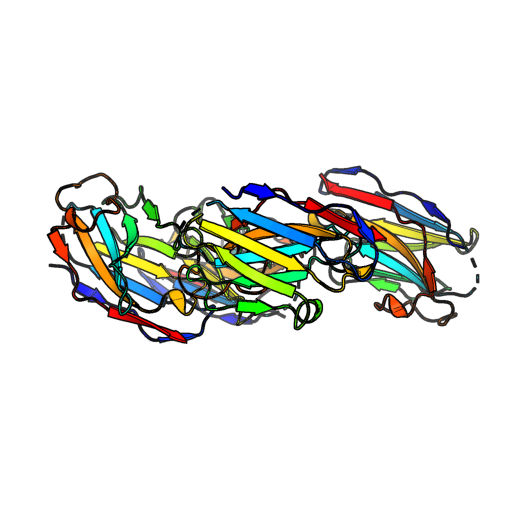1.00 11.54 106 PRO C O 1
ATOM 2523 N N . GLY C 1 107 ? 67.025 65.897 19.574 1.00 10.74 107 GLY C N 1
ATOM 2524 C CA . GLY C 1 107 ? 68.453 65.926 19.819 1.00 10.56 107 GLY C CA 1
ATOM 2525 C C . GLY C 1 107 ? 69.194 64.958 18.918 1.00 10.12 107 GLY C C 1
ATOM 2526 O O . GLY C 1 107 ? 68.650 63.935 18.488 1.00 10.37 107 GLY C O 1
ATOM 2527 N N . THR C 1 108 ? 70.443 65.295 18.620 1.00 9.25 108 THR C N 1
ATOM 2528 C CA . THR C 1 108 ? 71.329 64.411 17.872 1.00 9.22 108 THR C CA 1
ATOM 2529 C C . THR C 1 108 ? 71.924 63.357 18.794 1.00 8.50 108 THR C C 1
ATOM 2530 O O . THR C 1 108 ? 71.797 63.429 20.021 1.00 8.46 108 THR C O 1
ATOM 2534 N N . GLN C 1 109 ? 72.612 62.397 18.189 1.00 9.14 109 GLN C N 1
ATOM 2535 C CA . GLN C 1 109 ? 73.304 61.363 18.946 1.00 10.00 109 GLN C CA 1
ATOM 2536 C C . GLN C 1 109 ? 74.669 61.825 19.451 1.00 10.02 109 GLN C C 1
ATOM 2537 O O . GLN C 1 109 ? 75.381 61.063 20.108 1.00 10.65 109 GLN C O 1
ATOM 2543 N N . ARG C 1 110 ? 75.036 63.066 19.145 1.00 10.33 110 ARG C N 1
ATOM 2544 C CA . ARG C 1 110 ? 76.365 63.560 19.466 1.00 10.75 110 ARG C CA 1
ATOM 2545 C C . ARG C 1 110 ? 76.385 64.276 20.806 1.00 10.03 110 ARG C C 1
ATOM 2546 O O . ARG C 1 110 ? 75.808 65.351 20.972 1.00 9.38 110 ARG C O 1
ATOM 2554 N N . SER C 1 111 ? 77.063 63.651 21.760 1.00 10.28 111 SER C N 1
ATOM 2555 C CA . SER C 1 111 ? 77.167 64.161 23.112 1.00 10.55 111 SER C CA 1
ATOM 2556 C C . SER C 1 111 ? 77.695 65.601 23.147 1.00 9.80 111 SER C C 1
ATOM 2557 O O . SER C 1 111 ? 77.254 66.414 23.957 1.00 9.08 111 SER C O 1
ATOM 2560 N N . ASP C 1 112 ? 78.628 65.911 22.247 1.00 9.82 112 ASP C N 1
ATOM 2561 C CA . ASP C 1 112 ? 79.270 67.228 22.210 1.00 10.45 112 ASP C CA 1
ATOM 2562 C C . ASP C 1 112 ? 78.324 68.391 21.897 1.00 10.00 112 ASP C C 1
ATOM 2563 O O . ASP C 1 112 ? 78.667 69.547 22.156 1.00 10.81 112 ASP C O 1
ATOM 2568 N N . GLU C 1 113 ? 77.147 68.084 21.349 1.00 9.06 113 GLU C N 1
ATOM 2569 C CA . GLU C 1 113 ? 76.131 69.097 21.032 1.00 8.93 113 GLU C CA 1
ATOM 2570 C C . GLU C 1 113 ? 75.332 69.548 22.259 1.00 8.95 113 GLU C C 1
ATOM 2571 O O . GLU C 1 113 ? 74.635 70.559 22.207 1.00 9.76 113 GLU C O 1
ATOM 2577 N N . TYR C 1 114 ? 75.432 68.795 23.354 1.00 8.67 114 TYR C N 1
ATOM 2578 C CA . TYR C 1 114 ? 74.657 69.078 24.560 1.00 9.05 114 TYR C CA 1
ATOM 2579 C C . TYR C 1 114 ? 75.544 69.758 25.594 1.00 9.97 114 TYR C C 1
ATOM 2580 O O . TYR C 1 114 ? 76.559 69.194 26.009 1.00 10.89 114 TYR C O 1
ATOM 2589 N N . ASP C 1 115 ? 75.143 70.951 26.028 1.00 10.84 115 ASP C N 1
ATOM 2590 C CA . ASP C 1 115 ? 75.971 71.757 26.933 1.00 11.65 115 ASP C CA 1
ATOM 2591 C C . ASP C 1 115 ? 75.515 71.766 28.394 1.00 11.46 115 ASP C C 1
ATOM 2592 O O . ASP C 1 115 ? 76.219 72.299 29.257 1.00 12.49 115 ASP C O 1
ATOM 2597 N N . SER C 1 116 ? 74.347 71.189 28.671 1.00 11.11 116 SER C N 1
ATOM 2598 C CA . SER C 1 116 ? 73.844 71.069 30.041 1.00 10.78 116 SER C CA 1
ATOM 2599 C C . SER C 1 116 ? 73.488 69.619 30.328 1.00 9.72 116 SER C C 1
ATOM 2600 O O . SER C 1 116 ? 72.890 68.943 29.481 1.00 9.21 116 SER C O 1
ATOM 2603 N N . TRP C 1 117 ? 73.855 69.156 31.523 1.00 9.28 117 TRP C N 1
ATOM 2604 C CA . TRP C 1 117 ? 73.746 67.745 31.887 1.00 9.08 117 TRP C CA 1
ATOM 2605 C C . TRP C 1 117 ? 73.132 67.544 33.264 1.00 8.75 117 TRP C C 1
ATOM 2606 O O . TRP C 1 117 ? 73.444 68.285 34.202 1.00 9.32 117 TRP C O 1
ATOM 2617 N N . GLY C 1 118 ? 72.250 66.554 33.377 1.00 8.27 118 GLY C N 1
ATOM 2618 C CA . GLY C 1 118 ? 71.764 66.099 34.678 1.00 7.76 118 GLY C CA 1
ATOM 2619 C C . GLY C 1 118 ? 72.883 65.408 35.436 1.00 7.37 118 GLY C C 1
ATOM 2620 O O . GLY C 1 118 ? 73.943 65.120 34.872 1.00 7.92 118 GLY C O 1
ATOM 2621 N N . GLN C 1 119 ? 72.658 65.125 36.715 1.00 7.27 119 GLN C N 1
ATOM 2622 C CA . GLN C 1 119 ? 73.750 64.611 37.542 1.00 7.31 119 GLN C CA 1
ATOM 2623 C C . GLN C 1 119 ? 74.021 63.117 37.347 1.00 6.93 119 GLN C C 1
ATOM 2624 O O . GLN C 1 119 ? 75.026 62.603 37.836 1.00 7.31 119 GLN C O 1
ATOM 2630 N N . GLY C 1 120 ? 73.137 62.437 36.619 1.00 6.36 120 GLY C N 1
ATOM 2631 C CA . GLY C 1 120 ? 73.262 61.010 36.373 1.00 6.09 120 GLY C CA 1
ATOM 2632 C C . GLY C 1 120 ? 72.593 60.170 37.433 1.00 5.51 120 GLY C C 1
ATOM 2633 O O . GLY C 1 120 ? 72.506 60.562 38.603 1.00 6.08 120 GLY C O 1
ATOM 2634 N N . THR C 1 121 ? 72.132 58.997 37.021 1.00 5.21 121 THR C N 1
ATOM 2635 C CA . THR C 1 121 ? 71.625 58.027 37.962 1.00 5.28 121 THR C CA 1
ATOM 2636 C C . THR C 1 121 ? 72.072 56.627 37.560 1.00 4.90 121 THR C C 1
ATOM 2637 O O . THR C 1 121 ? 72.093 56.289 36.370 1.00 5.36 121 THR C O 1
ATOM 2641 N N . GLN C 1 122 ? 72.447 55.826 38.552 1.00 5.15 122 GLN C N 1
ATOM 2642 C CA . GLN C 1 122 ? 72.846 54.451 38.310 1.00 5.45 122 GLN C CA 1
ATOM 2643 C C . GLN C 1 122 ? 71.637 53.578 38.016 1.00 5.13 122 GLN C C 1
ATOM 2644 O O . GLN C 1 122 ? 70.648 53.586 38.758 1.00 5.74 122 GLN C O 1
ATOM 2650 N N . VAL C 1 123 ? 71.738 52.826 36.925 1.00 5.26 123 VAL C N 1
ATOM 2651 C CA . VAL C 1 123 ? 70.788 51.776 36.581 1.00 5.55 123 VAL C CA 1
ATOM 2652 C C . VAL C 1 123 ? 71.578 50.479 36.554 1.00 5.17 123 VAL C C 1
ATOM 2653 O O . VAL C 1 123 ? 72.586 50.377 35.850 1.00 5.56 123 VAL C O 1
ATOM 2657 N N . THR C 1 124 ? 71.148 49.494 37.337 1.00 5.47 124 THR C N 1
ATOM 2658 C CA . THR C 1 124 ? 71.800 48.194 37.340 1.00 5.71 124 THR C CA 1
ATOM 2659 C C . THR C 1 124 ? 70.747 47.131 37.127 1.00 5.99 124 THR C C 1
ATOM 2660 O O . THR C 1 124 ? 69.712 47.122 37.797 1.00 6.18 124 THR C O 1
ATOM 2664 N N . VAL C 1 125 ? 71.010 46.252 36.169 1.00 5.97 125 VAL C N 1
ATOM 2665 C CA . VAL C 1 125 ? 70.071 45.213 35.798 1.00 6.78 125 VAL C CA 1
ATOM 2666 C C . VAL C 1 125 ? 70.653 43.865 36.205 1.00 7.35 125 VAL C C 1
ATOM 2667 O O . VAL C 1 125 ? 71.663 43.422 35.644 1.00 8.14 125 VAL C O 1
ATOM 2671 N N . SER C 1 126 ? 70.024 43.236 37.198 1.00 8.02 126 SER C N 1
ATOM 2672 C CA . SER C 1 126 ? 70.482 41.971 37.765 1.00 9.56 126 SER C CA 1
ATOM 2673 C C . SER C 1 126 ? 70.072 40.788 36.898 1.00 10.01 126 SER C C 1
ATOM 2674 O O . SER C 1 126 ? 69.036 40.807 36.242 1.00 10.99 126 SER C O 1
ATOM 2677 N N . GLN D 1 3 ? 69.935 103.990 8.277 1.00 15.09 3 GLN D N 1
ATOM 2678 C CA . GLN D 1 3 ? 69.623 102.962 7.245 1.00 14.97 3 GLN D CA 1
ATOM 2679 C C . GLN D 1 3 ? 70.633 101.824 7.320 1.00 13.87 3 GLN D C 1
ATOM 2680 O O . GLN D 1 3 ? 71.841 102.058 7.311 1.00 14.43 3 GLN D O 1
ATOM 2686 N N . LEU D 1 4 ? 70.136 100.593 7.403 1.00 12.38 4 LEU D N 1
ATOM 2687 C CA . LEU D 1 4 ? 71.004 99.422 7.476 1.00 11.02 4 LEU D CA 1
ATOM 2688 C C . LEU D 1 4 ? 70.971 98.642 6.176 1.00 10.66 4 LEU D C 1
ATOM 2689 O O . LEU D 1 4 ? 69.892 98.283 5.694 1.00 11.29 4 LEU D O 1
ATOM 2694 N N . GLN D 1 5 ? 72.155 98.395 5.614 1.00 10.00 5 GLN D N 1
ATOM 2695 C CA . GLN D 1 5 ? 72.286 97.578 4.413 1.00 9.57 5 GLN D CA 1
ATOM 2696 C C . GLN D 1 5 ? 72.848 96.211 4.774 1.00 8.87 5 GLN D C 1
ATOM 2697 O O . GLN D 1 5 ? 74.037 96.049 5.059 1.00 9.00 5 GLN D O 1
ATOM 2703 N N . GLU D 1 6 ? 71.959 95.232 4.764 1.00 7.80 6 GLU D N 1
ATOM 2704 C CA . GLU D 1 6 ? 72.288 93.868 5.128 1.00 7.48 6 GLU D CA 1
ATOM 2705 C C . GLU D 1 6 ? 72.816 93.084 3.911 1.00 6.86 6 GLU D C 1
ATOM 2706 O O . GLU D 1 6 ? 72.492 93.423 2.768 1.00 7.11 6 GLU D O 1
ATOM 2712 N N . SER D 1 7 ? 73.620 92.048 4.155 1.00 6.89 7 SER D N 1
ATOM 2713 C CA . SER D 1 7 ? 74.096 91.166 3.094 1.00 6.92 7 SER D CA 1
ATOM 2714 C C . SER D 1 7 ? 74.426 89.792 3.657 1.00 6.52 7 SER D C 1
ATOM 2715 O O . SER D 1 7 ? 74.519 89.596 4.881 1.00 6.81 7 SER D O 1
ATOM 2718 N N . GLY D 1 8 ? 74.602 88.842 2.749 1.00 6.41 8 GLY D N 1
ATOM 2719 C CA . GLY D 1 8 ? 74.972 87.488 3.123 1.00 6.55 8 GLY D CA 1
ATOM 2720 C C . GLY D 1 8 ? 73.773 86.577 3.269 1.00 6.11 8 GLY D C 1
ATOM 2721 O O . GLY D 1 8 ? 72.696 86.845 2.717 1.00 6.58 8 GLY D O 1
ATOM 2722 N N . GLY D 1 9 ? 73.957 85.501 4.030 1.00 7.43 9 GLY D N 1
ATOM 2723 C CA . GLY D 1 9 ? 72.938 84.461 4.160 1.00 8.21 9 GLY D CA 1
ATOM 2724 C C . GLY D 1 9 ? 73.111 83.385 3.106 1.00 8.04 9 GLY D C 1
ATOM 2725 O O . GLY D 1 9 ? 74.221 83.169 2.603 1.00 9.16 9 GLY D O 1
ATOM 2726 N N . GLY D 1 10 ? 72.020 82.693 2.794 1.00 7.84 10 GLY D N 1
ATOM 2727 C CA . GLY D 1 10 ? 72.028 81.641 1.787 1.00 7.17 10 GLY D CA 1
ATOM 2728 C C . GLY D 1 10 ? 71.748 80.248 2.323 1.00 6.26 10 GLY D C 1
ATOM 2729 O O . GLY D 1 10 ? 71.243 80.073 3.441 1.00 6.28 10 GLY D O 1
ATOM 2730 N N . LEU D 1 11 ? 72.090 79.265 1.495 1.00 6.35 11 LEU D N 1
ATOM 2731 C CA . LEU D 1 11 ? 71.837 77.856 1.733 1.00 6.07 11 LEU D CA 1
ATOM 2732 C C . LEU D 1 11 ? 73.159 77.149 2.023 1.00 5.70 11 LEU D C 1
ATOM 2733 O O . LEU D 1 11 ? 74.146 77.336 1.299 1.00 5.95 11 LEU D O 1
ATOM 2738 N N . VAL D 1 12 ? 73.170 76.322 3.065 1.00 5.72 12 VAL D N 1
ATOM 2739 C CA . VAL D 1 12 ? 74.363 75.582 3.453 1.00 6.49 12 VAL D CA 1
ATOM 2740 C C . VAL D 1 12 ? 73.926 74.254 4.058 1.00 6.14 12 VAL D C 1
ATOM 2741 O O . VAL D 1 12 ? 72.827 74.144 4.606 1.00 6.21 12 VAL D O 1
ATOM 2745 N N . GLN D 1 13 ? 74.791 73.253 3.966 1.00 6.93 13 GLN D N 1
ATOM 2746 C CA . GLN D 1 13 ? 74.552 71.957 4.587 1.00 8.66 13 GLN D CA 1
ATOM 2747 C C . GLN D 1 13 ? 74.787 72.004 6.092 1.00 7.53 13 GLN D C 1
ATOM 2748 O O . GLN D 1 13 ? 75.655 72.729 6.574 1.00 7.31 13 GLN D O 1
ATOM 2754 N N . ALA D 1 14 ? 74.011 71.204 6.821 1.00 7.74 14 ALA D N 1
ATOM 2755 C CA . ALA D 1 14 ? 74.193 71.037 8.257 1.00 7.79 14 ALA D CA 1
ATOM 2756 C C . ALA D 1 14 ? 75.656 70.781 8.619 1.00 7.28 14 ALA D C 1
ATOM 2757 O O . ALA D 1 14 ? 76.387 70.062 7.916 1.00 7.32 14 ALA D O 1
ATOM 2759 N N . GLY D 1 15 ? 76.070 71.385 9.727 1.00 7.65 15 GLY D N 1
ATOM 2760 C CA . GLY D 1 15 ? 77.440 71.300 10.207 1.00 7.75 15 GLY D CA 1
ATOM 2761 C C . GLY D 1 15 ? 78.298 72.453 9.725 1.00 7.69 15 GLY D C 1
ATOM 2762 O O . GLY D 1 15 ? 79.337 72.750 10.326 1.00 8.03 15 GLY D O 1
ATOM 2763 N N . GLY D 1 16 ? 77.864 73.097 8.643 1.00 7.19 16 GLY D N 1
ATOM 2764 C CA . GLY D 1 16 ? 78.627 74.155 7.997 1.00 6.88 16 GLY D CA 1
ATOM 2765 C C . GLY D 1 16 ? 78.423 75.537 8.577 1.00 6.33 16 GLY D C 1
ATOM 2766 O O . GLY D 1 16 ? 77.908 75.705 9.692 1.00 6.80 16 GLY D O 1
ATOM 2767 N N . SER D 1 17 ? 78.832 76.527 7.790 1.00 6.29 17 SER D N 1
ATOM 2768 C CA . SER D 1 17 ? 78.924 77.905 8.247 1.00 6.53 17 SER D CA 1
ATOM 2769 C C . SER D 1 17 ? 78.379 78.886 7.221 1.00 6.63 17 SER D C 1
ATOM 2770 O O . SER D 1 17 ? 78.415 78.621 6.015 1.00 7.08 17 SER D O 1
ATOM 2773 N N . LEU D 1 18 ? 77.902 80.027 7.712 1.00 6.64 18 LEU D N 1
ATOM 2774 C CA . LEU D 1 18 ? 77.470 81.135 6.874 1.00 7.15 18 LEU D CA 1
ATOM 2775 C C . LEU D 1 18 ? 77.825 82.421 7.584 1.00 6.52 18 LEU D C 1
ATOM 2776 O O . LEU D 1 18 ? 77.890 82.454 8.814 1.00 7.32 18 LEU D O 1
ATOM 2781 N N . ARG D 1 19 ? 78.009 83.485 6.817 1.00 7.32 19 ARG D N 1
ATOM 2782 C CA . ARG D 1 19 ? 78.328 84.779 7.383 1.00 7.43 19 ARG D CA 1
ATOM 2783 C C . ARG D 1 19 ? 77.306 85.803 6.910 1.00 7.78 19 ARG D C 1
ATOM 2784 O O . ARG D 1 19 ? 76.903 85.820 5.731 1.00 10.01 19 ARG D O 1
ATOM 2792 N N . LEU D 1 20 ? 76.858 86.634 7.843 1.00 6.37 20 LEU D N 1
ATOM 2793 C CA . LEU D 1 20 ? 75.969 87.746 7.529 1.00 6.40 20 LEU D CA 1
ATOM 2794 C C . LEU D 1 20 ? 76.699 89.040 7.824 1.00 5.87 20 LEU D C 1
ATOM 2795 O O . LEU D 1 20 ? 77.576 89.084 8.696 1.00 5.93 20 LEU D O 1
ATOM 2800 N N . SER D 1 21 ? 76.323 90.106 7.126 1.00 6.22 21 SER D N 1
ATOM 2801 C CA . SER D 1 21 ? 76.914 91.408 7.386 1.00 7.04 21 SER D CA 1
ATOM 2802 C C . SER D 1 21 ? 75.876 92.507 7.297 1.00 7.02 21 SER D C 1
ATOM 2803 O O . SER D 1 21 ? 74.812 92.343 6.690 1.00 7.01 21 SER D O 1
ATOM 2806 N N . CYS D 1 22 ? 76.194 93.638 7.909 1.00 7.83 22 CYS D N 1
ATOM 2807 C CA . CYS D 1 22 ? 75.279 94.755 7.935 1.00 8.87 22 CYS D CA 1
ATOM 2808 C C . CYS D 1 22 ? 76.072 96.047 8.076 1.00 9.83 22 CYS D C 1
ATOM 2809 O O . CYS D 1 22 ? 76.976 96.145 8.903 1.00 9.66 22 CYS D O 1
ATOM 2812 N N . ALA D 1 23 ? 75.745 97.029 7.243 1.00 11.79 23 ALA D N 1
ATOM 2813 C CA . ALA D 1 23 ? 76.410 98.327 7.286 1.00 13.30 23 ALA D CA 1
ATOM 2814 C C . ALA D 1 23 ? 75.387 99.450 7.362 1.00 13.79 23 ALA D C 1
ATOM 2815 O O . ALA D 1 23 ? 74.388 99.428 6.647 1.00 12.97 23 ALA D O 1
ATOM 2817 N N . ALA D 1 24 ? 75.631 100.421 8.239 1.00 15.11 24 ALA D N 1
ATOM 2818 C CA . ALA D 1 24 ? 74.824 101.637 8.273 1.00 15.84 24 ALA D CA 1
ATOM 2819 C C . ALA D 1 24 ? 75.332 102.624 7.231 1.00 16.37 24 ALA D C 1
ATOM 2820 O O . ALA D 1 24 ? 76.536 102.720 6.995 1.00 16.98 24 ALA D O 1
ATOM 2822 N N . SER D 1 31 ? 76.097 106.461 16.255 1.00 16.54 31 SER D N 1
ATOM 2823 C CA . SER D 1 31 ? 76.564 105.634 17.361 1.00 16.24 31 SER D CA 1
ATOM 2824 C C . SER D 1 31 ? 75.431 104.761 17.893 1.00 15.49 31 SER D C 1
ATOM 2825 O O . SER D 1 31 ? 74.419 105.274 18.372 1.00 15.77 31 SER D O 1
ATOM 2828 N N . PHE D 1 32 ? 75.603 103.443 17.807 1.00 14.34 32 PHE D N 1
ATOM 2829 C CA . PHE D 1 32 ? 74.568 102.509 18.241 1.00 12.98 32 PHE D CA 1
ATOM 2830 C C . PHE D 1 32 ? 75.089 101.100 18.514 1.00 11.59 32 PHE D C 1
ATOM 2831 O O . PHE D 1 32 ? 76.121 100.671 17.976 1.00 11.19 32 PHE D O 1
ATOM 2839 N N . ALA D 1 33 ? 74.358 100.392 19.368 1.00 10.52 33 ALA D N 1
ATOM 2840 C CA . ALA D 1 33 ? 74.514 98.955 19.504 1.00 9.25 33 ALA D CA 1
ATOM 2841 C C . ALA D 1 33 ? 73.841 98.283 18.310 1.00 8.93 33 ALA D C 1
ATOM 2842 O O . ALA D 1 33 ? 72.788 98.725 17.844 1.00 9.91 33 ALA D O 1
ATOM 2844 N N . MET D 1 34 ? 74.458 97.220 17.805 1.00 8.61 34 MET D N 1
ATOM 2845 C CA . MET D 1 34 ? 73.868 96.434 16.722 1.00 9.67 34 MET D CA 1
ATOM 2846 C C . MET D 1 34 ? 73.433 95.075 17.228 1.00 8.47 34 MET D C 1
ATOM 2847 O O . MET D 1 34 ? 74.152 94.429 17.988 1.00 9.11 34 MET D O 1
ATOM 2852 N N . GLY D 1 35 ? 72.252 94.649 16.797 1.00 8.27 35 GLY D N 1
ATOM 2853 C CA . GLY D 1 35 ? 71.739 93.326 17.125 1.00 7.96 35 GLY D CA 1
ATOM 2854 C C . GLY D 1 35 ? 71.362 92.526 15.895 1.00 7.28 35 GLY D C 1
ATOM 2855 O O . GLY D 1 35 ? 71.185 93.079 14.804 1.00 7.91 35 GLY D O 1
ATOM 2856 N N . TRP D 1 36 ? 71.254 91.214 16.085 1.00 6.71 36 TRP D N 1
ATOM 2857 C CA . TRP D 1 36 ? 70.726 90.304 15.087 1.00 6.34 36 TRP D CA 1
ATOM 2858 C C . TRP D 1 36 ? 69.586 89.532 15.706 1.00 6.07 36 TRP D C 1
ATOM 2859 O O . TRP D 1 36 ? 69.684 89.076 16.852 1.00 6.09 36 TRP D O 1
ATOM 2870 N N . PHE D 1 37 ? 68.509 89.420 14.934 1.00 5.72 37 PHE D N 1
ATOM 2871 C CA . PHE D 1 37 ? 67.318 88.661 15.283 1.00 5.61 37 PHE D CA 1
ATOM 2872 C C . PHE D 1 37 ? 67.013 87.711 14.138 1.00 5.10 37 PHE D C 1
ATOM 2873 O O . PHE D 1 37 ? 67.451 87.933 13.001 1.00 6.15 37 PHE D O 1
ATOM 2881 N N . ARG D 1 38 ? 66.254 86.662 14.426 1.00 4.83 38 ARG D N 1
ATOM 2882 C CA . ARG D 1 38 ? 65.836 85.737 13.387 1.00 4.73 38 ARG D CA 1
ATOM 2883 C C . ARG D 1 38 ? 64.384 85.361 13.577 1.00 5.05 38 ARG D C 1
ATOM 2884 O O . ARG D 1 38 ? 63.858 85.395 14.696 1.00 5.55 38 ARG D O 1
ATOM 2892 N N . GLN D 1 39 ? 63.740 84.993 12.478 1.00 5.10 39 GLN D N 1
ATOM 2893 C CA . GLN D 1 39 ? 62.373 84.513 12.547 1.00 6.10 39 GLN D CA 1
ATOM 2894 C C . GLN D 1 39 ? 62.154 83.368 11.580 1.00 6.17 39 GLN D C 1
ATOM 2895 O O . GLN D 1 39 ? 62.368 83.504 10.371 1.00 6.14 39 GLN D O 1
ATOM 2901 N N . ALA D 1 40 ? 61.754 82.234 12.145 1.00 6.65 40 ALA D N 1
ATOM 2902 C CA . ALA D 1 40 ? 61.451 81.034 11.400 1.00 7.11 40 ALA D CA 1
ATOM 2903 C C . ALA D 1 40 ? 59.935 80.936 11.228 1.00 7.03 40 ALA D C 1
ATOM 2904 O O . ALA D 1 40 ? 59.180 81.450 12.058 1.00 6.41 40 ALA D O 1
ATOM 2906 N N . PRO D 1 41 ? 59.475 80.267 10.161 1.00 7.51 41 PRO D N 1
ATOM 2907 C CA . PRO D 1 41 ? 58.036 80.215 9.885 1.00 7.44 41 PRO D CA 1
ATOM 2908 C C . PRO D 1 41 ? 57.225 79.707 11.075 1.00 6.56 41 PRO D C 1
ATOM 2909 O O . PRO D 1 41 ? 57.532 78.655 11.646 1.00 7.24 41 PRO D O 1
ATOM 2913 N N . GLY D 1 42 ? 56.208 80.472 11.456 1.00 5.96 42 GLY D N 1
ATOM 2914 C CA . GLY D 1 42 ? 55.324 80.087 12.549 1.00 6.08 42 GLY D CA 1
ATOM 2915 C C . GLY D 1 42 ? 55.891 80.271 13.941 1.00 5.89 42 GLY D C 1
ATOM 2916 O O . GLY D 1 42 ? 55.208 79.954 14.921 1.00 5.88 42 GLY D O 1
ATOM 2917 N N . LYS D 1 43 ? 57.117 80.793 14.035 1.00 6.08 43 LYS D N 1
ATOM 2918 C CA . LYS D 1 43 ? 57.779 81.003 15.318 1.00 7.08 43 LYS D CA 1
ATOM 2919 C C . LYS D 1 43 ? 57.881 82.494 15.633 1.00 7.07 43 LYS D C 1
ATOM 2920 O O . LYS D 1 43 ? 57.902 83.337 14.734 1.00 7.25 43 LYS D O 1
ATOM 2926 N N . GLU D 1 44 ? 57.966 82.814 16.918 1.00 8.12 44 GLU D N 1
ATOM 2927 C CA . GLU D 1 44 ? 58.224 84.186 17.327 1.00 9.08 44 GLU D CA 1
ATOM 2928 C C . GLU D 1 44 ? 59.646 84.582 16.946 1.00 8.40 44 GLU D C 1
ATOM 2929 O O . GLU D 1 44 ? 60.573 83.765 17.048 1.00 8.81 44 GLU D O 1
ATOM 2935 N N . ARG D 1 45 ? 59.805 85.815 16.471 1.00 8.38 45 ARG D N 1
ATOM 2936 C CA . ARG D 1 45 ? 61.128 86.399 16.252 1.00 9.26 45 ARG D CA 1
ATOM 2937 C C . ARG D 1 45 ? 61.973 86.278 17.529 1.00 8.44 45 ARG D C 1
ATOM 2938 O O . ARG D 1 45 ? 61.477 86.548 18.629 1.00 9.54 45 ARG D O 1
ATOM 2946 N N . GLU D 1 46 ? 63.244 85.894 17.346 1.00 7.52 46 GLU D N 1
ATOM 2947 C CA . GLU D 1 46 ? 64.192 85.471 18.396 1.00 9.04 46 GLU D CA 1
ATOM 2948 C C . GLU D 1 46 ? 65.445 86.356 18.340 1.00 6.58 46 GLU D C 1
ATOM 2949 O O . GLU D 1 46 ? 65.976 86.569 17.250 1.00 5.73 46 GLU D O 1
ATOM 2955 N N . PHE D 1 47 ? 65.949 86.813 19.489 1.00 6.20 47 PHE D N 1
ATOM 2956 C CA . PHE D 1 47 ? 67.285 87.412 19.574 1.00 5.75 47 PHE D CA 1
ATOM 2957 C C . PHE D 1 47 ? 68.344 86.379 19.214 1.00 5.69 47 PHE D C 1
ATOM 2958 O O . PHE D 1 47 ? 68.221 85.202 19.576 1.00 7.07 47 PHE D O 1
ATOM 2966 N N . VAL D 1 48 ? 69.386 86.833 18.521 1.00 5.23 48 VAL D N 1
ATOM 2967 C CA . VAL D 1 48 ? 70.537 85.991 18.214 1.00 5.25 48 VAL D CA 1
ATOM 2968 C C . VAL D 1 48 ? 71.822 86.487 18.887 1.00 5.05 48 VAL D C 1
ATOM 2969 O O . VAL D 1 48 ? 72.465 85.736 19.618 1.00 5.41 48 VAL D O 1
ATOM 2973 N N . ALA D 1 49 ? 72.193 87.742 18.646 1.00 5.06 49 ALA D N 1
ATOM 2974 C CA . ALA D 1 49 ? 73.444 88.282 19.182 1.00 5.48 49 ALA D CA 1
ATOM 2975 C C . ALA D 1 49 ? 73.445 89.792 19.085 1.00 5.72 49 ALA D C 1
ATOM 2976 O O . ALA D 1 49 ? 72.723 90.366 18.273 1.00 5.82 49 ALA D O 1
ATOM 2978 N N . SER D 1 50 ? 74.271 90.435 19.906 1.00 5.84 50 SER D N 1
ATOM 2979 C CA . SER D 1 50 ? 74.428 91.880 19.848 1.00 6.27 5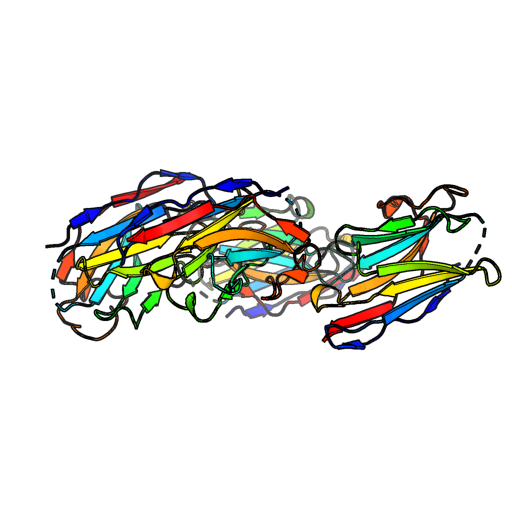0 SER D CA 1
ATOM 2980 C C . SER D 1 50 ? 75.856 92.279 20.182 1.00 6.52 50 SER D C 1
ATOM 2981 O O . SER D 1 50 ? 76.625 91.510 20.776 1.00 6.60 50 SER D O 1
ATOM 2984 N N . ILE D 1 51 ? 76.197 93.500 19.793 1.00 7.01 51 ILE D N 1
ATOM 2985 C CA . ILE D 1 51 ? 77.533 94.031 19.986 1.00 7.28 51 ILE D CA 1
ATOM 2986 C C . ILE D 1 51 ? 77.452 95.533 20.238 1.00 7.66 51 ILE D C 1
ATOM 2987 O O . ILE D 1 51 ? 76.633 96.229 19.632 1.00 8.43 51 ILE D O 1
ATOM 2992 N N . SER D 1 52 ? 78.296 96.016 21.144 1.00 8.27 52 SER D N 1
ATOM 2993 C CA . SER D 1 52 ? 78.382 97.438 21.455 1.00 9.60 52 SER D CA 1
ATOM 2994 C C . SER D 1 52 ? 79.109 98.179 20.340 1.00 10.62 52 SER D C 1
ATOM 2995 O O . SER D 1 52 ? 79.776 97.562 19.500 1.00 10.39 52 SER D O 1
ATOM 2998 N N . ARG D 1 53 ? 79.002 99.507 20.350 1.00 12.37 53 ARG D N 1
ATOM 2999 C CA . ARG D 1 53 ? 79.701 100.348 19.375 1.00 14.30 53 ARG D CA 1
ATOM 3000 C C . ARG D 1 53 ? 81.190 99.995 19.235 1.00 14.65 53 ARG D C 1
ATOM 3001 O O . ARG D 1 53 ? 81.692 99.858 18.120 1.00 15.25 53 ARG D O 1
ATOM 3009 N N . SER D 1 54 ? 81.878 99.830 20.363 1.00 15.02 54 SER D N 1
ATOM 3010 C CA . SER D 1 54 ? 83.324 99.584 20.365 1.00 15.61 54 SER D CA 1
ATOM 3011 C C . SER D 1 54 ? 83.692 98.180 19.884 1.00 15.37 54 SER D C 1
ATOM 3012 O O . SER D 1 54 ? 84.786 97.963 19.349 1.00 15.87 54 SER D O 1
ATOM 3015 N N . GLY D 1 55 ? 82.772 97.238 20.079 1.00 15.10 55 GLY D N 1
ATOM 3016 C CA . GLY D 1 55 ? 83.029 95.832 19.798 1.00 14.79 55 GLY D CA 1
ATOM 3017 C C . GLY D 1 55 ? 83.478 95.042 21.017 1.00 14.89 55 GLY D C 1
ATOM 3018 O O . GLY D 1 55 ? 83.597 93.819 20.951 1.00 15.23 55 GLY D O 1
ATOM 3019 N N . THR D 1 56 ? 83.715 95.729 22.134 1.00 15.12 56 THR D N 1
ATOM 3020 C CA . THR D 1 56 ? 84.257 95.074 23.330 1.00 15.39 56 THR D CA 1
ATOM 3021 C C . THR D 1 56 ? 83.213 94.300 24.128 1.00 14.60 56 THR D C 1
ATOM 3022 O O . THR D 1 56 ? 83.561 93.396 24.890 1.00 15.39 56 THR D O 1
ATOM 3026 N N . LEU D 1 57 ? 81.939 94.649 23.953 1.00 13.52 57 LEU D N 1
ATOM 3027 C CA . LEU D 1 57 ? 80.867 93.965 24.669 1.00 12.30 57 LEU D CA 1
ATOM 3028 C C . LEU D 1 57 ? 79.939 93.252 23.703 1.00 11.55 57 LEU D C 1
ATOM 3029 O O . LEU D 1 57 ? 79.338 93.871 22.821 1.00 11.31 57 LEU D O 1
ATOM 3034 N N . THR D 1 58 ? 79.854 91.936 23.870 1.00 11.06 58 THR D N 1
ATOM 3035 C CA . THR D 1 58 ? 78.988 91.100 23.050 1.00 11.20 58 THR D CA 1
ATOM 3036 C C . THR D 1 58 ? 78.005 90.321 23.913 1.00 10.91 58 THR D C 1
ATOM 3037 O O . THR D 1 58 ? 78.259 90.060 25.097 1.00 11.86 58 THR D O 1
ATOM 3041 N N . ARG D 1 59 ? 76.880 89.956 23.305 1.00 10.38 59 ARG D N 1
ATOM 3042 C CA . ARG D 1 59 ? 75.868 89.142 23.951 1.00 10.02 59 ARG D CA 1
ATOM 3043 C C . ARG D 1 59 ? 75.361 88.122 22.948 1.00 8.77 59 ARG D C 1
ATOM 3044 O O . ARG D 1 59 ? 75.176 88.444 21.767 1.00 8.64 59 ARG D O 1
ATOM 3052 N N . TYR D 1 60 ? 75.123 86.906 23.427 1.00 8.00 60 TYR D N 1
ATOM 3053 C CA . TYR D 1 60 ? 74.635 85.825 22.588 1.00 7.64 60 TYR D CA 1
ATOM 3054 C C . TYR D 1 60 ? 73.414 85.170 23.196 1.00 7.77 60 TYR D C 1
ATOM 3055 O O . TYR D 1 60 ? 73.357 84.932 24.406 1.00 8.17 60 TYR D O 1
ATOM 3064 N N . ALA D 1 61 ? 72.441 84.868 22.345 1.00 7.75 61 ALA D N 1
ATOM 3065 C CA . ALA D 1 61 ? 71.325 84.017 22.734 1.00 8.41 61 ALA D CA 1
ATOM 3066 C C . ALA D 1 61 ? 71.836 82.624 23.096 1.00 8.74 61 ALA D C 1
ATOM 3067 O O . ALA D 1 61 ? 72.900 82.203 22.631 1.00 7.87 61 ALA D O 1
ATOM 3069 N N . ASP D 1 62 ? 71.075 81.911 23.924 1.00 10.29 62 ASP D N 1
ATOM 3070 C CA . ASP D 1 62 ? 71.439 80.555 24.341 1.00 11.35 62 ASP D CA 1
ATOM 3071 C C . ASP D 1 62 ? 71.784 79.625 23.176 1.00 11.05 62 ASP D C 1
ATOM 3072 O O . ASP D 1 62 ? 72.724 78.845 23.260 1.00 11.67 62 ASP D O 1
ATOM 3077 N N . SER D 1 63 ? 71.031 79.720 22.089 1.00 10.30 63 SER D N 1
ATOM 3078 C CA . SER D 1 63 ? 71.262 78.848 20.943 1.00 9.87 63 SER D CA 1
ATOM 3079 C C . SER D 1 63 ? 72.502 79.239 20.137 1.00 8.82 63 SER D C 1
ATOM 3080 O O . SER D 1 63 ? 73.024 78.418 19.383 1.00 9.11 63 SER D O 1
ATOM 3083 N N . ALA D 1 64 ? 72.956 80.483 20.303 1.00 8.00 64 ALA D N 1
ATOM 3084 C CA . ALA D 1 64 ? 74.091 81.035 19.557 1.00 7.40 64 ALA D CA 1
ATOM 3085 C C . ALA D 1 64 ? 75.419 80.846 20.282 1.00 7.38 64 ALA D C 1
ATOM 3086 O O . ALA D 1 64 ? 76.476 80.774 19.652 1.00 7.22 64 ALA D O 1
ATOM 3088 N N . LYS D 1 65 ? 75.356 80.794 21.610 1.00 8.21 65 LYS D N 1
ATOM 3089 C CA . LYS D 1 65 ? 76.541 80.694 22.455 1.00 9.53 65 LYS D CA 1
ATOM 3090 C C . LYS D 1 65 ? 77.401 79.518 22.045 1.00 9.59 65 LYS D C 1
ATOM 3091 O O . LYS D 1 65 ? 76.919 78.389 21.955 1.00 10.32 65 LYS D O 1
ATOM 3097 N N . GLY D 1 66 ? 78.675 79.787 21.801 1.00 9.56 66 GLY D N 1
ATOM 3098 C CA . GLY D 1 66 ? 79.610 78.726 21.467 1.00 9.66 66 GLY D CA 1
ATOM 3099 C C . GLY D 1 66 ? 79.629 78.322 20.006 1.00 9.30 66 GLY D C 1
ATOM 3100 O O . GLY D 1 66 ? 80.434 77.475 19.611 1.00 10.54 66 GLY D O 1
ATOM 3101 N N . ARG D 1 67 ? 78.757 78.892 19.181 1.00 8.56 67 ARG D N 1
ATOM 3102 C CA . ARG D 1 67 ? 78.926 78.638 17.759 1.00 9.07 67 ARG D CA 1
ATOM 3103 C C . ARG D 1 67 ? 78.824 79.850 16.834 1.00 6.97 67 ARG D C 1
ATOM 3104 O O . ARG D 1 67 ? 79.331 79.780 15.725 1.00 6.34 67 ARG D O 1
ATOM 3112 N N . PHE D 1 68 ? 78.225 80.954 17.285 1.00 6.20 68 PHE D N 1
ATOM 3113 C CA . PHE D 1 68 ? 78.183 82.169 16.466 1.00 5.91 68 PHE D CA 1
ATOM 3114 C C . PHE D 1 68 ? 79.153 83.206 17.036 1.00 5.74 68 PHE D C 1
ATOM 3115 O O . PHE D 1 68 ? 79.409 83.228 18.244 1.00 6.77 68 PHE D O 1
ATOM 3123 N N . THR D 1 69 ? 79.659 84.078 16.165 1.00 5.39 69 THR D N 1
ATOM 3124 C CA . THR D 1 69 ? 80.583 85.138 16.543 1.00 5.70 69 THR D CA 1
ATOM 3125 C C . THR D 1 69 ? 80.133 86.440 15.899 1.00 5.18 69 THR D C 1
ATOM 3126 O O . THR D 1 69 ? 80.028 86.534 14.669 1.00 5.25 69 THR D O 1
ATOM 3130 N N . ILE D 1 70 ? 79.864 87.438 16.731 1.00 5.76 70 ILE D N 1
ATOM 3131 C CA . ILE D 1 70 ? 79.518 88.764 16.243 1.00 6.06 70 ILE D CA 1
ATOM 3132 C C . ILE D 1 70 ? 80.755 89.655 16.336 1.00 6.12 70 ILE D C 1
ATOM 3133 O O . ILE D 1 70 ? 81.520 89.562 17.297 1.00 6.88 70 ILE D O 1
ATOM 3138 N N . SER D 1 71 ? 80.962 90.486 15.320 1.00 6.44 71 SER D N 1
ATOM 3139 C CA . SER D 1 71 ? 82.150 91.333 15.240 1.00 7.39 71 SER D CA 1
ATOM 3140 C C . SER D 1 71 ? 81.805 92.646 14.567 1.00 8.06 71 SER D C 1
ATOM 3141 O O . SER D 1 71 ? 80.795 92.750 13.869 1.00 7.88 71 SER D O 1
ATOM 3144 N N . VAL D 1 72 ? 82.657 93.643 14.778 1.00 9.69 72 VAL D N 1
ATOM 3145 C CA . VAL D 1 72 ? 82.503 94.938 14.134 1.00 11.70 72 VAL D CA 1
ATOM 3146 C C . VAL D 1 72 ? 83.789 95.271 13.388 1.00 12.34 72 VAL D C 1
ATOM 3147 O O . VAL D 1 72 ? 84.888 94.997 13.879 1.00 12.37 72 VAL D O 1
ATOM 3151 N N . ASP D 1 73 ? 83.646 95.830 12.190 1.00 13.57 73 ASP D N 1
ATOM 3152 C CA . ASP D 1 73 ? 84.766 96.479 11.529 1.00 14.83 73 ASP D CA 1
ATOM 3153 C C . ASP D 1 73 ? 84.588 97.974 11.734 1.00 15.56 73 ASP D C 1
ATOM 3154 O O . ASP D 1 73 ? 83.765 98.610 11.072 1.00 15.26 73 ASP D O 1
ATOM 3159 N N . ASN D 1 74 ? 85.369 98.513 12.668 1.00 16.89 74 ASN D N 1
ATOM 3160 C CA . ASN D 1 74 ? 85.285 99.915 13.079 1.00 18.10 74 ASN D CA 1
ATOM 3161 C C . ASN D 1 74 ? 85.741 100.913 12.013 1.00 18.53 74 ASN D C 1
ATOM 3162 O O . ASN D 1 74 ? 85.479 102.113 12.127 1.00 19.14 74 ASN D O 1
ATOM 3167 N N . ALA D 1 75 ? 86.421 100.412 10.984 1.00 18.89 75 ALA D N 1
ATOM 3168 C CA . ALA D 1 75 ? 86.890 101.244 9.877 1.00 19.08 75 ALA D CA 1
ATOM 3169 C C . ALA D 1 75 ? 85.848 101.354 8.764 1.00 19.15 75 ALA D C 1
ATOM 3170 O O . ALA D 1 75 ? 85.731 102.397 8.116 1.00 19.49 75 ALA D O 1
ATOM 3172 N N . LYS D 1 76 ? 85.097 100.273 8.552 1.00 18.93 76 LYS D N 1
ATOM 3173 C CA . LYS D 1 76 ? 84.101 100.198 7.481 1.00 18.64 76 LYS D CA 1
ATOM 3174 C C . LYS D 1 76 ? 82.671 100.430 7.968 1.00 17.93 76 LYS D C 1
ATOM 3175 O O . LYS D 1 76 ? 81.734 100.429 7.164 1.00 18.11 76 LYS D O 1
ATOM 3181 N N . ASN D 1 77 ? 82.512 100.627 9.278 1.00 16.98 77 ASN D N 1
ATOM 3182 C CA . ASN D 1 77 ? 81.197 100.794 9.909 1.00 16.15 77 ASN D CA 1
ATOM 3183 C C . ASN D 1 77 ? 80.254 99.633 9.581 1.00 14.80 77 ASN D C 1
ATOM 3184 O O . ASN D 1 77 ? 79.101 99.829 9.196 1.00 14.86 77 ASN D O 1
ATOM 3189 N N . THR D 1 78 ? 80.773 98.418 9.713 1.00 13.06 78 THR D N 1
ATOM 3190 C CA . THR D 1 78 ? 79.978 97.226 9.473 1.00 11.67 78 THR D CA 1
ATOM 3191 C C . THR D 1 78 ? 79.937 96.366 10.729 1.00 10.63 78 THR D C 1
ATOM 3192 O O . THR D 1 78 ? 80.727 96.547 11.662 1.00 10.72 78 THR D O 1
ATOM 3196 N N . VAL D 1 79 ? 78.982 95.448 10.750 1.00 8.86 79 VAL D N 1
ATOM 3197 C CA . VAL D 1 79 ? 78.911 94.408 11.763 1.00 8.31 79 VAL D CA 1
ATOM 3198 C C . VAL D 1 79 ? 78.699 93.093 11.031 1.00 7.47 79 VAL D C 1
ATOM 3199 O O . VAL D 1 79 ? 77.998 93.046 10.015 1.00 7.83 79 VAL D O 1
ATOM 3203 N N . SER D 1 80 ? 79.318 92.035 11.536 1.00 7.43 80 SER D N 1
ATOM 3204 C CA . SER D 1 80 ? 79.174 90.724 10.934 1.00 7.22 80 SER D CA 1
ATOM 3205 C C . SER D 1 80 ? 78.749 89.693 11.959 1.00 6.30 80 SER D C 1
ATOM 3206 O O . SER D 1 80 ? 79.070 89.812 13.148 1.00 7.13 80 SER D O 1
ATOM 3209 N N . LEU D 1 81 ? 78.011 88.696 11.483 1.00 5.56 81 LEU D N 1
ATOM 3210 C CA . LEU D 1 81 ? 77.630 87.561 12.295 1.00 5.39 81 LEU D CA 1
ATOM 3211 C C . LEU D 1 81 ? 78.095 86.308 11.577 1.00 4.76 81 LEU D C 1
ATOM 3212 O O . LEU D 1 81 ? 77.586 85.965 10.506 1.00 5.43 81 LEU D O 1
ATOM 3217 N N . GLN D 1 82 ? 79.094 85.656 12.156 1.00 4.76 82 GLN D N 1
ATOM 3218 C CA . GLN D 1 82 ? 79.607 84.407 11.629 1.00 5.05 82 GLN D CA 1
ATOM 3219 C C . GLN D 1 82 ? 78.871 83.292 12.349 1.00 5.09 82 GLN D C 1
ATOM 3220 O O . GLN D 1 82 ? 78.822 83.268 13.575 1.00 7.09 82 GLN D O 1
ATOM 3226 N N . MET D 1 83 ? 78.297 82.373 11.588 1.00 4.87 83 MET D N 1
ATOM 3227 C CA . MET D 1 83 ? 77.552 81.269 12.171 1.00 5.83 83 MET D CA 1
ATOM 3228 C C . MET D 1 83 ? 78.221 79.958 11.798 1.00 5.43 83 MET D C 1
ATOM 3229 O O . MET D 1 83 ? 78.256 79.596 10.623 1.00 6.93 83 MET D O 1
ATOM 3234 N N . ASP D 1 84 ? 78.770 79.270 12.797 1.00 5.11 84 ASP D N 1
ATOM 3235 C CA . ASP D 1 84 ? 79.382 77.967 12.602 1.00 5.17 84 ASP D CA 1
ATOM 3236 C C . ASP D 1 84 ? 78.504 76.879 13.216 1.00 5.38 84 ASP D C 1
ATOM 3237 O O . ASP D 1 84 ? 77.584 77.164 13.999 1.00 5.71 84 ASP D O 1
ATOM 3242 N N . ASN D 1 85 ? 78.789 75.632 12.844 1.00 5.59 85 ASN D N 1
ATOM 3243 C CA . ASN D 1 85 ? 78.091 74.472 13.386 1.00 5.61 85 ASN D CA 1
ATOM 3244 C C . ASN D 1 85 ? 76.575 74.620 13.253 1.00 5.45 85 ASN D C 1
ATOM 3245 O O . ASN D 1 85 ? 75.814 74.387 14.207 1.00 5.42 85 ASN D O 1
ATOM 3250 N N . LEU D 1 86 ? 76.140 75.007 12.060 1.00 5.44 86 LEU D N 1
ATOM 3251 C CA . LEU D 1 86 ? 74.730 75.227 11.792 1.00 5.44 86 LEU D CA 1
ATOM 3252 C C . LEU D 1 86 ? 73.949 73.921 11.749 1.00 5.33 86 LEU D C 1
ATOM 3253 O O . LEU D 1 86 ? 74.493 72.856 11.447 1.00 6.19 86 LEU D O 1
ATOM 3258 N N . ASN D 1 87 ? 72.660 74.008 12.050 1.00 5.36 87 ASN D N 1
ATOM 3259 C CA . ASN D 1 87 ? 71.781 72.857 11.948 1.00 5.67 87 ASN D CA 1
ATOM 3260 C C . ASN D 1 87 ? 70.427 73.322 11.409 1.00 5.56 87 ASN D C 1
ATOM 3261 O O . ASN D 1 87 ? 70.182 74.530 11.334 1.00 5.28 87 ASN D O 1
ATOM 3266 N N . PRO D 1 88 ? 69.574 72.382 10.963 1.00 6.25 88 PRO D N 1
ATOM 3267 C CA . PRO D 1 88 ? 68.301 72.781 10.355 1.00 6.52 88 PRO D CA 1
ATOM 3268 C C . PRO D 1 88 ? 67.408 73.701 11.199 1.00 6.45 88 PRO D C 1
ATOM 3269 O O . PRO D 1 88 ? 66.609 74.456 10.630 1.00 6.90 88 PRO D O 1
ATOM 3273 N N . ASP D 1 89 ? 67.536 73.658 12.523 1.00 5.87 89 ASP D N 1
ATOM 3274 C CA . ASP D 1 89 ? 66.748 74.551 13.370 1.00 6.09 89 ASP D CA 1
ATOM 3275 C C . ASP D 1 89 ? 67.127 76.021 13.185 1.00 5.86 89 ASP D C 1
ATOM 3276 O O . ASP D 1 89 ? 66.373 76.903 13.590 1.00 6.72 89 ASP D O 1
ATOM 3281 N N . ASP D 1 90 ? 68.289 76.278 12.584 1.00 5.24 90 ASP D N 1
ATOM 3282 C CA . ASP D 1 90 ? 68.766 77.640 12.337 1.00 5.10 90 ASP D CA 1
ATOM 3283 C C . ASP D 1 90 ? 68.144 78.297 11.108 1.00 4.99 90 ASP D C 1
ATOM 3284 O O . ASP D 1 90 ? 68.359 79.478 10.872 1.00 5.26 90 ASP D O 1
ATOM 3289 N N . THR D 1 91 ? 67.389 77.538 10.322 1.00 4.78 91 THR D N 1
ATOM 3290 C CA . THR D 1 91 ? 66.701 78.084 9.159 1.00 4.73 91 THR D CA 1
ATOM 3291 C C . THR D 1 91 ? 65.748 79.185 9.597 1.00 4.41 91 THR D C 1
ATOM 3292 O O . THR D 1 91 ? 64.937 78.976 10.503 1.00 5.23 91 THR D O 1
ATOM 3296 N N . ALA D 1 92 ? 65.862 80.357 8.976 1.00 4.50 92 ALA D N 1
ATOM 3297 C CA . ALA D 1 92 ? 65.078 81.532 9.357 1.00 4.77 92 ALA D CA 1
ATOM 3298 C C . ALA D 1 92 ? 65.477 82.697 8.484 1.00 4.66 92 ALA D C 1
ATOM 3299 O O . ALA D 1 92 ? 66.501 82.644 7.802 1.00 4.85 92 ALA D O 1
ATOM 3301 N N . VAL D 1 93 ? 64.683 83.759 8.529 1.00 4.65 93 VAL D N 1
ATOM 3302 C CA . VAL D 1 93 ? 65.118 85.051 8.012 1.00 5.28 93 VAL D CA 1
ATOM 3303 C C . VAL D 1 93 ? 65.843 85.760 9.157 1.00 4.67 93 VAL D C 1
ATOM 3304 O O . VAL D 1 93 ? 65.315 85.848 10.266 1.00 5.22 93 VAL D O 1
ATOM 3308 N N . TYR D 1 94 ? 67.062 86.226 8.881 1.00 4.80 94 TYR D N 1
ATOM 3309 C CA . TYR D 1 94 ? 67.894 86.921 9.860 1.00 4.92 94 TYR D CA 1
ATOM 3310 C C . TYR D 1 94 ? 67.931 88.406 9.538 1.00 4.63 94 TYR D C 1
ATOM 3311 O O . TYR D 1 94 ? 68.136 88.789 8.384 1.00 5.00 94 TYR D O 1
ATOM 3320 N N . TYR D 1 95 ? 67.759 89.233 10.569 1.00 5.11 95 TYR D N 1
ATOM 3321 C CA . TYR D 1 95 ? 67.747 90.691 10.453 1.00 5.73 95 TYR D CA 1
ATOM 3322 C C . TYR D 1 95 ? 68.818 91.310 11.321 1.00 5.82 95 TYR D C 1
ATOM 3323 O O . TYR D 1 95 ? 68.977 90.915 12.476 1.00 6.21 95 TYR D O 1
ATOM 3332 N N . CYS D 1 96 ? 69.514 92.309 10.791 1.00 5.72 96 CYS D N 1
ATOM 3333 C CA . CYS D 1 96 ? 70.283 93.194 11.653 1.00 6.41 96 CYS D CA 1
ATOM 3334 C C . CYS D 1 96 ? 69.395 94.350 12.109 1.00 6.13 96 CYS D C 1
ATOM 3335 O O . CYS D 1 96 ? 68.388 94.687 11.477 1.00 6.38 96 CYS D O 1
ATOM 3338 N N . ALA D 1 97 ? 69.759 94.928 13.245 1.00 6.55 97 ALA D N 1
ATOM 3339 C CA . ALA D 1 97 ? 68.994 96.009 13.846 1.00 7.30 97 ALA D CA 1
ATOM 3340 C C . ALA D 1 97 ? 69.921 96.923 14.634 1.00 7.38 97 ALA D C 1
ATOM 3341 O O . ALA D 1 97 ? 70.937 96.489 15.161 1.00 8.39 97 ALA D O 1
ATOM 3343 N N . ALA D 1 98 ? 69.551 98.198 14.712 1.00 7.73 98 ALA D N 1
ATOM 3344 C CA . ALA D 1 98 ? 70.335 99.216 15.407 1.00 7.76 98 ALA D CA 1
ATOM 3345 C C . ALA D 1 98 ? 69.551 99.801 16.571 1.00 7.47 98 ALA D C 1
ATOM 3346 O O . ALA D 1 98 ? 68.374 100.114 16.432 1.00 7.70 98 ALA D O 1
ATOM 3348 N N . ASP D 1 99 ? 70.220 99.942 17.712 1.00 7.65 99 ASP D N 1
ATOM 3349 C CA . ASP D 1 99 ? 69.644 100.573 18.895 1.00 7.63 99 ASP D CA 1
ATOM 3350 C C . ASP D 1 99 ? 70.371 101.881 19.188 1.00 7.80 99 ASP D C 1
ATOM 3351 O O . ASP D 1 99 ? 71.441 101.909 19.809 1.00 7.14 99 ASP D O 1
ATOM 3356 N N . LEU D 1 100 ? 69.764 102.965 18.721 1.00 8.51 100 LEU D N 1
ATOM 3357 C CA . LEU D 1 100 ? 70.315 104.301 18.912 1.00 9.27 100 LEU D CA 1
ATOM 3358 C C . LEU D 1 100 ? 70.234 104.792 20.359 1.00 8.82 100 LEU D C 1
ATOM 3359 O O . LEU D 1 100 ? 70.863 105.794 20.712 1.00 9.23 100 LEU D O 1
ATOM 3364 N N . HIS D 1 101 ? 69.464 104.089 21.188 1.00 8.21 101 HIS D N 1
ATOM 3365 C CA . HIS D 1 101 ? 69.348 104.423 22.614 1.00 8.22 101 HIS D CA 1
ATOM 3366 C C . HIS D 1 101 ? 70.595 104.019 23.382 1.00 7.12 101 HIS D C 1
ATOM 3367 O O . HIS D 1 101 ? 70.756 104.419 24.539 1.00 6.38 101 HIS D O 1
ATOM 3374 N N . ARG D 1 102 ? 71.433 103.183 22.764 1.00 6.75 102 ARG D N 1
ATOM 3375 C CA . ARG D 1 102 ? 72.609 102.637 23.425 1.00 7.19 102 ARG D CA 1
ATOM 3376 C C . ARG D 1 102 ? 73.885 102.926 22.640 1.00 7.33 102 ARG D C 1
ATOM 3377 O O . ARG D 1 102 ? 74.399 102.061 21.926 1.00 7.35 102 ARG D O 1
ATOM 3385 N N . PRO D 1 103 ? 74.396 104.164 22.756 1.00 7.71 103 PRO D N 1
ATOM 3386 C CA . PRO D 1 103 ? 75.617 104.550 22.052 1.00 8.30 103 PRO D CA 1
ATOM 3387 C C . PRO D 1 103 ? 76.895 103.898 22.594 1.00 8.54 103 PRO D C 1
ATOM 3388 O O . PRO D 1 103 ? 77.929 103.959 21.923 1.00 9.17 103 PRO D O 1
ATOM 3392 N N . TYR D 1 104 ? 76.826 103.292 23.782 1.00 8.47 104 TYR D N 1
ATOM 3393 C CA . TYR D 1 104 ? 78.001 102.666 24.408 1.00 9.23 104 TYR D CA 1
ATOM 3394 C C . TYR D 1 104 ? 77.836 101.195 24.771 1.00 9.37 104 TYR D C 1
ATOM 3395 O O . TYR D 1 104 ? 78.777 100.419 24.618 1.00 9.70 104 TYR D O 1
ATOM 3404 N N . GLY D 1 105 ? 76.672 100.825 25.299 1.00 9.50 105 GLY D N 1
ATOM 3405 C CA . GLY D 1 105 ? 76.459 99.471 25.818 1.00 10.93 105 GLY D CA 1
ATOM 3406 C C . GLY D 1 105 ? 76.152 98.438 24.744 1.00 11.37 105 GLY D C 1
ATOM 3407 O O . GLY D 1 105 ? 75.909 98.788 23.596 1.00 11.07 105 GLY D O 1
ATOM 3408 N N . PRO D 1 106 ? 76.157 97.142 25.110 1.00 12.46 106 PRO D N 1
ATOM 3409 C CA . PRO D 1 106 ? 75.755 96.156 24.125 1.00 12.74 106 PRO D CA 1
ATOM 3410 C C . PRO D 1 106 ? 74.247 96.215 23.941 1.00 12.43 106 PRO D C 1
ATOM 3411 O O . PRO D 1 106 ? 73.518 96.737 24.799 1.00 12.58 106 PRO D O 1
ATOM 3415 N N . GLY D 1 107 ? 73.792 95.702 22.814 1.00 12.07 107 GLY D N 1
ATOM 3416 C CA . GLY D 1 107 ? 72.376 95.651 22.546 1.00 11.22 107 GLY D CA 1
ATOM 3417 C C . GLY D 1 107 ? 71.678 94.672 23.466 1.00 10.39 107 GLY D C 1
ATOM 3418 O O . GLY D 1 107 ? 72.258 93.663 23.886 1.00 10.76 107 GLY D O 1
ATOM 3419 N N . THR D 1 108 ? 70.430 94.992 23.790 1.00 9.50 108 THR D N 1
ATOM 3420 C CA . THR D 1 108 ? 69.587 94.113 24.590 1.00 9.40 108 THR D CA 1
ATOM 3421 C C . THR D 1 108 ? 69.014 92.996 23.723 1.00 9.34 108 THR D C 1
ATOM 3422 O O . THR D 1 108 ? 69.179 92.988 22.499 1.00 9.52 108 THR D O 1
ATOM 3426 N N . GLN D 1 109 ? 68.314 92.069 24.372 1.00 9.71 109 GLN D N 1
ATOM 3427 C CA . GLN D 1 109 ? 67.665 90.956 23.683 1.00 10.59 109 GLN D CA 1
ATOM 3428 C C . GLN D 1 109 ? 66.257 91.304 23.209 1.00 10.78 109 GLN D C 1
ATOM 3429 O O . GLN D 1 109 ? 65.565 90.455 22.642 1.00 11.35 109 GLN D O 1
ATOM 3435 N N . ARG D 1 110 ? 65.836 92.545 23.440 1.00 11.06 110 ARG D N 1
ATOM 3436 C CA . ARG D 1 110 ? 64.460 92.957 23.179 1.00 11.64 110 ARG D CA 1
ATOM 3437 C C . ARG D 1 110 ? 64.333 93.701 21.856 1.00 11.00 110 ARG D C 1
ATOM 3438 O O . ARG D 1 110 ? 64.898 94.783 21.689 1.00 10.18 110 ARG D O 1
ATOM 3446 N N . SER D 1 111 ? 63.589 93.112 20.924 1.00 11.37 111 SER D N 1
ATOM 3447 C CA . SER D 1 111 ? 63.385 93.692 19.599 1.00 11.98 111 SER D CA 1
ATOM 3448 C C . SER D 1 111 ? 62.822 95.118 19.657 1.00 11.69 111 SER D C 1
ATOM 3449 O O . SER D 1 111 ? 63.177 95.967 18.838 1.00 11.31 111 SER D O 1
ATOM 3452 N N . ASP D 1 112 ? 61.961 95.369 20.644 1.00 12.09 112 ASP D N 1
ATOM 3453 C CA . ASP D 1 112 ? 61.305 96.669 20.818 1.00 12.87 112 ASP D CA 1
ATOM 3454 C C . ASP D 1 112 ? 62.275 97.822 21.110 1.00 12.74 112 ASP D C 1
ATOM 3455 O O . ASP D 1 112 ? 61.912 98.992 20.965 1.00 13.42 112 ASP D O 1
ATOM 3460 N N . GLU D 1 113 ? 63.502 97.489 21.510 1.00 12.01 113 GLU D N 1
ATOM 3461 C CA . GLU D 1 113 ? 64.532 98.491 21.804 1.00 12.01 113 GLU D CA 1
ATOM 3462 C C . GLU D 1 113 ? 65.252 99.001 20.551 1.00 11.59 113 GLU D C 1
ATOM 3463 O O . GLU D 1 113 ? 65.925 100.036 20.593 1.00 12.57 113 GLU D O 1
ATOM 3469 N N . TYR D 1 114 ? 65.114 98.272 19.446 1.00 10.92 114 TYR D N 1
ATOM 3470 C CA . TYR D 1 114 ? 65.806 98.599 18.197 1.00 10.41 114 TYR D CA 1
ATOM 3471 C C . TYR D 1 114 ? 64.845 99.284 17.220 1.00 11.07 114 TYR D C 1
ATOM 3472 O O . TYR D 1 114 ? 63.791 98.736 16.900 1.00 11.64 114 TYR D O 1
ATOM 3481 N N . ASP D 1 115 ? 65.219 100.470 16.740 1.00 11.53 115 ASP D N 1
ATOM 3482 C CA . ASP D 1 115 ? 64.338 101.290 15.896 1.00 12.07 115 ASP D CA 1
ATOM 3483 C C . ASP D 1 115 ? 64.659 101.251 14.402 1.00 11.98 115 ASP D C 1
ATOM 3484 O O . ASP D 1 115 ? 63.851 101.702 13.591 1.00 12.43 115 ASP D O 1
ATOM 3489 N N . SER D 1 116 ? 65.836 100.736 14.046 1.00 11.57 116 SER D N 1
ATOM 3490 C CA . SER D 1 116 ? 66.239 100.616 12.643 1.00 11.49 116 SER D CA 1
ATOM 3491 C C . SER D 1 116 ? 66.560 99.165 12.316 1.00 10.79 116 SER D C 1
ATOM 3492 O O . SER D 1 116 ? 67.220 98.482 13.097 1.00 10.23 116 SER D O 1
ATOM 3495 N N . TRP D 1 117 ? 66.092 98.714 11.154 1.00 10.27 117 TRP D N 1
ATOM 3496 C CA . TRP D 1 117 ? 66.168 97.305 10.770 1.00 10.00 117 TRP D CA 1
ATOM 3497 C C . TRP D 1 117 ? 66.689 97.112 9.354 1.00 9.85 117 TRP D C 1
ATOM 3498 O O . TRP D 1 117 ? 66.341 97.874 8.443 1.00 10.32 117 TRP D O 1
ATOM 3509 N N . GLY D 1 118 ? 67.524 96.092 9.179 1.00 9.23 118 GLY D N 1
ATOM 3510 C CA . GLY D 1 118 ? 67.912 95.636 7.848 1.00 8.90 118 GLY D CA 1
ATOM 3511 C C . GLY D 1 118 ? 66.745 94.922 7.190 1.00 8.96 118 GLY D C 1
ATOM 3512 O O . GLY D 1 118 ? 65.751 94.614 7.841 1.00 9.50 118 GLY D O 1
ATOM 3513 N N . GLN D 1 119 ? 66.863 94.640 5.900 1.00 8.65 119 GLN D N 1
ATOM 3514 C CA . GLN D 1 119 ? 65.727 94.080 5.162 1.00 8.89 119 GLN D CA 1
ATOM 3515 C C . GLN D 1 119 ? 65.503 92.583 5.393 1.00 8.16 119 GLN D C 1
ATOM 3516 O O . GLN D 1 119 ? 64.456 92.049 5.024 1.00 8.89 119 GLN D O 1
ATOM 3522 N N . GLY D 1 120 ? 66.484 91.922 6.000 1.00 7.59 120 GLY D N 1
ATOM 3523 C CA . GLY D 1 120 ? 66.421 90.490 6.244 1.00 7.01 120 GLY D CA 1
ATOM 3524 C C . GLY D 1 120 ? 67.067 89.695 5.134 1.00 6.48 120 GLY D C 1
ATOM 3525 O O . GLY D 1 120 ? 67.060 90.107 3.969 1.00 7.25 120 GLY D O 1
ATOM 3526 N N . THR D 1 121 ? 67.626 88.550 5.505 1.00 5.72 121 THR D N 1
ATOM 3527 C CA . THR D 1 121 ? 68.147 87.609 4.536 1.00 5.79 121 THR D CA 1
ATOM 3528 C C . THR D 1 121 ? 67.771 86.192 4.951 1.00 5.05 121 THR D C 1
ATOM 3529 O O . THR D 1 121 ? 67.797 85.848 6.143 1.00 5.14 121 THR D O 1
ATOM 3533 N N . GLN D 1 122 ? 67.415 85.377 3.966 1.00 5.37 122 GLN D N 1
ATOM 3534 C CA . GLN D 1 122 ? 67.085 83.987 4.210 1.00 5.62 122 GLN D CA 1
ATOM 3535 C C . GLN D 1 122 ? 68.337 83.160 4.468 1.00 5.43 122 GLN D C 1
ATOM 3536 O O . GLN D 1 122 ? 69.306 83.219 3.701 1.00 6.25 122 GLN D O 1
ATOM 3542 N N . VAL D 1 123 ? 68.293 82.384 5.545 1.00 5.25 123 VAL D N 1
ATOM 3543 C CA . VAL D 1 123 ? 69.296 81.378 5.854 1.00 5.49 123 VAL D CA 1
ATOM 3544 C C . VAL D 1 123 ? 68.573 80.044 5.891 1.00 5.15 123 VAL D C 1
ATOM 3545 O O . VAL D 1 123 ? 67.568 79.896 6.594 1.00 5.04 123 VAL D O 1
ATOM 3549 N N . THR D 1 124 ? 69.067 79.082 5.123 1.00 5.12 124 THR D N 1
ATOM 3550 C CA . THR D 1 124 ? 68.489 77.748 5.128 1.00 5.25 124 THR D CA 1
ATOM 3551 C C . THR D 1 124 ? 69.603 76.733 5.287 1.00 4.91 124 THR D C 1
ATOM 3552 O O . THR D 1 124 ? 70.621 76.795 4.588 1.00 5.75 124 THR D O 1
ATOM 3556 N N . VAL D 1 125 ? 69.410 75.819 6.233 1.00 5.19 125 VAL D N 1
ATOM 3557 C CA . VAL D 1 125 ? 70.397 74.809 6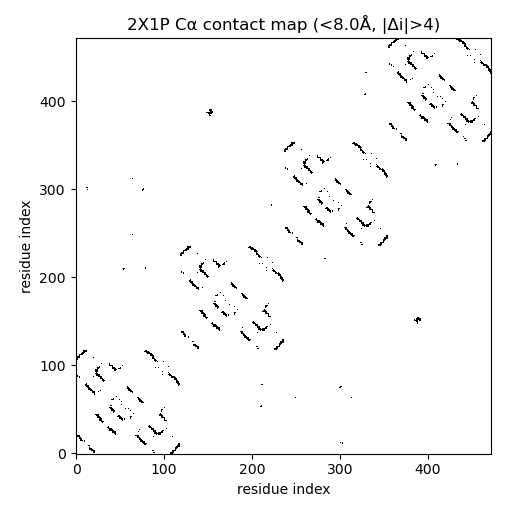.551 1.00 5.81 125 VAL D CA 1
ATOM 3558 C C . VAL D 1 125 ? 69.791 73.463 6.199 1.00 6.23 125 VAL D C 1
ATOM 3559 O O . VAL D 1 125 ? 68.827 73.022 6.830 1.00 6.58 125 VAL D O 1
ATOM 3563 N N . SER D 1 126 ? 70.337 72.827 5.166 1.00 6.79 126 SER D N 1
ATOM 3564 C CA . SER D 1 126 ? 69.798 71.569 4.667 1.00 8.27 126 SER D CA 1
ATOM 3565 C C . SER D 1 126 ? 70.295 70.396 5.497 1.00 8.26 126 SER D C 1
ATOM 3566 O O . SER D 1 126 ? 71.378 70.430 6.077 1.00 9.16 126 SER D O 1
#

Nearest PDB structures (foldseek):
  2x1p-assembly1_A  TM=1.009E+00  e=7.962E-24  Lama glama
  2x1q-assembly2_B  TM=9.301E-01  e=5.260E-17  Lama glama
  2x1q-assembly1_A  TM=9.243E-01  e=4.985E-17  Lama glama
  8pkc-assembly2_D  TM=9.354E-01  e=1.459E-15  Lama glama
  7rth-assembly4_m  TM=9.197E-01  e=1.714E-15  Homo sapiens

Foldseek 3Di:
DKAKDWADEEAAQAKTKIKIADLWKKWKWWADPPDDIWTAKIAHSVRPDIDGDPVNPPFKDWGADNVRRMIMIMGGRDDQVPWTWMKMFTQPVHSGHIDDGDPVRTDGMYPTDTHGYD/DKAKDWADEEAAQAKTKIKMADLWKKWKWWAAPPDDIWTAKIAHQVQPAMDGDPVNPPAWDWGADPVVRMIMIMGGRDDQVPWTWMKMFTQPVGSGHIDDGDPVRTDGIYPTDTHGYD/DKAKDWADEEAAQAKTKIKMADLWKKWKWWAAPPDDIWTAKIAHQVQPAMDGDPVNPPAWDWGADPVVRMIMIMGGRDDQVPWTWMKMFTQPVGSGHIDDGDPVRTDGIYPTDTHGYD/DKAKDWADEEAAQAKTKIKIADLWKKWKWWADPPDDIWTAKIAHNVRPDIDGDPVNPPFKDWGADNVRRMIMIMGGRDDQVPWTWMKMFTQPVHSGHIDDGDPVRTDGMYPTDTHGYD

Radius of gyration: 25.99 Å; Cα contacts (8 Å, |Δi|>4): 1385; chains: 4; bounding box: 63×74×40 Å

Sequence (472 aa):
QLQESGGGLVQAGGSLRLSCAASFAMGWFRQAPGKEREFVASISRSGTLTRYADSAKGRFTISVDNAKNTVSLQMDNLNPDDTAVYYCAADLHRPYGPGTQRSDEYDSWGQGTQVTVSQLQESGGGLVQAGGSLRLSCAASFAMGWFRQAPGKEREFVASISRSGTLTRYADSAKGRFTISVDNAKNTVSLQMDNLNPDDTAVYYCAADLHRPYGPGTQRSDEYDSWGQGTQVTVSQLQESGGGLVQAGGSLRLSCAASFAMGWFRQAPGKEREFVASISRSGTLTRYADSAKGRFTISVDNAKNTVSLQMDNLNPDDTAVYYCAADLHRPYGPGTQRSDEYDSWGQGTQVTVSQLQESGGGLVQAGGSLRLSCAASFAMGWFRQAPGKEREFVASISRSGTLTRYADSAKGRFTISVDNAKNTVSLQMDNLNPDDTAVYYCAADLHRPYGPGTQRSDEYDSWGQGTQVTVS

Solvent-accessible surface area: 21648 Å² total; per-residue (Å²): 200,19,110,9,62,46,18,34,128,31,88,31,11,9,36,26,75,0,30,3,32,72,78,47,0,4,0,0,3,7,59,5,116,95,74,153,104,50,18,3,0,0,3,1,114,57,26,111,93,62,117,47,12,78,17,0,111,87,11,8,35,7,25,35,30,99,91,125,106,33,14,13,0,10,0,7,30,2,4,62,14,0,35,2,45,0,52,0,0,3,0,111,109,89,39,157,20,37,1,13,76,137,27,136,51,6,102,32,86,5,133,16,25,92,0,46,6,83,198,18,114,9,62,47,21,34,132,25,138,43,51,24,55,29,129,0,34,2,24,89,80,48,0,4,0,0,3,13,35,10,132,39,88,91,94,65,15,3,0,0,2,0,111,43,25,110,94,61,112,49,10,125,49,0,127,89,44,8,71,6,41,32,61,101,97,156,111,34,16,13,0,38,0,54,93,2,57,80,106,1,38,3,37,0,58,0,0,3,0,45,12,31,7,37,9,34,1,13,80,113,24,70,8,6,92,31,85,4,129,18,24,88,0,46,8,82,199,18,117,9,62,48,21,35,132,25,117,43,21,15,45,31,76,0,34,2,22,89,80,45,0,4,0,0,2,15,70,10,132,94,103,154,110,65,16,3,0,0,1,0,108,16,24,75,91,61,114,48,10,125,49,0,127,89,42,8,27,6,17,20,20,53,64,123,110,34,15,14,0,10,0,15,89,1,57,81,106,0,38,3,37,0,57,0,0,4,0,46,11,30,6,34,8,35,1,14,80,138,24,136,16,6,94,32,85,5,131,17,24,91,0,47,7,82,202,18,109,9,62,48,17,34,131,31,136,43,52,24,50,25,128,0,31,3,31,73,77,48,0,4,0,0,3,6,16,6,101,15,62,118,100,50,19,4,0,0,3,1,121,57,26,113,93,64,115,48,12,78,17,0,109,87,12,8,73,7,42,38,60,100,94,153,105,31,13,13,0,38,0,55,51,1,4,62,15,0,34,1,44,0,49,0,0,4,0,112,111,88,40,163,20,36,1,14,76,137,27,137,50,7,102,33,87,5,132,18,26,90,0,47,6,82

Secondary structure (DSSP, 8-state):
--EEEE-EEE-TT--EEEEEE---EEEEEEE-TTS--EEEEEE-TTS--EEE-TTTTTTEEEEEETTTTEEEEEE-S--GGG-EEEEEEEETT-SSSPP-S-GGG--EE---EEEEE-/--EEE--EEE-TT--EEEEEE---EEEEEEE-TTSB-EEEEEE-TTSS-EEE-TTTTTTEEEEEETTTTEEEEEE-S--GGG-EEEEEEEETT-SSSPPPS-GGG--EE---EEEEE-/--EEE--EEE-TT--EEEEEE---EEEEEEE-TTS--EEEEEE-TTSS-EEE-TTTTTTEEEEEETTTTEEEEEE-S--GGG-EEEEEEEETT-SSSPPPS-GGG--EE---EEEEE-/--EEEE-EEE-TT--EEEEEE---EEEEEEE-TBS--EEEEEE-SSSS-EEE-TTTTTTEEEEEETTTTEEEEEE-S--GGG-EEEEEEEETT-SSSPP-S-GGG--EE---EEEEE-

CATH classification: 2.60.40.10